Protein AF-0000000077903229 (afdb_homodimer)

Nearest PDB structures (foldseek):
  7ug9-assembly1_A  TM=6.492E-01  e=3.974E-08  Escherichia coli
  2anu-assembly2_F  TM=5.950E-01  e=9.681E-07  Thermotoga maritima MSB8
  9etk-assembly1_A  TM=6.078E-01  e=1.221E-06  Vibrio cholerae
  2anu-assembly1_A  TM=5.644E-01  e=1.294E-06  Thermotoga maritima MSB8
  3auo-assembly2_B  TM=4.595E-01  e=3.093E-03  Thermus thermophilus HB8

pLDDT: mean 95.2, std 4.69, range [66.81, 98.94]

InterPro domains:
  IPR003141 Polymerase/histidinol phosphatase, N-terminal [SM00481] (14-75)
  IPR004013 PHP domain [PF02811] (16-98)
  IPR016195 Polymerase/histidinol phosphatase-like [SSF89550] (11-258)
  IPR052018 PHP domain-containing protein [PTHR42924] (11-250)

Structure (mmCIF, N/CA/C/O backbone):
data_AF-0000000077903229-model_v1
#
loop_
_entity.id
_entity.type
_entity.pdbx_description
1 polymer 'PHP domain protein'
#
loop_
_atom_site.group_PDB
_atom_site.id
_atom_site.type_symbol
_atom_site.label_atom_id
_atom_site.label_alt_id
_atom_site.label_comp_id
_atom_site.label_asym_id
_atom_site.label_entity_id
_atom_site.label_seq_id
_atom_site.pdbx_PDB_ins_code
_atom_site.Cartn_x
_atom_site.Cartn_y
_atom_site.Cartn_z
_atom_site.occupancy
_atom_site.B_iso_or_equiv
_atom_site.auth_seq_id
_atom_site.auth_comp_id
_atom_site.auth_asym_id
_atom_site.auth_atom_id
_atom_site.pdbx_PDB_model_num
ATOM 1 N N . MET A 1 1 ? -28.562 -18.688 4.066 1 89.75 1 MET A N 1
ATOM 2 C CA . MET A 1 1 ? -27.234 -18.578 4.664 1 89.75 1 MET A CA 1
ATOM 3 C C . MET A 1 1 ? -26.156 -18.859 3.627 1 89.75 1 MET A C 1
ATOM 5 O O . MET A 1 1 ? -26.25 -19.828 2.861 1 89.75 1 MET A O 1
ATOM 9 N N . PHE A 1 2 ? -25.297 -17.969 3.449 1 95.38 2 PHE A N 1
ATOM 10 C CA . PHE A 1 2 ? -24.156 -18.125 2.568 1 95.38 2 PHE A CA 1
ATOM 11 C C . PHE A 1 2 ? -22.891 -18.469 3.371 1 95.38 2 PHE A C 1
ATOM 13 O O . PHE A 1 2 ? -22.453 -17.672 4.195 1 95.38 2 PHE A O 1
ATOM 20 N N . ALA A 1 3 ? -22.344 -19.688 3.129 1 97.19 3 ALA A N 1
ATOM 21 C CA . ALA A 1 3 ? -21.156 -20.125 3.836 1 97.19 3 ALA A CA 1
ATOM 22 C C . ALA A 1 3 ? -19.938 -20.141 2.908 1 97.19 3 ALA A C 1
ATOM 24 O O . ALA A 1 3 ? -19.828 -20.984 2.02 1 97.19 3 ALA A O 1
ATOM 25 N N . TYR A 1 4 ? -19.078 -19.234 3.123 1 97.88 4 TYR A N 1
ATOM 26 C CA . TYR A 1 4 ? -17.844 -19.188 2.344 1 97.88 4 TYR A CA 1
ATOM 27 C C . TYR A 1 4 ? -16.812 -20.172 2.902 1 97.88 4 TYR A C 1
ATOM 29 O O . TYR A 1 4 ? -16.219 -20.938 2.154 1 97.88 4 TYR A O 1
ATOM 37 N N . ILE A 1 5 ? -16.594 -20.141 4.156 1 98.44 5 ILE A N 1
ATOM 38 C CA . ILE A 1 5 ? -15.773 -21.094 4.895 1 98.44 5 ILE A CA 1
ATOM 39 C C . ILE A 1 5 ? -16.562 -21.656 6.074 1 98.44 5 ILE A C 1
ATOM 41 O O . ILE A 1 5 ? -17.062 -20.906 6.91 1 98.44 5 ILE A O 1
ATOM 45 N N . THR A 1 6 ? -16.672 -22.922 6.152 1 97.19 6 THR A N 1
ATOM 46 C CA . THR A 1 6 ? -17.266 -23.578 7.309 1 97.19 6 THR A CA 1
ATOM 47 C C . THR A 1 6 ? -16.188 -24.156 8.219 1 97.19 6 THR A C 1
ATOM 49 O O . THR A 1 6 ? -15.055 -24.391 7.785 1 97.19 6 THR A O 1
ATOM 52 N N . PRO A 1 7 ? -16.469 -24.359 9.445 1 95.38 7 PRO A N 1
ATOM 53 C CA . PRO A 1 7 ? -15.484 -24.922 10.367 1 95.38 7 PRO A CA 1
ATOM 54 C C . PRO A 1 7 ? -14.922 -26.25 9.898 1 95.38 7 PRO A C 1
ATOM 56 O O . PRO A 1 7 ? -13.805 -26.625 10.266 1 95.38 7 PRO A O 1
ATOM 59 N N . GLN A 1 8 ? -15.625 -26.953 9.078 1 95.12 8 GLN A N 1
ATOM 60 C CA . GLN A 1 8 ? -15.211 -28.281 8.617 1 95.12 8 GLN A CA 1
ATOM 61 C C . GLN A 1 8 ? -14.508 -28.188 7.266 1 95.12 8 GLN A C 1
ATOM 63 O O . GLN A 1 8 ? -14.031 -29.203 6.742 1 95.12 8 GLN A O 1
ATOM 68 N N . ALA A 1 9 ? -14.414 -27.016 6.762 1 95.81 9 ALA A N 1
ATOM 69 C CA . ALA A 1 9 ? -13.82 -26.859 5.434 1 95.81 9 ALA A CA 1
ATOM 70 C C . ALA A 1 9 ? -12.352 -27.281 5.434 1 95.81 9 ALA A C 1
ATOM 72 O O . ALA A 1 9 ? -11.609 -26.953 6.359 1 95.81 9 ALA A O 1
ATOM 73 N N . LYS A 1 10 ? -11.977 -28.047 4.457 1 97.25 10 LYS A N 1
ATOM 74 C CA . LYS A 1 10 ? -10.555 -28.344 4.25 1 97.25 10 LYS A CA 1
ATOM 75 C C . LYS A 1 10 ? -9.836 -27.156 3.602 1 97.25 10 LYS A C 1
ATOM 77 O O . LYS A 1 10 ? -10.375 -26.516 2.691 1 97.25 10 LYS A O 1
ATOM 82 N N . GLN A 1 11 ? -8.719 -26.875 4.129 1 98.31 11 GLN A N 1
ATOM 83 C CA . GLN A 1 11 ? -7.883 -25.797 3.604 1 98.31 11 GLN A CA 1
ATOM 84 C C . GLN A 1 11 ? -6.484 -26.297 3.26 1 98.31 11 GLN A C 1
ATOM 86 O O . GLN A 1 11 ? -5.836 -26.953 4.078 1 98.31 11 GLN A O 1
ATOM 91 N N . TYR A 1 12 ? -6.078 -26.031 2.07 1 98.81 12 TYR A N 1
ATOM 92 C CA . TYR A 1 12 ? -4.77 -26.453 1.588 1 98.81 12 TYR A CA 1
ATOM 93 C C . TYR A 1 12 ? -3.859 -25.266 1.344 1 98.81 12 TYR A C 1
ATOM 95 O O . TYR A 1 12 ? -4.199 -24.359 0.568 1 98.81 12 TYR A O 1
ATOM 103 N N . ARG A 1 13 ? -2.766 -25.312 2.072 1 98.75 13 ARG A N 1
ATOM 104 C CA . ARG A 1 13 ? -1.769 -24.25 1.902 1 98.75 13 ARG A CA 1
ATOM 105 C C . ARG A 1 13 ? -1.095 -24.359 0.538 1 98.75 13 ARG A C 1
ATOM 107 O O . ARG A 1 13 ? -0.515 -25.391 0.201 1 98.75 13 ARG A O 1
ATOM 114 N N . ALA A 1 14 ? -1.123 -23.141 -0.246 1 98.94 14 ALA A N 1
ATOM 115 C CA . ALA A 1 14 ? -0.659 -23.203 -1.63 1 98.94 14 ALA A CA 1
ATOM 116 C C . ALA A 1 14 ? 0.298 -22.047 -1.94 1 98.94 14 ALA A C 1
ATOM 118 O O . ALA A 1 14 ? 0.044 -20.906 -1.565 1 98.94 14 ALA A O 1
ATOM 119 N N . ASN A 1 15 ? 1.4 -22.312 -2.541 1 98.94 15 ASN A N 1
ATOM 120 C CA . ASN A 1 15 ? 2.184 -21.312 -3.256 1 98.94 15 ASN A CA 1
ATOM 121 C C . ASN A 1 15 ? 1.977 -21.406 -4.766 1 98.94 15 ASN A C 1
ATOM 123 O O . ASN A 1 15 ? 2.412 -22.375 -5.395 1 98.94 15 ASN A O 1
ATOM 127 N N . LEU A 1 16 ? 1.391 -20.375 -5.344 1 98.88 16 LEU A N 1
ATOM 128 C CA . LEU A 1 16 ? 0.958 -20.438 -6.734 1 98.88 16 LEU A CA 1
ATOM 129 C C . LEU A 1 16 ? 1.947 -19.719 -7.648 1 98.88 16 LEU A C 1
ATOM 131 O O . LEU A 1 16 ? 1.701 -19.578 -8.844 1 98.88 16 LEU A O 1
ATOM 135 N N . HIS A 1 17 ? 3.049 -19.188 -7.105 1 98.88 17 HIS A N 1
ATOM 136 C CA . HIS A 1 17 ? 4.023 -18.391 -7.855 1 98.88 17 HIS A CA 1
ATOM 137 C C . HIS A 1 17 ? 5.441 -18.656 -7.367 1 98.88 17 HIS A C 1
ATOM 139 O O . HIS A 1 17 ? 5.855 -18.141 -6.324 1 98.88 17 HIS A O 1
ATOM 145 N N . SER A 1 18 ? 6.188 -19.469 -8.117 1 98.75 18 SER A N 1
ATOM 146 C CA . SER A 1 18 ? 7.543 -19.828 -7.723 1 98.75 18 SER A CA 1
ATOM 147 C C . SER A 1 18 ? 8.43 -20.062 -8.938 1 98.75 18 SER A C 1
ATOM 149 O O . SER A 1 18 ? 7.938 -20.328 -10.039 1 98.75 18 SER A O 1
ATOM 151 N N . HIS A 1 19 ? 9.664 -19.969 -8.766 1 98.75 19 HIS A N 1
ATOM 152 C CA . HIS A 1 19 ? 10.641 -20.141 -9.836 1 98.75 19 HIS A CA 1
ATOM 153 C C . HIS A 1 19 ? 11.703 -21.156 -9.453 1 98.75 19 HIS A C 1
ATOM 155 O O . HIS A 1 19 ? 12.164 -21.188 -8.305 1 98.75 19 HIS A O 1
ATOM 161 N N . SER A 1 20 ? 12.055 -21.953 -10.359 1 98.5 20 SER A N 1
ATOM 162 C CA . SER A 1 20 ? 13.102 -22.953 -10.203 1 98.5 20 SER A CA 1
ATOM 163 C C . SER A 1 20 ? 14.289 -22.672 -11.117 1 98.5 20 SER A C 1
ATOM 165 O O . SER A 1 20 ? 14.336 -21.625 -11.766 1 98.5 20 SER A O 1
ATOM 167 N N . THR A 1 21 ? 15.266 -23.578 -11.156 1 98.12 21 THR A N 1
ATOM 168 C CA . THR A 1 21 ? 16.453 -23.453 -11.992 1 98.12 21 THR A CA 1
ATOM 169 C C . THR A 1 21 ? 16.078 -23.516 -13.469 1 98.12 21 THR A C 1
ATOM 171 O O . THR A 1 21 ? 16.891 -23.219 -14.344 1 98.12 21 THR A O 1
ATOM 174 N N . LEU A 1 22 ? 14.859 -23.938 -13.805 1 97.38 22 LEU A N 1
ATOM 175 C CA . LEU A 1 22 ? 14.414 -23.938 -15.195 1 97.38 22 LEU A CA 1
ATOM 176 C C . LEU A 1 22 ? 14.406 -22.516 -15.766 1 97.38 22 LEU A C 1
ATOM 178 O O . LEU A 1 22 ? 14.547 -22.328 -16.969 1 97.38 22 LEU A O 1
ATOM 182 N N . SER A 1 23 ? 14.195 -21.547 -14.922 1 97.56 23 SER A N 1
ATOM 183 C CA . SER A 1 23 ? 14.375 -20.156 -15.336 1 97.56 23 SER A CA 1
ATOM 184 C C . SER A 1 23 ? 15.461 -19.484 -14.508 1 97.56 23 SER A C 1
ATOM 186 O O . SER A 1 23 ? 16.641 -19.734 -14.695 1 97.56 23 SER A O 1
ATOM 188 N N . ASP A 1 24 ? 15.07 -18.672 -13.469 1 97.25 24 ASP A N 1
ATOM 189 C CA . ASP A 1 24 ? 16.109 -17.922 -12.789 1 97.25 24 ASP A CA 1
ATOM 190 C C . ASP A 1 24 ? 16.047 -18.125 -11.273 1 97.25 24 ASP A C 1
ATOM 192 O O . ASP A 1 24 ? 16.531 -17.297 -10.508 1 97.25 24 ASP A O 1
ATOM 196 N N . GLY A 1 25 ? 15.422 -19.203 -10.805 1 98.12 25 GLY A N 1
ATOM 197 C CA . GLY A 1 25 ? 15.492 -19.625 -9.414 1 98.12 25 GLY A CA 1
ATOM 198 C C . GLY A 1 25 ? 16.766 -20.406 -9.094 1 98.12 25 GLY A C 1
ATOM 199 O O . GLY A 1 25 ? 17.516 -20.781 -9.992 1 98.12 25 GLY A O 1
ATOM 200 N N . ARG A 1 26 ? 17.016 -20.672 -7.816 1 98.5 26 ARG A N 1
ATOM 201 C CA . ARG A 1 26 ? 18.266 -21.312 -7.41 1 98.5 26 ARG A CA 1
ATOM 202 C C . ARG A 1 26 ? 18.031 -22.766 -7.031 1 98.5 26 ARG A C 1
ATOM 204 O O . ARG A 1 26 ? 18.984 -23.547 -6.922 1 98.5 26 ARG A O 1
ATOM 211 N N . LEU A 1 27 ? 16.828 -23.172 -6.844 1 98.62 27 LEU A N 1
ATOM 212 C CA . LEU A 1 27 ? 16.516 -24.562 -6.512 1 98.62 27 LEU A CA 1
ATOM 213 C C . LEU A 1 27 ? 15.945 -25.297 -7.727 1 98.62 27 LEU A C 1
ATOM 215 O O . LEU A 1 27 ? 15.172 -24.719 -8.5 1 98.62 27 LEU A O 1
ATOM 219 N N . THR A 1 28 ? 16.359 -26.547 -7.875 1 98.5 28 THR A N 1
ATOM 220 C CA . THR A 1 28 ? 15.711 -27.375 -8.883 1 98.5 28 THR A CA 1
ATOM 221 C C . THR A 1 28 ? 14.242 -27.594 -8.539 1 98.5 28 THR A C 1
ATOM 223 O O . THR A 1 28 ? 13.836 -27.406 -7.391 1 98.5 28 THR A O 1
ATOM 226 N N . PRO A 1 29 ? 13.43 -28 -9.57 1 98.44 29 PRO A N 1
ATOM 227 C CA . PRO A 1 29 ? 12.039 -28.312 -9.25 1 98.44 29 PRO A CA 1
ATOM 228 C C . PRO A 1 29 ? 11.906 -29.312 -8.109 1 98.44 29 PRO A C 1
ATOM 230 O O . PRO A 1 29 ? 11.078 -29.141 -7.215 1 98.44 29 PRO A O 1
ATOM 233 N N . GLU A 1 30 ? 12.766 -30.328 -8.086 1 98.56 30 GLU A N 1
ATOM 234 C CA . GLU A 1 30 ? 12.719 -31.359 -7.043 1 98.56 30 GLU A CA 1
ATOM 235 C C . GLU A 1 30 ? 13.031 -30.766 -5.676 1 98.56 30 GLU A C 1
ATOM 237 O O . GLU A 1 30 ? 12.367 -31.078 -4.688 1 98.56 30 GLU A O 1
ATOM 242 N N . GLN A 1 31 ? 14.039 -29.891 -5.672 1 98.5 31 GLN A N 1
ATOM 243 C CA . GLN A 1 31 ? 14.43 -29.25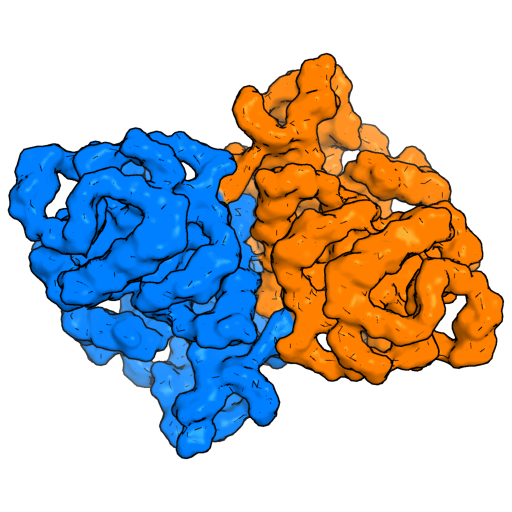 -4.426 1 98.5 31 GLN A CA 1
ATOM 244 C C . GLN A 1 31 ? 13.32 -28.328 -3.916 1 98.5 31 GLN A C 1
ATOM 246 O O . GLN A 1 31 ? 13.086 -28.234 -2.709 1 98.5 31 GLN A O 1
ATOM 251 N N . LEU A 1 32 ? 12.727 -27.641 -4.797 1 98.31 32 LEU A N 1
ATOM 252 C CA . LEU A 1 32 ? 11.617 -26.766 -4.445 1 98.31 32 LEU A CA 1
ATOM 253 C C . LEU A 1 32 ? 10.469 -27.562 -3.828 1 98.31 32 LEU A C 1
ATOM 255 O O . LEU A 1 32 ? 9.906 -27.141 -2.809 1 98.31 32 LEU A O 1
ATOM 259 N N . VAL A 1 33 ? 10.109 -28.656 -4.477 1 98.62 33 VAL A N 1
ATOM 260 C CA . VAL A 1 33 ? 9.031 -29.516 -4 1 98.62 33 VAL A CA 1
ATOM 261 C C . VAL A 1 33 ? 9.336 -29.984 -2.582 1 98.62 33 VAL A C 1
ATOM 263 O O . VAL A 1 33 ? 8.477 -29.906 -1.697 1 98.62 33 VAL A O 1
ATOM 266 N N . GLU A 1 34 ? 10.547 -30.406 -2.359 1 98.44 34 GLU A N 1
ATOM 267 C CA . GLU A 1 34 ? 10.938 -30.891 -1.04 1 98.44 34 GLU A CA 1
ATOM 268 C C . GLU A 1 34 ? 10.859 -29.781 0.003 1 98.44 34 GLU A C 1
ATOM 270 O O . GLU A 1 34 ? 10.336 -29.984 1.102 1 98.44 34 GLU A O 1
ATOM 275 N N . ALA A 1 35 ? 11.328 -28.609 -0.312 1 98.56 35 ALA A N 1
ATOM 276 C CA . ALA A 1 35 ? 11.352 -27.484 0.623 1 98.56 35 ALA A CA 1
ATOM 277 C C . ALA A 1 35 ? 9.938 -27.078 1.024 1 98.56 35 ALA A C 1
ATOM 279 O O . ALA A 1 35 ? 9.656 -26.875 2.207 1 98.56 35 ALA A O 1
ATOM 280 N N . TYR A 1 36 ? 9.086 -26.984 0.069 1 98.75 36 TYR A N 1
ATOM 281 C CA . TYR A 1 36 ? 7.734 -26.531 0.354 1 98.75 36 TYR A CA 1
ATOM 282 C C . TYR A 1 36 ? 6.926 -27.609 1.057 1 98.75 36 TYR A C 1
ATOM 284 O O . TYR A 1 36 ? 6.086 -27.312 1.91 1 98.75 36 TYR A O 1
ATOM 292 N N . ARG A 1 37 ? 7.172 -28.891 0.655 1 98.56 37 ARG A N 1
ATOM 293 C CA . ARG A 1 37 ? 6.547 -30 1.39 1 98.56 37 ARG A CA 1
ATOM 294 C C . ARG A 1 37 ? 6.941 -29.953 2.863 1 98.56 37 ARG A C 1
ATOM 296 O O . ARG A 1 37 ? 6.086 -30.078 3.742 1 98.56 37 ARG A O 1
ATOM 303 N N . GLU A 1 38 ? 8.203 -29.781 3.125 1 98.25 38 GLU A N 1
ATOM 304 C CA . GLU A 1 38 ? 8.719 -29.734 4.488 1 98.25 38 GLU A CA 1
ATOM 305 C C . GLU A 1 38 ? 8.148 -28.547 5.258 1 98.25 38 GLU A C 1
ATOM 307 O O . GLU A 1 38 ? 7.965 -28.625 6.477 1 98.25 38 GLU A O 1
ATOM 312 N N . ALA A 1 39 ? 7.855 -27.5 4.539 1 98.38 39 ALA A N 1
ATOM 313 C CA . ALA A 1 39 ? 7.32 -26.297 5.16 1 98.38 39 ALA A CA 1
ATOM 314 C C . ALA A 1 39 ? 5.809 -26.406 5.363 1 98.38 39 ALA A C 1
ATOM 316 O O . ALA A 1 39 ? 5.172 -25.469 5.852 1 98.38 39 ALA A O 1
ATOM 317 N N . GLY A 1 40 ? 5.191 -27.469 4.93 1 98.44 40 GLY A N 1
ATOM 318 C CA . GLY A 1 40 ? 3.801 -27.734 5.258 1 98.44 40 GLY A CA 1
ATOM 319 C C . GLY A 1 40 ? 2.836 -27.328 4.164 1 98.44 40 GLY A C 1
ATOM 320 O O . GLY A 1 40 ? 1.632 -27.203 4.398 1 98.44 40 GLY A O 1
ATOM 321 N N . TYR A 1 41 ? 3.338 -27.047 3.006 1 98.88 41 TYR A N 1
ATOM 322 C CA . TYR A 1 41 ? 2.469 -26.719 1.883 1 98.88 41 TYR A CA 1
ATOM 323 C C . TYR A 1 41 ? 1.859 -27.969 1.274 1 98.88 41 TYR A C 1
ATOM 325 O O . TYR A 1 41 ? 2.49 -29.031 1.266 1 98.88 41 TYR A O 1
ATOM 333 N N . SER A 1 42 ? 0.637 -27.828 0.748 1 98.88 42 SER A N 1
ATOM 334 C CA . SER A 1 42 ? -0.064 -28.938 0.113 1 98.88 42 SER A CA 1
ATOM 335 C C . SER A 1 42 ? -0.139 -28.75 -1.399 1 98.88 42 SER A C 1
ATOM 337 O O . SER A 1 42 ? -0.427 -29.703 -2.133 1 98.88 42 SER A O 1
ATOM 339 N N . ILE A 1 43 ? 0.033 -27.562 -1.862 1 98.94 43 ILE A N 1
ATOM 340 C CA . ILE A 1 43 ? -0.051 -27.25 -3.285 1 98.94 43 ILE A CA 1
ATOM 341 C C . ILE A 1 43 ? 1.114 -26.359 -3.684 1 98.94 43 ILE A C 1
ATOM 343 O O . ILE A 1 43 ? 1.456 -25.422 -2.961 1 98.94 43 ILE A O 1
ATOM 347 N N . LEU A 1 44 ? 1.746 -26.625 -4.742 1 98.94 44 LEU A N 1
ATOM 348 C CA . LEU A 1 44 ? 2.82 -25.797 -5.281 1 98.94 44 LEU A CA 1
ATOM 349 C C . LEU A 1 44 ? 2.695 -25.672 -6.797 1 98.94 44 LEU A C 1
ATOM 351 O O . LEU A 1 44 ? 2.543 -26.672 -7.496 1 98.94 44 LEU A O 1
ATOM 355 N N . ALA A 1 45 ? 2.619 -24.469 -7.281 1 98.81 45 ALA A N 1
ATOM 356 C CA . ALA A 1 45 ? 2.781 -24.219 -8.711 1 98.81 45 ALA A CA 1
ATOM 357 C C . ALA A 1 45 ? 4.195 -23.734 -9.031 1 98.81 45 ALA A C 1
ATOM 359 O O . ALA A 1 45 ? 4.664 -22.75 -8.453 1 98.81 45 ALA A O 1
ATOM 360 N N . ILE A 1 46 ? 4.887 -24.438 -9.812 1 98.44 46 ILE A N 1
ATOM 361 C CA . ILE A 1 46 ? 6.156 -23.953 -10.352 1 98.44 46 ILE A CA 1
ATOM 362 C C . ILE A 1 46 ? 5.918 -23.203 -11.656 1 98.44 46 ILE A C 1
ATOM 364 O O . ILE A 1 46 ? 5.543 -23.797 -12.664 1 98.44 46 ILE A O 1
ATOM 368 N N . THR A 1 47 ? 6.086 -21.906 -11.594 1 98.62 47 THR A N 1
ATOM 369 C CA . THR A 1 47 ? 5.691 -21.016 -12.688 1 98.62 47 THR A CA 1
ATOM 370 C C . THR A 1 47 ? 6.906 -20.297 -13.266 1 98.62 47 THR A C 1
ATOM 372 O O . THR A 1 47 ? 6.902 -19.078 -13.398 1 98.62 47 THR A O 1
ATOM 375 N N . ASP A 1 48 ? 7.879 -21.047 -13.695 1 98.56 48 ASP A N 1
ATOM 376 C CA . ASP A 1 48 ? 9.094 -20.484 -14.273 1 98.56 48 ASP A CA 1
ATOM 377 C C . ASP A 1 48 ? 8.766 -19.562 -15.438 1 98.56 48 ASP A C 1
ATOM 379 O O . ASP A 1 48 ? 7.797 -19.781 -16.172 1 98.56 48 ASP A O 1
ATOM 383 N N . HIS A 1 49 ? 9.625 -18.578 -15.625 1 97.94 49 HIS A N 1
ATOM 384 C CA . HIS A 1 49 ? 9.391 -17.562 -16.641 1 97.94 49 HIS A CA 1
ATOM 385 C C . HIS A 1 49 ? 9.375 -18.172 -18.047 1 97.94 49 HIS A C 1
ATOM 387 O O . HIS A 1 49 ? 10.359 -18.766 -18.469 1 97.94 49 HIS A O 1
ATOM 393 N N . GLU A 1 50 ? 8.266 -17.984 -18.734 1 96.38 50 GLU A N 1
ATOM 394 C CA . GLU A 1 50 ? 8.133 -18.297 -20.156 1 96.38 50 GLU A CA 1
ATOM 395 C C . GLU A 1 50 ? 8.5 -19.766 -20.438 1 96.38 50 GLU A C 1
ATOM 397 O O . GLU A 1 50 ? 9.086 -20.078 -21.469 1 96.38 50 GLU A O 1
ATOM 402 N N . ALA A 1 51 ? 8.227 -20.562 -19.469 1 95.31 51 ALA A N 1
ATOM 403 C CA . ALA A 1 51 ? 8.594 -21.969 -19.562 1 95.31 51 ALA A CA 1
ATOM 404 C C . ALA A 1 51 ? 7.496 -22.859 -18.969 1 95.31 51 ALA A C 1
ATOM 406 O O . ALA A 1 51 ? 7.609 -23.328 -17.844 1 95.31 51 ALA A O 1
ATOM 407 N N . PRO A 1 52 ? 6.461 -23.078 -19.812 1 95.94 52 PRO A N 1
ATOM 408 C CA . PRO A 1 52 ? 5.457 -24.031 -19.312 1 95.94 52 PRO A CA 1
ATOM 409 C C . PRO A 1 52 ? 5.988 -25.453 -19.234 1 95.94 52 PRO A C 1
ATOM 411 O O . PRO A 1 52 ? 6.508 -25.984 -20.219 1 95.94 52 PRO A O 1
ATOM 414 N N . TYR A 1 53 ? 5.914 -26.016 -18.078 1 95.56 53 TYR A N 1
ATOM 415 C CA . TYR A 1 53 ? 6.344 -27.391 -17.859 1 95.56 53 TYR A CA 1
ATOM 416 C C . TYR A 1 53 ? 5.328 -28.156 -17.016 1 95.56 53 TYR A C 1
ATOM 418 O O . TYR A 1 53 ? 4.773 -27.609 -16.062 1 95.56 53 TYR A O 1
ATOM 426 N N . ASP A 1 54 ? 5.031 -29.344 -17.438 1 96.69 54 ASP A N 1
ATOM 427 C CA . ASP A 1 54 ? 4.207 -30.25 -16.641 1 96.69 54 ASP A CA 1
ATOM 428 C C . ASP A 1 54 ? 5 -30.844 -15.477 1 96.69 54 ASP A C 1
ATOM 430 O O . ASP A 1 54 ? 5.805 -31.75 -15.672 1 96.69 54 ASP A O 1
ATOM 434 N N . HIS A 1 55 ? 4.773 -30.375 -14.281 1 95.69 55 HIS A N 1
ATOM 435 C CA . HIS A 1 55 ? 5.52 -30.828 -13.109 1 95.69 55 HIS A CA 1
ATOM 436 C C . HIS A 1 55 ? 4.715 -31.844 -12.312 1 95.69 55 HIS A C 1
ATOM 438 O O . HIS A 1 55 ? 5.09 -32.188 -11.188 1 95.69 55 HIS A O 1
ATOM 444 N N . THR A 1 56 ? 3.639 -32.312 -12.82 1 96.94 56 THR A N 1
ATOM 445 C CA . THR A 1 56 ? 2.699 -33.125 -12.047 1 96.94 56 THR A CA 1
ATOM 446 C C . THR A 1 56 ? 3.352 -34.438 -11.594 1 96.94 56 THR A C 1
ATOM 448 O O . THR A 1 56 ? 2.949 -35.031 -10.586 1 96.94 56 THR A O 1
ATOM 451 N N . ALA A 1 57 ? 4.379 -34.906 -12.289 1 97.56 57 ALA A N 1
ATOM 452 C CA . ALA A 1 57 ? 5.078 -36.125 -11.922 1 97.56 57 ALA A CA 1
ATOM 453 C C . ALA A 1 57 ? 5.785 -35.969 -10.578 1 97.56 57 ALA A C 1
ATOM 455 O O . ALA A 1 57 ? 6.137 -36.969 -9.938 1 97.56 57 ALA A O 1
ATOM 456 N N . LEU A 1 58 ? 6.012 -34.75 -10.117 1 98.25 58 LEU A N 1
ATOM 457 C CA . LEU A 1 58 ? 6.715 -34.5 -8.867 1 98.25 58 LEU A CA 1
ATOM 458 C C . LEU A 1 58 ? 5.738 -34.438 -7.699 1 98.25 58 LEU A C 1
ATOM 460 O O . LEU A 1 58 ? 6.148 -34.281 -6.547 1 98.25 58 LEU A O 1
ATOM 464 N N . SER A 1 59 ? 4.453 -34.594 -7.969 1 98.5 59 SER A N 1
ATOM 465 C CA . SER A 1 59 ? 3.471 -34.594 -6.891 1 98.5 59 SER A CA 1
ATOM 466 C C . SER A 1 59 ? 3.709 -35.781 -5.934 1 98.5 59 SER A C 1
ATOM 468 O O . SER A 1 59 ? 4.199 -36.812 -6.34 1 98.5 59 SER A O 1
ATOM 470 N N . THR A 1 60 ? 3.416 -35.5 -4.699 1 97.31 60 THR A N 1
ATOM 471 C CA . THR A 1 60 ? 3.371 -36.531 -3.656 1 97.31 60 THR A CA 1
ATOM 472 C C . THR A 1 60 ? 1.974 -36.625 -3.055 1 97.31 60 THR A C 1
ATOM 474 O O . THR A 1 60 ? 1.088 -35.844 -3.396 1 97.31 60 THR A O 1
ATOM 477 N N . PRO A 1 61 ? 1.771 -37.625 -2.225 1 95.19 61 PRO A N 1
ATOM 478 C CA . PRO A 1 61 ? 0.441 -37.75 -1.624 1 95.19 61 PRO A CA 1
ATOM 479 C C . PRO A 1 61 ? 0.028 -36.5 -0.855 1 95.19 61 PRO A C 1
ATOM 481 O O . PRO A 1 61 ? -1.164 -36.188 -0.761 1 95.19 61 PRO A O 1
ATOM 484 N N . ASP A 1 62 ? 1.034 -35.781 -0.385 1 97 62 ASP A N 1
ATOM 485 C CA . ASP A 1 62 ? 0.676 -34.656 0.483 1 97 62 ASP A CA 1
ATOM 486 C C . ASP A 1 62 ? 0.994 -33.312 -0.183 1 97 62 ASP A C 1
ATOM 488 O O . ASP A 1 62 ? 0.777 -32.25 0.407 1 97 62 ASP A O 1
ATOM 492 N N . LEU A 1 63 ? 1.525 -33.312 -1.369 1 98.69 63 LEU A N 1
ATOM 493 C CA . LEU A 1 63 ? 1.808 -32.062 -2.088 1 98.69 63 LEU A CA 1
ATOM 494 C C . LEU A 1 63 ? 1.459 -32.219 -3.564 1 98.69 63 LEU A C 1
ATOM 496 O O . LEU A 1 63 ? 2.094 -33 -4.289 1 98.69 63 LEU A O 1
ATOM 500 N N . LEU A 1 64 ? 0.492 -31.469 -3.986 1 98.88 64 LEU A N 1
ATOM 501 C CA . LEU A 1 64 ? 0.016 -31.469 -5.363 1 98.88 64 LEU A CA 1
ATOM 502 C C . LEU A 1 64 ? 0.729 -30.391 -6.184 1 98.88 64 LEU A C 1
ATOM 504 O O . LEU A 1 64 ? 0.815 -29.234 -5.758 1 98.88 64 LEU A O 1
ATOM 508 N N . LEU A 1 65 ? 1.271 -30.734 -7.281 1 98.88 65 LEU A N 1
ATOM 509 C CA . LEU A 1 65 ? 1.873 -29.766 -8.195 1 98.88 65 LEU A CA 1
ATOM 510 C C . LEU A 1 65 ? 0.862 -29.297 -9.234 1 98.88 65 LEU A C 1
ATOM 512 O O . LEU A 1 65 ? 0.136 -30.125 -9.812 1 98.88 65 LEU A O 1
ATOM 516 N N . LEU A 1 66 ? 0.812 -28.016 -9.422 1 98.62 66 LEU A N 1
ATOM 517 C CA . LEU A 1 66 ? 0.041 -27.422 -10.508 1 98.62 66 LEU A CA 1
ATOM 518 C C . LEU A 1 66 ? 0.95 -27.031 -11.664 1 98.62 66 LEU A C 1
ATOM 520 O O . LEU A 1 66 ? 2.051 -26.516 -11.445 1 98.62 66 LEU A O 1
ATOM 524 N N . THR A 1 67 ? 0.432 -27.297 -12.867 1 98.12 67 THR A N 1
ATOM 525 C CA . THR A 1 67 ? 1.133 -26.891 -14.078 1 98.12 67 THR A CA 1
ATOM 526 C C . THR A 1 67 ? 0.824 -25.438 -14.414 1 98.12 67 THR A C 1
ATOM 528 O O . THR A 1 67 ? -0.329 -25 -14.336 1 98.12 67 THR A O 1
ATOM 531 N N . GLY A 1 68 ? 1.854 -24.672 -14.766 1 97.69 68 GLY A N 1
ATOM 532 C CA . GLY A 1 68 ? 1.695 -23.297 -15.188 1 97.69 68 GLY A CA 1
ATOM 533 C C . GLY A 1 68 ? 3.014 -22.609 -15.5 1 97.69 68 GLY A C 1
ATOM 534 O O . GLY A 1 68 ? 4.062 -23.25 -15.523 1 97.69 68 GLY A O 1
ATOM 535 N N . TYR A 1 69 ? 3.033 -21.438 -15.852 1 98.44 69 TYR A N 1
ATOM 536 C CA . TYR A 1 69 ? 4.215 -20.594 -16.047 1 98.44 69 TYR A CA 1
ATOM 537 C C . TYR A 1 69 ? 3.873 -19.125 -15.914 1 98.44 69 TYR A C 1
ATOM 539 O O . TYR A 1 69 ? 2.697 -18.75 -15.891 1 98.44 69 TYR A O 1
ATOM 547 N N . GLU A 1 70 ? 4.871 -18.344 -15.672 1 98.69 70 GLU A N 1
ATOM 548 C CA . GLU A 1 70 ? 4.711 -16.891 -15.648 1 98.69 70 GLU A CA 1
ATOM 549 C C . GLU A 1 70 ? 5.082 -16.266 -16.984 1 98.69 70 GLU A C 1
ATOM 551 O O . GLU A 1 70 ? 6.23 -16.359 -17.422 1 98.69 70 GLU A O 1
ATOM 556 N N . ALA A 1 71 ? 4.105 -15.688 -17.578 1 97.69 71 ALA A N 1
ATOM 557 C CA . ALA A 1 71 ? 4.332 -14.93 -18.812 1 97.69 71 ALA A CA 1
ATOM 558 C C . ALA A 1 71 ? 4.516 -13.445 -18.5 1 97.69 71 ALA A C 1
ATOM 560 O O . ALA A 1 71 ? 4.023 -12.945 -17.484 1 97.69 71 ALA A O 1
ATOM 561 N N . TYR A 1 72 ? 5.312 -12.812 -19.312 1 96.38 72 TYR A N 1
ATOM 562 C CA . TYR A 1 72 ? 5.445 -11.367 -19.156 1 96.38 72 TYR A CA 1
ATOM 563 C C . TYR A 1 72 ? 5.457 -10.664 -20.516 1 96.38 72 TYR A C 1
ATOM 565 O O . TYR A 1 72 ? 5.711 -11.297 -21.547 1 96.38 72 TYR A O 1
ATOM 573 N N . ILE A 1 73 ? 4.984 -9.516 -20.578 1 96.31 73 ILE A N 1
ATOM 574 C CA . ILE A 1 73 ? 4.992 -8.609 -21.719 1 96.31 73 ILE A CA 1
ATOM 575 C C . ILE A 1 73 ? 5.66 -7.293 -21.328 1 96.31 73 ILE A C 1
ATOM 577 O O . ILE A 1 73 ? 5.328 -6.707 -20.297 1 96.31 73 ILE A O 1
ATOM 581 N N . ARG A 1 74 ? 6.617 -6.891 -22.062 1 95.56 74 ARG A N 1
ATOM 582 C CA . ARG A 1 74 ? 7.391 -5.68 -21.797 1 95.56 74 ARG A CA 1
ATOM 583 C C . ARG A 1 74 ? 7.488 -4.805 -23.047 1 95.56 74 ARG A C 1
ATOM 585 O O . ARG A 1 74 ? 7.258 -5.273 -24.156 1 95.56 74 ARG A O 1
ATOM 592 N N . PRO A 1 75 ? 7.824 -3.477 -22.828 1 94.38 75 PRO A N 1
ATOM 593 C CA . PRO A 1 75 ? 7.965 -2.566 -23.969 1 94.38 75 PRO A CA 1
ATOM 594 C C . PRO A 1 75 ? 9.148 -2.92 -24.859 1 94.38 75 PRO A C 1
ATOM 596 O O . PRO A 1 75 ? 9.133 -2.619 -26.062 1 94.38 75 PRO A O 1
ATOM 599 N N . SER A 1 76 ? 10.109 -3.58 -24.375 1 93.69 76 SER A N 1
ATOM 600 C CA . SER A 1 76 ? 11.305 -3.92 -25.141 1 93.69 76 SER A CA 1
ATOM 601 C C . SER A 1 76 ? 11 -4.98 -26.188 1 93.69 76 SER A C 1
ATOM 603 O O . SER A 1 76 ? 10.492 -6.055 -25.859 1 93.69 76 SER A O 1
ATOM 605 N N . HIS A 1 77 ? 11.453 -4.73 -27.438 1 88.5 77 HIS A N 1
ATOM 606 C CA . HIS A 1 77 ? 11.258 -5.684 -28.516 1 88.5 77 HIS A CA 1
ATOM 607 C C . HIS A 1 77 ? 12.195 -6.879 -28.375 1 88.5 77 HIS A C 1
ATOM 609 O O . HIS A 1 77 ? 11.945 -7.938 -28.953 1 88.5 77 HIS A O 1
ATOM 615 N N . THR A 1 78 ? 13.242 -6.684 -27.609 1 91.06 78 THR A N 1
ATOM 616 C CA . THR A 1 78 ? 14.188 -7.766 -27.375 1 91.06 78 THR A CA 1
ATOM 617 C C . THR A 1 78 ? 13.938 -8.43 -26.031 1 91.06 78 THR A C 1
ATOM 619 O O . THR A 1 78 ? 14.75 -9.234 -25.562 1 91.06 78 THR A O 1
ATOM 622 N N . ALA A 1 79 ? 12.883 -8.031 -25.422 1 91.38 79 ALA A N 1
ATOM 623 C CA . ALA A 1 79 ? 12.492 -8.562 -24.109 1 91.38 79 ALA A CA 1
ATOM 624 C C . ALA A 1 79 ? 13.523 -8.219 -23.047 1 91.38 79 ALA A C 1
ATOM 626 O O . ALA A 1 79 ? 13.68 -8.953 -22.062 1 91.38 79 ALA A O 1
ATOM 627 N N . ALA A 1 80 ? 14.258 -7.152 -23.266 1 93.19 80 ALA A N 1
ATOM 628 C CA . ALA A 1 80 ? 15.242 -6.719 -22.281 1 93.19 80 ALA A CA 1
ATOM 629 C C . ALA A 1 80 ? 14.562 -6.195 -21.016 1 93.19 80 ALA A C 1
ATOM 631 O O . ALA A 1 80 ? 13.539 -5.508 -21.094 1 93.19 80 ALA A O 1
ATOM 632 N N . PHE A 1 81 ? 15.109 -6.609 -19.891 1 92.88 81 PHE A N 1
ATOM 633 C CA . PHE A 1 81 ? 14.625 -6.105 -18.609 1 92.88 81 PHE A CA 1
ATOM 634 C C . PHE A 1 81 ? 15.031 -4.652 -18.422 1 92.88 81 PHE A C 1
ATOM 636 O O . PHE A 1 81 ? 16.188 -4.293 -18.625 1 92.88 81 PHE A O 1
ATOM 643 N N . ASP A 1 82 ? 14.148 -3.777 -18.188 1 92.44 82 ASP A N 1
ATOM 644 C CA . ASP A 1 82 ? 14.359 -2.375 -17.828 1 92.44 82 ASP A CA 1
ATOM 645 C C . ASP A 1 82 ? 13.695 -2.039 -16.5 1 92.44 82 ASP A C 1
ATOM 647 O O . ASP A 1 82 ? 12.469 -1.938 -16.406 1 92.44 82 ASP A O 1
ATOM 651 N N . PRO A 1 83 ? 14.531 -1.836 -15.453 1 91.06 83 PRO A N 1
ATOM 652 C CA . PRO A 1 83 ? 13.969 -1.64 -14.117 1 91.06 83 PRO A CA 1
ATOM 653 C C . PRO A 1 83 ? 13.227 -0.311 -13.977 1 91.06 83 PRO A C 1
ATOM 655 O O . PRO A 1 83 ? 12.633 -0.036 -12.93 1 91.06 83 PRO A O 1
ATOM 658 N N . PHE A 1 84 ? 13.195 0.497 -14.992 1 89.69 84 PHE A N 1
ATOM 659 C CA . PHE A 1 84 ? 12.586 1.817 -14.898 1 89.69 84 PHE A CA 1
ATOM 660 C C . PHE A 1 84 ? 11.391 1.926 -15.836 1 89.69 84 PHE A C 1
ATOM 662 O O . PHE A 1 84 ? 10.82 3.006 -16 1 89.69 84 PHE A O 1
ATOM 669 N N . ARG A 1 85 ? 11.016 0.802 -16.438 1 92 85 ARG A N 1
ATOM 670 C CA . ARG A 1 85 ? 9.867 0.784 -17.344 1 92 85 ARG A CA 1
ATOM 671 C C . ARG A 1 85 ? 8.82 -0.224 -16.859 1 92 85 ARG A C 1
ATOM 673 O O . ARG A 1 85 ? 9.164 -1.234 -16.25 1 92 85 ARG A O 1
ATOM 680 N N . PRO A 1 86 ? 7.586 0.116 -17.172 1 94.19 86 PRO A N 1
ATOM 681 C CA . PRO A 1 86 ? 6.527 -0.825 -16.797 1 94.19 86 PRO A CA 1
ATOM 682 C C . PRO A 1 86 ? 6.566 -2.113 -17.625 1 94.19 86 PRO A C 1
ATOM 684 O O . PRO A 1 86 ? 7.105 -2.125 -18.734 1 94.19 86 PRO A O 1
ATOM 687 N N . GLU A 1 87 ? 6.062 -3.158 -17.094 1 96.06 87 GLU A N 1
ATOM 688 C CA . GLU A 1 87 ? 5.812 -4.453 -17.719 1 96.06 87 GLU A CA 1
ATOM 689 C C . GLU A 1 87 ? 4.641 -5.172 -17.062 1 96.06 87 GLU A C 1
ATOM 691 O O . GLU A 1 87 ? 4.141 -4.727 -16.016 1 96.06 87 GLU A O 1
ATOM 696 N N . ILE A 1 88 ? 4.125 -6.156 -17.672 1 96.5 88 ILE A N 1
ATOM 697 C CA . ILE A 1 88 ? 3.061 -6.945 -17.062 1 96.5 88 ILE A CA 1
ATOM 698 C C . ILE A 1 88 ? 3.508 -8.398 -16.922 1 96.5 88 ILE A C 1
ATOM 700 O O . ILE A 1 88 ? 4.121 -8.953 -17.844 1 96.5 88 ILE A O 1
ATOM 704 N N . HIS A 1 89 ? 3.312 -8.945 -15.75 1 97.38 89 HIS A N 1
ATOM 705 C CA . HIS A 1 89 ? 3.535 -10.359 -15.469 1 97.38 89 HIS A CA 1
ATOM 706 C C . HIS A 1 89 ? 2.223 -11.062 -15.148 1 97.38 89 HIS A C 1
ATOM 708 O O . HIS A 1 89 ? 1.41 -10.555 -14.367 1 97.38 89 HIS A O 1
ATOM 714 N N . LEU A 1 90 ? 2.02 -12.164 -15.781 1 98.31 90 LEU A N 1
ATOM 715 C CA . LEU A 1 90 ? 0.826 -12.984 -15.609 1 98.31 90 LEU A CA 1
ATOM 716 C C . LEU A 1 90 ? 1.198 -14.43 -15.281 1 98.31 90 LEU A C 1
ATOM 718 O O . LEU A 1 90 ? 2.027 -15.031 -15.969 1 98.31 90 LEU A O 1
ATOM 722 N N . ASN A 1 91 ? 0.626 -14.914 -14.242 1 98.81 91 ASN A N 1
ATOM 723 C CA . ASN A 1 91 ? 0.698 -16.359 -14.062 1 98.81 91 ASN A CA 1
ATOM 724 C C . ASN A 1 91 ? -0.412 -17.078 -14.82 1 98.81 91 ASN A C 1
ATOM 726 O O . ASN A 1 91 ? -1.584 -16.719 -14.711 1 98.81 91 ASN A O 1
ATOM 730 N N . LEU A 1 92 ? -0.046 -17.984 -15.602 1 98.81 92 LEU A N 1
ATOM 731 C CA . LEU A 1 92 ? -0.953 -18.891 -16.312 1 98.81 92 LEU A CA 1
ATOM 732 C C . LEU A 1 92 ? -0.963 -20.266 -15.68 1 98.81 92 LEU A C 1
ATOM 734 O O . LEU A 1 92 ? -0.006 -21.031 -15.828 1 98.81 92 LEU A O 1
ATOM 738 N N . LEU A 1 93 ? -2.037 -20.609 -14.984 1 98.81 93 LEU A N 1
ATOM 739 C CA . LEU A 1 93 ? -2.209 -21.922 -14.359 1 98.81 93 LEU A CA 1
ATOM 740 C C . LEU A 1 93 ? -3.082 -22.812 -15.219 1 98.81 93 LEU A C 1
ATOM 742 O O . LEU A 1 93 ? -4.219 -22.469 -15.539 1 98.81 93 LEU A O 1
ATOM 746 N N . ALA A 1 94 ? -2.588 -23.953 -15.562 1 98.81 94 ALA A N 1
ATOM 747 C CA . ALA A 1 94 ? -3.268 -24.828 -16.516 1 98.81 94 ALA A CA 1
ATOM 748 C C . ALA A 1 94 ? -4.445 -25.547 -15.844 1 98.81 94 ALA A C 1
ATOM 750 O O . ALA A 1 94 ? -4.301 -26.125 -14.766 1 98.81 94 ALA A O 1
ATOM 751 N N . LYS A 1 95 ? -5.551 -25.516 -16.516 1 98.69 95 LYS A N 1
ATOM 752 C CA . LYS A 1 95 ? -6.703 -26.266 -16.031 1 98.69 95 LYS A CA 1
ATOM 753 C C . LYS A 1 95 ? -6.5 -27.766 -16.234 1 98.69 95 LYS A C 1
ATOM 755 O O . LYS A 1 95 ? -6.98 -28.562 -15.43 1 98.69 95 LYS A O 1
ATOM 760 N N . ASP A 1 96 ? -5.914 -28.109 -17.297 1 98.19 96 ASP A N 1
ATOM 761 C CA . ASP A 1 96 ? -5.434 -29.453 -17.562 1 98.19 96 ASP A CA 1
ATOM 762 C C . ASP A 1 96 ? -3.959 -29.609 -17.188 1 98.19 96 ASP A C 1
ATOM 764 O O . ASP A 1 96 ? -3.105 -28.891 -17.703 1 98.19 96 ASP A O 1
ATOM 768 N N . PRO A 1 97 ? -3.635 -30.516 -16.281 1 97.56 97 PRO A N 1
ATOM 769 C CA . PRO A 1 97 ? -2.264 -30.625 -15.781 1 97.56 97 PRO A CA 1
ATOM 770 C C . PRO A 1 97 ? -1.242 -30.844 -16.891 1 97.56 97 PRO A C 1
ATOM 772 O O . PRO A 1 97 ? -0.052 -30.578 -16.703 1 97.56 97 PRO A O 1
ATOM 775 N N . HIS A 1 98 ? -1.713 -31.297 -18.062 1 97.56 98 HIS A N 1
ATOM 776 C CA . HIS A 1 98 ? -0.758 -31.625 -19.109 1 97.56 98 HIS A CA 1
ATOM 777 C C . HIS A 1 98 ? -0.714 -30.531 -20.172 1 97.56 98 HIS A C 1
ATOM 779 O O . HIS A 1 98 ? -0.009 -30.656 -21.188 1 97.56 98 HIS A O 1
ATOM 785 N N . ASN A 1 99 ? -1.491 -29.469 -19.953 1 97.88 99 ASN A N 1
ATOM 786 C CA . ASN A 1 99 ? -1.45 -28.328 -20.875 1 97.88 99 ASN A CA 1
ATOM 787 C C . ASN A 1 99 ? -0.158 -27.531 -20.719 1 97.88 99 ASN A C 1
ATOM 789 O O . ASN A 1 99 ? 0.078 -26.922 -19.672 1 97.88 99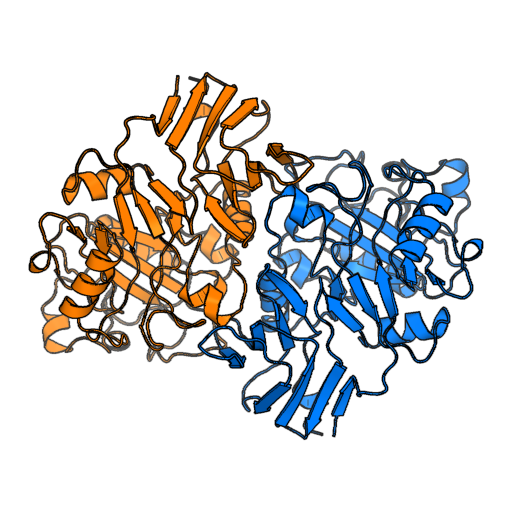 ASN A O 1
ATOM 793 N N . THR A 1 100 ? 0.675 -27.516 -21.766 1 97.62 100 THR A N 1
ATOM 794 C CA . THR A 1 100 ? 1.934 -26.781 -21.781 1 97.62 100 THR A CA 1
ATOM 795 C C . THR A 1 100 ? 2.021 -25.859 -23 1 97.62 100 THR A C 1
ATOM 797 O O . THR A 1 100 ? 3.111 -25.625 -23.516 1 97.62 100 THR A O 1
ATOM 800 N N . ALA A 1 101 ? 0.85 -25.453 -23.516 1 97.81 101 ALA A N 1
ATOM 801 C CA . ALA A 1 101 ? 0.813 -24.547 -24.656 1 97.81 101 ALA A CA 1
ATOM 802 C C . ALA A 1 101 ? 1.434 -23.203 -24.312 1 97.81 101 ALA A C 1
ATOM 804 O O . ALA A 1 101 ? 1.297 -22.719 -23.188 1 97.81 101 ALA A O 1
ATOM 805 N N . ILE A 1 102 ? 2.125 -22.625 -25.281 1 97.69 102 ILE A N 1
ATOM 806 C CA . ILE A 1 102 ? 2.725 -21.312 -25.125 1 97.69 102 ILE A CA 1
ATOM 807 C C . ILE A 1 102 ? 1.803 -20.25 -25.719 1 97.69 102 ILE A C 1
ATOM 809 O O . ILE A 1 102 ? 1.47 -20.297 -26.906 1 97.69 102 ILE A O 1
ATOM 813 N N . VAL A 1 103 ? 1.397 -19.312 -24.891 1 97.69 103 VAL A N 1
ATOM 814 C CA . VAL A 1 103 ? 0.54 -18.234 -25.359 1 97.69 103 VAL A CA 1
ATOM 815 C C . VAL A 1 103 ? 1.398 -17.094 -25.891 1 97.69 103 VAL A C 1
ATOM 817 O O . VAL A 1 103 ? 2.342 -16.641 -25.234 1 97.69 103 VAL A O 1
ATOM 820 N N . GLY A 1 104 ? 1.035 -16.578 -27.094 1 96.38 104 GLY A N 1
ATOM 821 C CA . GLY A 1 104 ? 1.762 -15.461 -27.672 1 96.38 104 GLY A CA 1
ATOM 822 C C . GLY A 1 104 ? 3.234 -15.75 -27.891 1 96.38 104 GLY A C 1
ATOM 823 O O . GLY A 1 104 ? 4.098 -14.984 -27.469 1 96.38 104 GLY A O 1
ATOM 824 N N . PHE A 1 105 ? 3.506 -16.828 -28.594 1 96.62 105 PHE A N 1
ATOM 825 C CA . PHE A 1 105 ? 4.879 -17.266 -28.781 1 96.62 105 PHE A CA 1
ATOM 826 C C . PHE A 1 105 ? 5.688 -16.219 -29.531 1 96.62 105 PHE A C 1
ATOM 828 O O . PHE A 1 105 ? 5.316 -15.812 -30.641 1 96.62 105 PHE A O 1
ATOM 835 N N . ASP A 1 106 ? 6.695 -15.727 -28.938 1 95.94 106 ASP A N 1
ATOM 836 C CA . ASP A 1 106 ? 7.727 -14.82 -29.453 1 95.94 106 ASP A CA 1
ATOM 837 C C . ASP A 1 106 ? 9.117 -15.305 -29.062 1 95.94 106 ASP A C 1
ATOM 839 O O . ASP A 1 106 ? 9.461 -15.344 -27.875 1 95.94 106 ASP A O 1
ATOM 843 N N . PRO A 1 107 ? 9.938 -15.648 -30.062 1 94.44 107 PRO A N 1
ATOM 844 C CA . PRO A 1 107 ? 11.266 -16.188 -29.781 1 94.44 107 PRO A CA 1
ATOM 845 C C . PRO A 1 107 ? 12.102 -15.266 -28.891 1 94.44 107 PRO A C 1
ATOM 847 O O . PRO A 1 107 ? 12.969 -15.734 -28.156 1 94.44 107 PRO A O 1
ATOM 850 N N . ASN A 1 108 ? 11.859 -13.969 -28.953 1 93.75 108 ASN A N 1
ATOM 851 C CA . ASN A 1 108 ? 12.617 -13.023 -28.141 1 93.75 108 ASN A CA 1
ATOM 852 C C . ASN A 1 108 ? 12.344 -13.219 -26.641 1 93.75 108 ASN A C 1
ATOM 854 O O . ASN A 1 108 ? 13.141 -12.789 -25.797 1 93.75 108 ASN A O 1
ATOM 858 N N . PHE A 1 109 ? 11.211 -13.844 -26.312 1 92.88 109 PHE A N 1
ATOM 859 C CA . PHE A 1 109 ? 10.828 -14.039 -24.922 1 92.88 109 PHE A CA 1
ATOM 860 C C . PHE A 1 109 ? 11.164 -15.445 -24.453 1 92.88 109 PHE A C 1
ATOM 862 O O . PHE A 1 109 ? 10.984 -15.781 -23.281 1 92.88 109 PHE A O 1
ATOM 869 N N . CYS A 1 110 ? 11.672 -16.281 -25.344 1 90.25 110 CYS A N 1
ATOM 870 C CA . CYS A 1 110 ? 12.039 -17.672 -25.047 1 90.25 110 CYS A CA 1
ATOM 871 C C . CYS A 1 110 ? 13.469 -17.75 -24.531 1 90.25 110 CYS A C 1
ATOM 873 O O . CYS A 1 110 ? 14.32 -18.391 -25.141 1 90.25 110 CYS A O 1
ATOM 875 N N . LYS A 1 111 ? 13.703 -17.234 -23.375 1 91.19 111 LYS A N 1
ATOM 876 C CA . LYS A 1 111 ? 15.062 -17.141 -22.859 1 91.19 111 LYS A CA 1
ATOM 877 C C . LYS A 1 111 ? 15.406 -18.344 -21.969 1 91.19 111 LYS A C 1
ATOM 879 O O . LYS A 1 111 ? 16.578 -18.688 -21.812 1 91.19 111 LYS A O 1
ATOM 884 N N . TYR A 1 112 ? 14.375 -18.969 -21.484 1 93.38 112 TYR A N 1
ATOM 885 C CA . TYR A 1 112 ? 14.641 -19.922 -20.406 1 93.38 112 TYR A CA 1
ATOM 886 C C . TYR A 1 112 ? 14.289 -21.344 -20.844 1 93.38 112 TYR A C 1
ATOM 888 O O . TYR A 1 112 ? 14.344 -22.266 -20.047 1 93.38 112 TYR A O 1
ATOM 896 N N . MET A 1 113 ? 13.875 -21.5 -22.094 1 93.06 113 MET A N 1
ATOM 897 C CA . MET A 1 113 ? 13.633 -22.797 -22.719 1 93.06 113 MET A CA 1
ATOM 898 C C . MET A 1 113 ? 14.305 -22.859 -24.094 1 93.06 113 MET A C 1
ATOM 900 O O . MET A 1 113 ? 14.312 -21.891 -24.828 1 93.06 113 MET A O 1
ATOM 904 N N . PRO A 1 114 ? 14.914 -24.094 -24.422 1 93.12 114 PRO A N 1
ATOM 905 C CA . PRO A 1 114 ? 15.477 -24.219 -25.766 1 93.12 114 PRO A CA 1
ATOM 906 C C . PRO A 1 114 ? 14.453 -23.906 -26.859 1 93.12 114 PRO A C 1
ATOM 908 O O . PRO A 1 114 ? 13.328 -24.406 -26.828 1 93.12 114 PRO A O 1
ATOM 911 N N . LEU A 1 115 ? 14.945 -23.078 -27.75 1 94.69 115 LEU A N 1
ATOM 912 C CA . LEU A 1 115 ? 14.047 -22.625 -28.797 1 94.69 115 LEU A CA 1
ATOM 913 C C . LEU A 1 115 ? 13.438 -23.797 -29.547 1 94.69 115 LEU A C 1
ATOM 915 O O . LEU A 1 115 ? 12.258 -23.766 -29.906 1 94.69 115 LEU A O 1
ATOM 919 N N . LYS A 1 116 ? 14.203 -24.875 -29.75 1 95.12 116 LYS A N 1
ATOM 920 C CA . LYS A 1 116 ? 13.727 -26.062 -30.469 1 95.12 116 LYS A CA 1
ATOM 921 C C . LYS A 1 116 ? 12.555 -26.703 -29.734 1 95.12 116 LYS A C 1
ATOM 923 O O . LYS A 1 116 ? 11.617 -27.188 -30.375 1 95.12 116 LYS A O 1
ATOM 928 N N . VAL A 1 117 ? 12.617 -26.688 -28.469 1 94.25 117 VAL A N 1
ATOM 929 C CA . VAL A 1 117 ? 11.562 -27.281 -27.656 1 94.25 117 VAL A CA 1
ATOM 930 C C . VAL A 1 117 ? 10.328 -26.375 -27.688 1 94.25 117 VAL A C 1
ATOM 932 O O . VAL A 1 117 ? 9.211 -26.844 -27.891 1 94.25 117 VAL A O 1
ATOM 935 N N . ALA A 1 118 ? 10.57 -25.094 -27.484 1 95.25 118 ALA A N 1
ATOM 936 C CA . ALA A 1 118 ? 9.484 -24.125 -27.484 1 95.25 118 ALA A CA 1
ATOM 937 C C . ALA A 1 118 ? 8.719 -24.156 -28.797 1 95.25 118 ALA A C 1
ATOM 939 O O . ALA A 1 118 ? 7.488 -24.031 -28.812 1 95.25 118 ALA A O 1
ATOM 940 N N . GLN A 1 119 ? 9.43 -24.344 -29.875 1 94.5 119 GLN A N 1
ATOM 941 C CA . GLN A 1 119 ? 8.828 -24.328 -31.203 1 94.5 119 GLN A CA 1
ATOM 942 C C . GLN A 1 119 ? 7.93 -25.547 -31.422 1 94.5 119 GLN A C 1
ATOM 944 O O . GLN A 1 119 ? 7.012 -25.5 -32.25 1 94.5 119 GLN A O 1
ATOM 949 N N . GLN A 1 120 ? 8.188 -26.562 -30.656 1 94.12 120 GLN A N 1
ATOM 950 C CA . GLN A 1 120 ? 7.434 -27.797 -30.812 1 94.12 120 GLN A CA 1
ATOM 951 C C . GLN A 1 120 ? 6.188 -27.797 -29.938 1 94.12 120 GLN A C 1
ATOM 953 O O . GLN A 1 120 ? 5.289 -28.625 -30.125 1 94.12 120 GLN A O 1
ATOM 958 N N . ARG A 1 121 ? 6.129 -26.844 -29 1 94.94 121 ARG A N 1
ATOM 959 C CA . ARG A 1 121 ? 4.945 -26.719 -28.156 1 94.94 121 ARG A CA 1
ATOM 960 C C . ARG A 1 121 ? 3.752 -26.203 -28.953 1 94.94 121 ARG A C 1
ATOM 962 O O . ARG A 1 121 ? 3.926 -25.578 -30 1 94.94 121 ARG A O 1
ATOM 969 N N . LYS A 1 122 ? 2.555 -26.609 -28.469 1 96.69 122 LYS A N 1
ATOM 970 C CA . LYS A 1 122 ? 1.377 -25.953 -29 1 96.69 122 LYS A CA 1
ATOM 971 C C . LYS A 1 122 ? 1.412 -24.453 -28.719 1 96.69 122 LYS A C 1
ATOM 973 O O . LYS A 1 122 ? 1.716 -24.031 -27.609 1 96.69 122 LYS A O 1
ATOM 978 N N . HIS A 1 123 ? 1.147 -23.641 -29.766 1 97.31 123 HIS A N 1
ATOM 979 C CA . HIS A 1 123 ? 1.095 -22.188 -29.625 1 97.31 123 HIS A CA 1
ATOM 980 C C . HIS A 1 123 ? -0.342 -21.688 -29.688 1 97.31 123 HIS A C 1
ATOM 982 O O . HIS A 1 123 ? -1.139 -22.156 -30.5 1 97.31 123 HIS A O 1
ATOM 988 N N . LEU A 1 124 ? -0.589 -20.797 -28.781 1 96.88 124 LEU A N 1
ATOM 989 C CA . LEU A 1 124 ? -1.896 -20.156 -28.734 1 96.88 124 LEU A CA 1
ATOM 990 C C . LEU A 1 124 ? -1.778 -18.672 -29.062 1 96.88 124 LEU A C 1
ATOM 992 O O . LEU A 1 124 ? -0.832 -18.016 -28.625 1 96.88 124 LEU A O 1
ATOM 996 N N . GLY A 1 125 ? -2.756 -18.125 -29.828 1 94.12 125 GLY A N 1
ATOM 997 C CA . GLY A 1 125 ? -2.814 -16.688 -30.094 1 94.12 125 GLY A CA 1
ATOM 998 C C . GLY A 1 125 ? -1.832 -16.25 -31.156 1 94.12 125 GLY A C 1
ATOM 999 O O . GLY A 1 125 ? -1.444 -17.031 -32.031 1 94.12 125 GLY A O 1
ATOM 1000 N N . ASN A 1 126 ? -1.514 -14.938 -31.156 1 90.69 126 ASN A N 1
ATOM 1001 C CA . ASN A 1 126 ? -0.654 -14.32 -32.156 1 90.69 126 ASN A CA 1
ATOM 1002 C C . ASN A 1 126 ? 0.798 -14.766 -32 1 90.69 126 ASN A C 1
ATOM 1004 O O . ASN A 1 126 ? 1.311 -14.836 -30.891 1 90.69 126 ASN A O 1
ATOM 1008 N N . LEU A 1 127 ? 1.316 -15.047 -33.188 1 92 127 LEU A N 1
ATOM 1009 C CA . LEU A 1 127 ? 2.74 -15.359 -33.219 1 92 127 LEU A CA 1
ATOM 1010 C C . LEU A 1 127 ? 3.564 -14.109 -33.531 1 92 127 LEU A C 1
ATOM 1012 O O . LEU A 1 127 ? 3.17 -13.297 -34.375 1 92 127 LEU A O 1
ATOM 1016 N N . GLY A 1 128 ? 4.621 -13.922 -33 1 87.12 128 GLY A N 1
ATOM 1017 C CA . GLY A 1 128 ? 5.527 -12.82 -33.281 1 87.12 128 GLY A CA 1
ATOM 1018 C C . GLY A 1 128 ? 5.652 -11.844 -32.125 1 87.12 128 GLY A C 1
ATOM 1019 O O . GLY A 1 128 ? 5.434 -12.211 -30.984 1 87.12 128 GLY A O 1
ATOM 1020 N N . PRO A 1 129 ? 6.031 -10.656 -32.688 1 92.75 129 PRO A N 1
ATOM 1021 C CA . PRO A 1 129 ? 6.484 -9.891 -31.531 1 92.75 129 PRO A CA 1
ATOM 1022 C C . PRO A 1 129 ? 5.34 -9.539 -30.578 1 92.75 129 PRO A C 1
ATOM 1024 O O . PRO A 1 129 ? 4.25 -9.172 -31.031 1 92.75 129 PRO A O 1
ATOM 1027 N N . ARG A 1 130 ? 5.59 -9.688 -29.375 1 95 130 ARG A N 1
ATOM 1028 C CA . ARG A 1 130 ? 4.676 -9.188 -28.359 1 95 130 ARG A CA 1
ATOM 1029 C C . ARG A 1 130 ? 4.672 -7.66 -28.328 1 95 130 ARG A C 1
ATOM 1031 O O . ARG A 1 130 ? 5.695 -7.027 -28.594 1 95 130 ARG A O 1
ATOM 1038 N N . ARG A 1 131 ? 3.561 -7.133 -28.219 1 94.19 131 ARG A N 1
ATOM 1039 C CA . ARG A 1 131 ? 3.373 -5.688 -28.203 1 94.19 131 ARG A CA 1
ATOM 1040 C C . ARG A 1 131 ? 2.809 -5.223 -26.859 1 94.19 131 ARG A C 1
ATOM 1042 O O . ARG A 1 131 ? 1.773 -5.719 -26.422 1 94.19 131 ARG A O 1
ATOM 1049 N N . TYR A 1 132 ? 3.498 -4.242 -26.25 1 95.69 132 TYR A N 1
ATOM 1050 C CA . TYR A 1 132 ? 3.082 -3.709 -24.953 1 95.69 132 TYR A CA 1
ATOM 1051 C C . TYR A 1 132 ? 2.07 -2.582 -25.125 1 95.69 132 TYR A C 1
ATOM 1053 O O . TYR A 1 132 ? 2.391 -1.411 -24.906 1 95.69 132 TYR A O 1
ATOM 1061 N N . TYR A 1 133 ? 0.941 -2.846 -25.469 1 94.5 133 TYR A N 1
ATOM 1062 C CA . TYR A 1 133 ? -0.2 -1.937 -25.484 1 94.5 133 TYR A CA 1
ATOM 1063 C C . TYR A 1 133 ? -1.485 -2.67 -25.109 1 94.5 133 TYR A C 1
ATOM 1065 O O . TYR A 1 133 ? -1.552 -3.898 -25.188 1 94.5 133 TYR A O 1
ATOM 1073 N N . ARG A 1 134 ? -2.525 -2.082 -24.828 1 95.19 134 ARG A N 1
ATOM 1074 C CA . ARG A 1 134 ? -3.711 -2.592 -24.141 1 95.19 134 ARG A CA 1
ATOM 1075 C C . ARG A 1 134 ? -4.387 -3.686 -24.969 1 95.19 134 ARG A C 1
ATOM 1077 O O . ARG A 1 134 ? -4.703 -4.758 -24.438 1 95.19 134 ARG A O 1
ATOM 1084 N N . ALA A 1 135 ? -4.602 -3.453 -26.172 1 96.31 135 ALA A N 1
ATOM 1085 C CA . ALA A 1 135 ? -5.336 -4.395 -27.016 1 96.31 135 ALA A CA 1
ATOM 1086 C C . ALA A 1 135 ? -4.594 -5.727 -27.109 1 96.31 135 ALA A C 1
ATOM 1088 O O . ALA A 1 135 ? -5.215 -6.793 -27.078 1 96.31 135 ALA A O 1
ATOM 1089 N N . TYR A 1 136 ? -3.346 -5.641 -27.281 1 96.75 136 TYR A N 1
ATOM 1090 C CA . TYR A 1 136 ? -2.576 -6.875 -27.375 1 96.75 136 TYR A CA 1
ATOM 1091 C C . TYR A 1 136 ? -2.625 -7.656 -26.078 1 96.75 136 TYR A C 1
ATOM 1093 O O . TYR A 1 136 ? -2.799 -8.875 -26.078 1 96.75 136 TYR A O 1
ATOM 1101 N N . VAL A 1 137 ? -2.381 -6.984 -24.984 1 97.19 137 VAL A N 1
ATOM 1102 C CA . VAL A 1 137 ? -2.375 -7.633 -23.672 1 97.19 137 VAL A CA 1
ATOM 1103 C C . VAL A 1 137 ? -3.721 -8.312 -23.422 1 97.19 137 VAL A C 1
ATOM 1105 O O . VAL A 1 137 ? -3.771 -9.445 -22.953 1 97.19 137 VAL A O 1
ATOM 1108 N N . GLN A 1 138 ? -4.812 -7.621 -23.781 1 97.88 138 GLN A N 1
ATOM 1109 C CA . GLN A 1 138 ? -6.137 -8.211 -23.656 1 97.88 138 GLN A CA 1
ATOM 1110 C C . GLN A 1 138 ? -6.266 -9.469 -24.5 1 97.88 138 GLN A C 1
ATOM 1112 O O . GLN A 1 138 ? -6.785 -10.492 -24.047 1 97.88 138 GLN A O 1
ATOM 1117 N N . GLU A 1 139 ? -5.82 -9.352 -25.734 1 97.69 139 GLU A N 1
ATOM 1118 C CA . GLU A 1 139 ? -5.863 -10.508 -26.609 1 97.69 139 GLU A CA 1
ATOM 1119 C C . GLU A 1 139 ? -5.059 -11.672 -26.047 1 97.69 139 GLU A C 1
ATOM 1121 O O . GLU A 1 139 ? -5.488 -12.82 -26.109 1 97.69 139 GLU A O 1
ATOM 1126 N N . PHE A 1 140 ? -3.898 -11.344 -25.547 1 97.88 140 PHE A N 1
ATOM 1127 C CA . PHE A 1 140 ? -3.047 -12.344 -24.922 1 97.88 140 PHE A CA 1
ATOM 1128 C C . PHE A 1 140 ? -3.795 -13.062 -23.797 1 97.88 140 PHE A C 1
ATOM 1130 O O . PHE A 1 140 ? -3.801 -14.297 -23.75 1 97.88 140 PHE A O 1
ATOM 1137 N N . MET A 1 141 ? -4.418 -12.359 -22.953 1 98.06 141 MET A N 1
ATOM 1138 C CA . MET A 1 141 ? -5.172 -12.914 -21.828 1 98.06 141 MET A CA 1
ATOM 1139 C C . MET A 1 141 ? -6.34 -13.758 -22.328 1 98.06 141 MET A C 1
ATOM 1141 O O . MET A 1 141 ? -6.625 -14.82 -21.766 1 98.06 141 MET A O 1
ATOM 1145 N N . ASP A 1 142 ? -7.031 -13.266 -23.359 1 98.5 142 ASP A N 1
ATOM 1146 C CA . ASP A 1 142 ? -8.141 -14.016 -23.938 1 98.5 142 ASP A CA 1
ATOM 1147 C C . ASP A 1 142 ? -7.676 -15.359 -24.484 1 98.5 142 ASP A C 1
ATOM 1149 O O . ASP A 1 142 ? -8.328 -16.375 -24.281 1 98.5 142 ASP A O 1
ATOM 1153 N N . GLU A 1 143 ? -6.598 -15.289 -25.203 1 98.31 143 GLU A N 1
ATOM 1154 C CA . GLU A 1 143 ? -6.055 -16.516 -25.781 1 98.31 143 GLU A CA 1
ATOM 1155 C C . GLU A 1 143 ? -5.637 -17.5 -24.703 1 98.31 143 GLU A C 1
ATOM 1157 O O . GLU A 1 143 ? -5.82 -18.719 -24.844 1 98.31 143 GLU A O 1
ATOM 1162 N N . ALA A 1 144 ? -4.992 -17 -23.641 1 98.5 144 ALA A N 1
ATOM 1163 C CA . ALA A 1 144 ? -4.625 -17.844 -22.516 1 98.5 144 ALA A CA 1
ATOM 1164 C C . ALA A 1 144 ? -5.852 -18.531 -21.922 1 98.5 144 ALA A C 1
ATOM 1166 O O . ALA A 1 144 ? -5.852 -19.75 -21.719 1 98.5 144 ALA A O 1
ATOM 1167 N N . ARG A 1 145 ? -6.879 -17.797 -21.703 1 98.5 145 ARG A N 1
ATOM 1168 C CA . ARG A 1 145 ? -8.102 -18.328 -21.109 1 98.5 145 ARG A CA 1
ATOM 1169 C C . ARG A 1 145 ? -8.742 -19.375 -22.031 1 98.5 145 ARG A C 1
ATOM 1171 O O . ARG A 1 145 ? -9.141 -20.438 -21.578 1 98.5 145 ARG A O 1
ATOM 1178 N N . HIS A 1 146 ? -8.852 -18.984 -23.297 1 97.94 146 HIS A N 1
ATOM 1179 C CA . HIS A 1 146 ? -9.422 -19.906 -24.266 1 97.94 146 HIS A CA 1
ATOM 1180 C C . HIS A 1 146 ? -8.594 -21.188 -24.359 1 97.94 146 HIS A C 1
ATOM 1182 O O . HIS A 1 146 ? -9.133 -22.266 -24.641 1 97.94 146 HIS A O 1
ATOM 1188 N N . GLY A 1 147 ? -7.359 -20.969 -24.141 1 98.06 147 GLY A N 1
ATOM 1189 C CA . GLY A 1 147 ? -6.441 -22.094 -24.219 1 98.06 147 GLY A CA 1
ATOM 1190 C C . GLY A 1 147 ? -6.438 -22.953 -22.984 1 98.06 147 GLY A C 1
ATOM 1191 O O . GLY A 1 147 ? -5.699 -23.938 -22.906 1 98.06 147 GLY A O 1
ATOM 1192 N N . GLY A 1 148 ? -7.211 -22.625 -22 1 98.38 148 GLY A N 1
ATOM 1193 C CA . GLY A 1 148 ? -7.379 -23.516 -20.844 1 98.38 148 GLY A CA 1
ATOM 1194 C C . GLY A 1 148 ? -6.562 -23.078 -19.641 1 98.38 148 GLY A C 1
ATOM 1195 O O . GLY A 1 148 ? -6.324 -23.875 -18.734 1 98.38 148 GLY A O 1
ATOM 1196 N N . TYR A 1 149 ? -6.109 -21.844 -19.594 1 98.75 149 TYR A N 1
ATOM 1197 C CA . TYR A 1 149 ? -5.355 -21.344 -18.453 1 98.75 149 TYR A CA 1
ATOM 1198 C C . TYR A 1 149 ? -6.227 -20.453 -17.578 1 98.75 149 TYR A C 1
ATOM 1200 O O . TYR A 1 149 ? -7.094 -19.734 -18.094 1 98.75 149 TYR A O 1
ATOM 1208 N N . LEU A 1 150 ? -6.051 -20.578 -16.25 1 98.81 150 LEU A N 1
ATOM 1209 C CA . LEU A 1 150 ? -6.414 -19.484 -15.375 1 98.81 150 LEU A CA 1
ATOM 1210 C C . LEU A 1 150 ? -5.344 -18.391 -15.398 1 98.81 150 LEU A C 1
ATOM 1212 O O . LEU A 1 150 ? -4.148 -18.688 -15.352 1 98.81 150 LEU A O 1
ATOM 1216 N N . VAL A 1 151 ? -5.777 -17.141 -15.539 1 98.75 151 VAL A N 1
ATOM 1217 C CA . VAL A 1 151 ? -4.836 -16.047 -15.68 1 98.75 151 VAL A CA 1
ATOM 1218 C C . VAL A 1 151 ? -4.875 -15.172 -14.422 1 98.75 151 VAL A C 1
ATOM 1220 O O . VAL A 1 151 ? -5.945 -14.727 -14 1 98.75 151 VAL A O 1
ATOM 1223 N N . ALA A 1 152 ? -3.74 -14.961 -13.789 1 98.19 152 ALA A N 1
ATOM 1224 C CA . ALA A 1 152 ? -3.66 -14.117 -12.594 1 98.19 152 ALA A CA 1
ATOM 1225 C C . ALA A 1 152 ? -2.715 -12.938 -12.812 1 98.19 152 ALA A C 1
ATOM 1227 O O . ALA A 1 152 ? -1.694 -13.07 -13.492 1 98.19 152 ALA A O 1
ATOM 1228 N N . TYR A 1 153 ? -3.025 -11.758 -12.227 1 96.56 153 TYR A N 1
ATOM 1229 C CA . TYR A 1 153 ? -2.119 -10.609 -12.203 1 96.56 153 TYR A CA 1
ATOM 1230 C C . TYR A 1 153 ? -1.024 -10.805 -11.164 1 96.56 153 TYR A C 1
ATOM 1232 O O . TYR A 1 153 ? -1.31 -10.914 -9.969 1 96.56 153 TYR A O 1
ATOM 1240 N N . ASN A 1 154 ? 0.147 -10.766 -11.672 1 97 154 ASN A N 1
ATOM 1241 C CA . ASN A 1 154 ? 1.269 -10.906 -10.742 1 97 154 ASN A CA 1
ATOM 1242 C C . ASN A 1 154 ? 1.815 -9.547 -10.32 1 97 154 ASN A C 1
ATOM 1244 O O . ASN A 1 154 ? 2.033 -8.672 -11.156 1 97 154 ASN A O 1
ATOM 1248 N N . HIS A 1 155 ? 2.092 -9.305 -9.133 1 94.25 155 HIS A N 1
ATOM 1249 C CA . HIS A 1 155 ? 2.783 -8.195 -8.484 1 94.25 155 HIS A CA 1
ATOM 1250 C C . HIS A 1 155 ? 2.713 -6.934 -9.336 1 94.25 155 HIS A C 1
ATOM 1252 O O . HIS A 1 155 ? 3.744 -6.395 -9.75 1 94.25 155 HIS A O 1
ATOM 1258 N N . PRO A 1 156 ? 1.495 -6.383 -9.484 1 92.19 156 PRO A N 1
ATOM 1259 C CA . PRO A 1 156 ? 1.312 -5.254 -10.398 1 92.19 156 PRO A CA 1
ATOM 1260 C C . PRO A 1 156 ? 2.09 -4.012 -9.961 1 92.19 156 PRO A C 1
ATOM 1262 O O . PRO A 1 156 ? 2.566 -3.25 -10.812 1 92.19 156 PRO A O 1
ATOM 1265 N N . CYS A 1 157 ? 2.256 -3.807 -8.648 1 89.38 157 CYS A N 1
ATOM 1266 C CA . CYS A 1 157 ? 2.963 -2.619 -8.18 1 89.38 157 CYS A CA 1
ATOM 1267 C C . CYS A 1 157 ? 4.449 -2.707 -8.508 1 89.38 157 CYS A C 1
ATOM 1269 O O . CYS A 1 157 ? 5.035 -1.746 -9.008 1 89.38 157 CYS A O 1
ATOM 1271 N N . TRP A 1 158 ? 5.02 -3.816 -8.266 1 92.19 158 TRP A N 1
ATOM 1272 C CA . TRP A 1 158 ? 6.414 -4.027 -8.648 1 92.19 158 TRP A CA 1
ATOM 1273 C C . TRP A 1 158 ? 6.59 -3.875 -10.156 1 92.19 158 TRP A C 1
ATOM 1275 O O . TRP A 1 158 ? 7.574 -3.285 -10.617 1 92.19 158 TRP A O 1
ATOM 1285 N N . SER A 1 159 ? 5.598 -4.324 -10.914 1 93.69 159 SER A N 1
ATOM 1286 C CA . SER A 1 159 ? 5.648 -4.297 -12.375 1 93.69 159 SER A CA 1
ATOM 1287 C C . SER A 1 159 ? 5.406 -2.893 -12.914 1 93.69 159 SER A C 1
ATOM 1289 O O . SER A 1 159 ? 5.547 -2.648 -14.109 1 93.69 159 SER A O 1
ATOM 1291 N N . MET A 1 160 ? 5.031 -2.025 -12.031 1 91.38 160 MET A N 1
ATOM 1292 C CA . MET A 1 160 ? 4.789 -0.628 -12.383 1 91.38 160 MET A CA 1
ATOM 1293 C C . MET A 1 160 ? 3.682 -0.512 -13.422 1 91.38 160 MET A C 1
ATOM 1295 O O . MET A 1 160 ? 3.76 0.319 -14.328 1 91.38 160 MET A O 1
ATOM 1299 N N . GLU A 1 161 ? 2.727 -1.4 -13.328 1 90.25 161 GLU A N 1
ATOM 1300 C CA . GLU A 1 161 ? 1.601 -1.329 -14.25 1 90.25 161 GLU A CA 1
ATOM 1301 C C . GLU A 1 161 ? 0.76 -0.08 -14.008 1 90.25 161 GLU A C 1
ATOM 1303 O O . GLU A 1 161 ? 0.569 0.328 -12.859 1 90.25 161 GLU A O 1
ATOM 1308 N N . ALA A 1 162 ? 0.301 0.431 -15.164 1 86.25 162 ALA A N 1
ATOM 1309 C CA . ALA A 1 162 ? -0.634 1.544 -15.016 1 86.25 162 ALA A CA 1
ATOM 1310 C C . ALA A 1 162 ? -1.989 1.058 -14.508 1 86.25 162 ALA A C 1
ATOM 1312 O O . ALA A 1 162 ? -2.514 0.05 -14.992 1 86.25 162 ALA A O 1
ATOM 1313 N N . GLU A 1 163 ? -2.471 1.758 -13.578 1 85.12 163 GLU A N 1
ATOM 1314 C CA . GLU A 1 163 ? -3.754 1.379 -12.992 1 85.12 163 GLU A CA 1
ATOM 1315 C C . GLU A 1 163 ? -4.844 1.292 -14.062 1 85.12 163 GLU A C 1
ATOM 1317 O O . GLU A 1 163 ? -5.68 0.39 -14.031 1 85.12 163 GLU A O 1
ATOM 1322 N N . GLU A 1 164 ? -4.848 2.26 -14.906 1 86.88 164 GLU A N 1
ATOM 1323 C CA . GLU A 1 164 ? -5.863 2.287 -15.953 1 86.88 164 GLU A CA 1
ATOM 1324 C C . GLU A 1 164 ? -5.766 1.051 -16.844 1 86.88 164 GLU A C 1
ATOM 1326 O O . GLU A 1 164 ? -6.781 0.559 -17.344 1 86.88 164 GLU A O 1
ATOM 1331 N N . ASP A 1 165 ? -4.543 0.579 -17.031 1 90.44 165 ASP A N 1
ATOM 1332 C CA . ASP A 1 165 ? -4.371 -0.635 -17.828 1 90.44 165 ASP A CA 1
ATOM 1333 C C . ASP A 1 165 ? -4.93 -1.853 -17.094 1 90.44 165 ASP A C 1
ATOM 1335 O O . ASP A 1 165 ? -5.758 -2.586 -17.641 1 90.44 165 ASP A O 1
ATOM 1339 N N . VAL A 1 166 ? -4.594 -1.961 -15.875 1 90.31 166 VAL A N 1
ATOM 1340 C CA . VAL A 1 166 ? -5.066 -3.086 -15.078 1 90.31 166 VAL A CA 1
ATOM 1341 C C . VAL A 1 166 ? -6.59 -3.064 -15 1 90.31 166 VAL A C 1
ATOM 1343 O O . VAL A 1 166 ? -7.238 -4.113 -15.062 1 90.31 166 VAL A O 1
ATOM 1346 N N . LEU A 1 167 ? -7.129 -1.894 -14.93 1 90.62 167 LEU A N 1
ATOM 1347 C CA . LEU A 1 167 ? -8.57 -1.72 -14.852 1 90.62 167 LEU A CA 1
ATOM 1348 C C . LEU A 1 167 ? -9.242 -2.137 -16.156 1 90.62 167 LEU A C 1
ATOM 1350 O O . LEU A 1 167 ? -10.375 -2.617 -16.156 1 90.62 167 LEU A O 1
ATOM 1354 N N . SER A 1 168 ? -8.578 -1.948 -17.219 1 93.5 168 SER A N 1
ATOM 1355 C CA . SER A 1 168 ? -9.188 -2.174 -18.516 1 93.5 168 SER A CA 1
ATOM 1356 C C . SER A 1 168 ? -9.164 -3.654 -18.891 1 93.5 168 SER A C 1
ATOM 1358 O O . SER A 1 168 ? -9.992 -4.113 -19.672 1 93.5 168 SER A O 1
ATOM 1360 N N . TYR A 1 169 ? -8.234 -4.387 -18.406 1 96 169 TYR A N 1
ATOM 1361 C CA . TYR A 1 169 ? -8.078 -5.789 -18.781 1 96 169 TYR A CA 1
ATOM 1362 C C . TYR A 1 169 ? -9.195 -6.637 -18.188 1 96 169 TYR A C 1
ATOM 1364 O O . TYR A 1 169 ? -9.688 -6.359 -17.094 1 96 169 TYR A O 1
ATOM 1372 N N . GLN A 1 170 ? -9.57 -7.605 -18.953 1 95.88 170 GLN A N 1
ATOM 1373 C CA . GLN A 1 170 ? -10.578 -8.57 -18.531 1 95.88 170 GLN A CA 1
ATOM 1374 C C . GLN A 1 170 ? -10.031 -9.992 -18.562 1 95.88 170 GLN A C 1
ATOM 1376 O O . GLN A 1 170 ? -9.125 -10.297 -19.344 1 95.88 170 GLN A O 1
ATOM 1381 N N . GLY A 1 171 ? -10.609 -10.758 -17.656 1 96.31 171 GLY A N 1
ATOM 1382 C CA . GLY A 1 171 ? -10.344 -12.18 -17.797 1 96.31 171 GLY A CA 1
ATOM 1383 C C . GLY A 1 171 ? -9.438 -12.727 -16.703 1 96.31 171 GLY A C 1
ATOM 1384 O O . GLY A 1 171 ? -9.391 -13.938 -16.484 1 96.31 171 GLY A O 1
ATOM 1385 N N . CYS A 1 172 ? -8.695 -11.898 -15.977 1 97 172 CYS A N 1
ATOM 1386 C CA . CYS A 1 172 ? -7.934 -12.383 -14.828 1 97 172 CYS A CA 1
ATOM 1387 C C . CYS A 1 172 ? -8.867 -12.805 -13.695 1 97 172 CYS A C 1
ATOM 1389 O O . CYS A 1 172 ? -9.852 -12.125 -13.414 1 97 172 CYS A O 1
ATOM 1391 N N . PHE A 1 173 ? -8.531 -13.93 -13.102 1 97.69 173 PHE A N 1
ATOM 1392 C CA . PHE A 1 173 ? -9.43 -14.383 -12.039 1 97.69 173 PHE A CA 1
ATOM 1393 C C . PHE A 1 173 ? -8.992 -13.82 -10.695 1 97.69 173 PHE A C 1
ATOM 1395 O O . PHE A 1 173 ? -9.789 -13.75 -9.758 1 97.69 173 PHE A O 1
ATOM 1402 N N . SER A 1 174 ? -7.707 -13.438 -10.617 1 98.06 174 SER A N 1
ATOM 1403 C CA . SER A 1 174 ? -7.199 -13.109 -9.289 1 98.06 174 SER A CA 1
ATOM 1404 C C . SER A 1 174 ? -6.066 -12.086 -9.367 1 98.06 174 SER A C 1
ATOM 1406 O O . SER A 1 174 ? -5.344 -12.039 -10.367 1 98.06 174 SER A O 1
ATOM 1408 N N . LEU A 1 175 ? -5.996 -11.258 -8.383 1 96.88 175 LEU A N 1
ATOM 1409 C CA . LEU A 1 175 ? -4.891 -10.336 -8.148 1 96.88 175 LEU A CA 1
ATOM 1410 C C . LEU A 1 175 ? -3.967 -10.867 -7.055 1 96.88 175 LEU A C 1
ATOM 1412 O O . LEU A 1 175 ? -4.434 -11.312 -6.004 1 96.88 175 LEU A O 1
ATOM 1416 N N . GLU A 1 176 ? -2.674 -10.867 -7.359 1 97.12 176 GLU A N 1
ATOM 1417 C CA . GLU A 1 176 ? -1.71 -11.227 -6.324 1 97.12 176 GLU A CA 1
ATOM 1418 C C . GLU A 1 176 ? -1.646 -10.156 -5.238 1 97.12 176 GLU A C 1
ATOM 1420 O O . GLU A 1 176 ? -0.946 -9.156 -5.387 1 97.12 176 GLU A O 1
ATOM 1425 N N . MET A 1 177 ? -2.283 -10.445 -4.109 1 95.56 177 MET A N 1
ATOM 1426 C CA . MET A 1 177 ? -2.436 -9.516 -2.994 1 95.56 177 MET A CA 1
ATOM 1427 C C . MET A 1 177 ? -1.14 -9.406 -2.199 1 95.56 177 MET A C 1
ATOM 1429 O O . MET A 1 177 ? -0.749 -8.305 -1.793 1 95.56 177 MET A O 1
ATOM 1433 N N . PHE A 1 178 ? -0.603 -10.539 -1.965 1 95.94 178 PHE A N 1
ATOM 1434 C CA . PHE A 1 178 ? 0.667 -10.617 -1.251 1 95.94 178 PHE A CA 1
ATOM 1435 C C . PHE A 1 178 ? 1.729 -11.289 -2.107 1 95.94 178 PHE A C 1
ATOM 1437 O O . PHE A 1 178 ? 1.479 -12.344 -2.701 1 95.94 178 PHE A O 1
ATOM 1444 N N . ASN A 1 179 ? 2.791 -10.719 -2.295 1 96.69 179 ASN A N 1
ATOM 1445 C CA . ASN A 1 179 ? 3.971 -11.258 -2.963 1 96.69 179 ASN A CA 1
ATOM 1446 C C . ASN A 1 179 ? 5.219 -11.109 -2.098 1 96.69 179 ASN A C 1
ATOM 1448 O O . ASN A 1 179 ? 5.703 -10 -1.878 1 96.69 179 ASN A O 1
ATOM 1452 N N . THR A 1 180 ? 5.773 -12.188 -1.657 1 96.19 180 THR A N 1
ATOM 1453 C CA . THR A 1 180 ? 6.895 -12.156 -0.724 1 96.19 180 THR A CA 1
ATOM 1454 C C . THR A 1 180 ? 8.109 -11.5 -1.363 1 96.19 180 THR A C 1
ATOM 1456 O O . THR A 1 180 ? 8.758 -10.641 -0.751 1 96.19 180 THR A O 1
ATOM 1459 N N . GLY A 1 181 ? 8.414 -11.867 -2.551 1 93.81 181 GLY A N 1
ATOM 1460 C CA . GLY A 1 181 ? 9.562 -11.312 -3.246 1 93.81 181 GLY A CA 1
ATOM 1461 C C . GLY A 1 181 ? 9.516 -9.797 -3.352 1 93.81 181 GLY A C 1
ATOM 1462 O O . GLY A 1 181 ? 10.484 -9.117 -3.02 1 93.81 181 GLY A O 1
ATOM 1463 N N . SER A 1 182 ? 8.359 -9.312 -3.787 1 92.31 182 SER A N 1
ATOM 1464 C CA . SER A 1 182 ? 8.188 -7.867 -3.932 1 92.31 182 SER A CA 1
ATOM 1465 C C . SER A 1 182 ? 8.266 -7.164 -2.58 1 92.31 182 SER A C 1
ATOM 1467 O O . SER A 1 182 ? 8.852 -6.086 -2.473 1 92.31 182 SER A O 1
ATOM 1469 N N . GLN A 1 183 ? 7.676 -7.738 -1.557 1 90.38 183 GLN A N 1
ATOM 1470 C CA . GLN A 1 183 ? 7.703 -7.184 -0.209 1 90.38 183 GLN A CA 1
ATOM 1471 C C . GLN A 1 183 ? 9.133 -7.07 0.309 1 90.38 183 GLN A C 1
ATOM 1473 O O . GLN A 1 183 ? 9.492 -6.078 0.945 1 90.38 183 GLN A O 1
ATOM 1478 N N . LEU A 1 184 ? 9.906 -8.031 0.052 1 91 184 LEU A N 1
ATOM 1479 C CA . LEU A 1 184 ? 11.281 -8.055 0.551 1 91 184 LEU A CA 1
ATOM 1480 C C . LEU A 1 184 ? 12.156 -7.07 -0.218 1 91 184 LEU A C 1
ATOM 1482 O O . LEU A 1 184 ? 13.094 -6.504 0.34 1 91 184 LEU A O 1
ATOM 1486 N N . THR A 1 185 ? 11.805 -6.859 -1.469 1 88.19 185 THR A N 1
ATOM 1487 C CA . THR A 1 185 ? 12.562 -5.926 -2.289 1 88.19 185 THR A CA 1
ATOM 1488 C C . THR A 1 185 ? 12.336 -4.488 -1.834 1 88.19 185 THR A C 1
ATOM 1490 O O . THR A 1 185 ? 13.281 -3.771 -1.519 1 88.19 185 THR A O 1
ATOM 1493 N N . SER A 1 186 ? 11.109 -4.117 -1.692 1 84.06 186 SER A N 1
ATOM 1494 C CA . SER A 1 186 ? 10.805 -2.703 -1.51 1 84.06 186 SER A CA 1
ATOM 1495 C C . SER A 1 186 ? 10.438 -2.396 -0.061 1 84.06 186 SER A C 1
ATOM 1497 O O . SER A 1 186 ? 10.391 -1.231 0.34 1 84.06 186 SER A O 1
ATOM 1499 N N . GLY A 1 187 ? 10.219 -3.424 0.73 1 79.69 187 GLY A N 1
ATOM 1500 C CA . GLY A 1 187 ? 9.852 -3.203 2.119 1 79.69 187 GLY A CA 1
ATOM 1501 C C . GLY A 1 187 ? 8.383 -2.869 2.299 1 79.69 187 GLY A C 1
ATOM 1502 O O . GLY A 1 187 ? 7.934 -2.594 3.414 1 79.69 187 GLY A O 1
ATOM 1503 N N . GLY A 1 188 ? 7.656 -2.826 1.235 1 74.81 188 GLY A N 1
ATOM 1504 C CA . GLY A 1 188 ? 6.246 -2.49 1.368 1 74.81 188 GLY A CA 1
ATOM 1505 C C . GLY A 1 188 ? 5.438 -2.805 0.124 1 74.81 188 GLY A C 1
ATOM 1506 O O . GLY A 1 188 ? 5.809 -2.404 -0.982 1 74.81 188 GLY A O 1
ATOM 1507 N N . GLU A 1 189 ? 4.645 -3.84 0.275 1 66.88 189 GLU A N 1
ATOM 1508 C CA . GLU A 1 189 ? 3.793 -4.113 -0.879 1 66.88 189 GLU A CA 1
ATOM 1509 C C . GLU A 1 189 ? 2.391 -3.545 -0.681 1 66.88 189 GLU A C 1
ATOM 1511 O O . GLU A 1 189 ? 1.838 -3.611 0.419 1 66.88 189 GLU A O 1
ATOM 1516 N N . SER A 1 190 ? 1.885 -2.715 -1.68 1 66.81 190 SER A N 1
ATOM 1517 C CA . SER A 1 190 ? 0.695 -1.873 -1.614 1 66.81 190 SER A CA 1
ATOM 1518 C C . SER A 1 190 ? -0.408 -2.404 -2.523 1 66.81 190 SER A C 1
ATOM 1520 O O . SER A 1 190 ? -1.122 -1.628 -3.162 1 66.81 190 SER A O 1
ATOM 1522 N N . ASN A 1 191 ? -0.619 -3.686 -2.523 1 83.69 191 ASN A N 1
ATOM 1523 C CA . ASN A 1 191 ? -1.594 -4.172 -3.492 1 83.69 191 ASN A CA 1
ATOM 1524 C C . ASN A 1 191 ? -3.021 -4.043 -2.967 1 83.69 191 ASN A C 1
ATOM 1526 O O . ASN A 1 191 ? -3.979 -4.105 -3.74 1 83.69 191 ASN A O 1
ATOM 1530 N N . LEU A 1 192 ? -3.117 -3.656 -1.706 1 86.94 192 LEU A N 1
ATOM 1531 C CA . LEU A 1 192 ? -4.438 -3.438 -1.126 1 86.94 192 LEU A CA 1
ATOM 1532 C C . LEU A 1 192 ? -5.102 -2.207 -1.733 1 86.94 192 LEU A C 1
ATOM 1534 O O . LEU A 1 192 ? -6.289 -2.234 -2.062 1 86.94 192 LEU A O 1
ATOM 1538 N N . ALA A 1 193 ? -4.344 -1.15 -1.894 1 86.94 193 ALA A N 1
ATOM 1539 C CA . ALA A 1 193 ? -4.898 0.067 -2.48 1 86.94 193 ALA A CA 1
ATOM 1540 C C . ALA A 1 193 ? -5.348 -0.172 -3.918 1 86.94 193 ALA A C 1
ATOM 1542 O O . ALA A 1 193 ? -6.387 0.338 -4.344 1 86.94 193 ALA A O 1
ATOM 1543 N N . LEU A 1 194 ? -4.551 -0.87 -4.605 1 88.62 194 LEU A N 1
ATOM 1544 C CA . LEU A 1 194 ? -4.922 -1.209 -5.977 1 88.62 194 LEU A CA 1
ATOM 1545 C C . LEU A 1 194 ? -6.191 -2.053 -6 1 88.62 194 LEU A C 1
ATOM 1547 O O . LEU A 1 194 ? -7.09 -1.807 -6.812 1 88.62 194 LEU A O 1
ATOM 1551 N N . PHE A 1 195 ? -6.277 -3.012 -5.109 1 92.75 195 PHE A N 1
ATOM 1552 C CA . PHE A 1 195 ? -7.449 -3.873 -5.012 1 92.75 195 PHE A CA 1
ATOM 1553 C C . PHE A 1 195 ? -8.703 -3.051 -4.758 1 92.75 195 PHE A C 1
ATOM 1555 O O . PHE A 1 195 ? -9.719 -3.232 -5.434 1 92.75 195 PHE A O 1
ATOM 1562 N N . ASP A 1 196 ? -8.625 -2.143 -3.883 1 89.31 196 ASP A N 1
ATOM 1563 C CA . ASP A 1 196 ? -9.758 -1.278 -3.57 1 89.31 196 ASP A CA 1
ATOM 1564 C C . ASP A 1 196 ? -10.172 -0.455 -4.789 1 89.31 196 ASP A C 1
ATOM 1566 O O . ASP A 1 196 ? -11.367 -0.268 -5.043 1 89.31 196 ASP A O 1
ATOM 1570 N N . LYS A 1 197 ? -9.211 0.037 -5.375 1 89.25 197 LYS A N 1
ATOM 1571 C CA . LYS A 1 197 ? -9.5 0.83 -6.566 1 89.25 197 LYS A CA 1
ATOM 1572 C C . LYS A 1 197 ? -10.227 -0.002 -7.621 1 89.25 197 LYS A C 1
ATOM 1574 O O . LYS A 1 197 ? -11.172 0.474 -8.25 1 89.25 197 LYS A O 1
ATOM 1579 N N . LEU A 1 198 ? -9.727 -1.184 -7.82 1 92.44 198 LEU A N 1
ATOM 1580 C CA . LEU A 1 198 ? -10.375 -2.072 -8.781 1 92.44 198 LEU A CA 1
ATOM 1581 C C . LEU A 1 198 ? -11.828 -2.34 -8.383 1 92.44 198 LEU A C 1
ATOM 1583 O O . LEU A 1 198 ? -12.734 -2.238 -9.211 1 92.44 198 LEU A O 1
ATOM 1587 N N . LEU A 1 199 ? -12.07 -2.598 -7.129 1 93.25 199 LEU A N 1
ATOM 1588 C CA . LEU A 1 199 ? -13.406 -2.881 -6.633 1 93.25 199 LEU A CA 1
ATOM 1589 C C . LEU A 1 199 ? -14.328 -1.679 -6.828 1 93.25 199 LEU A C 1
ATOM 1591 O O . LEU A 1 199 ? -15.461 -1.829 -7.277 1 93.25 199 LEU A O 1
ATOM 1595 N N . ARG A 1 200 ? -13.805 -0.535 -6.543 1 89.5 200 ARG A N 1
ATOM 1596 C CA . ARG A 1 200 ? -14.609 0.682 -6.648 1 89.5 200 ARG A CA 1
ATOM 1597 C C . ARG A 1 200 ? -14.977 0.965 -8.102 1 89.5 200 ARG A C 1
ATOM 1599 O O . ARG A 1 200 ? -15.977 1.635 -8.367 1 89.5 200 ARG A O 1
ATOM 1606 N N . ARG A 1 201 ? -14.188 0.439 -8.953 1 90.31 201 ARG A N 1
ATOM 1607 C CA . ARG A 1 201 ? -14.43 0.643 -10.383 1 90.31 201 ARG A CA 1
ATOM 1608 C C . ARG A 1 201 ? -15.195 -0.532 -10.977 1 90.31 201 ARG A C 1
ATOM 1610 O O . ARG A 1 201 ? -15.336 -0.63 -12.195 1 90.31 201 ARG A O 1
ATOM 1617 N N . GLY A 1 202 ? -15.594 -1.447 -10.148 1 90.12 202 GLY A N 1
ATOM 1618 C CA . GLY A 1 202 ? -16.469 -2.531 -10.562 1 90.12 202 GLY A CA 1
ATOM 1619 C C . GLY A 1 202 ? -15.719 -3.77 -11.016 1 90.12 202 GLY A C 1
ATOM 1620 O O . GLY A 1 202 ? -16.312 -4.703 -11.547 1 90.12 202 GLY A O 1
ATOM 1621 N N . LYS A 1 203 ? -14.422 -3.77 -10.867 1 93.5 203 LYS A N 1
ATOM 1622 C CA . LYS A 1 203 ? -13.633 -4.945 -11.219 1 93.5 203 LYS A CA 1
ATOM 1623 C C . LYS A 1 203 ? -13.414 -5.844 -10 1 93.5 203 LYS A C 1
ATOM 1625 O O . LYS A 1 203 ? -12.641 -5.5 -9.102 1 93.5 203 LYS A O 1
ATOM 1630 N N . PHE A 1 204 ? -14.07 -6.938 -10.07 1 93.56 204 PHE A N 1
ATOM 1631 C CA . PHE A 1 204 ? -14 -7.871 -8.953 1 93.56 204 PHE A CA 1
ATOM 1632 C C . PHE A 1 204 ? -13.047 -9.016 -9.266 1 93.56 204 PHE A C 1
ATOM 1634 O O . PHE A 1 204 ? -13.375 -9.914 -10.039 1 93.56 204 PHE A O 1
ATOM 1641 N N . LEU A 1 205 ? -11.93 -8.945 -8.758 1 95.06 205 LEU A N 1
ATOM 1642 C CA . LEU A 1 205 ? -10.93 -10.016 -8.797 1 95.06 205 LEU A CA 1
ATOM 1643 C C . LEU A 1 205 ? -10.867 -10.75 -7.461 1 95.06 205 LEU A C 1
ATOM 1645 O O . LEU A 1 205 ? -11.141 -10.156 -6.414 1 95.06 205 LEU A O 1
ATOM 1649 N N . PHE A 1 206 ? -10.641 -12.008 -7.535 1 98.06 206 PHE A N 1
ATOM 1650 C CA . PHE A 1 206 ? -10.219 -12.672 -6.305 1 98.06 206 PHE A CA 1
ATOM 1651 C C . PHE A 1 206 ? -8.82 -12.227 -5.898 1 98.06 206 PHE A C 1
ATOM 1653 O O . PHE A 1 206 ? -8.234 -11.352 -6.535 1 98.06 206 PHE A O 1
ATOM 1660 N N . VAL A 1 207 ? -8.367 -12.672 -4.73 1 98 207 VAL A N 1
ATOM 1661 C CA . VAL A 1 207 ? -7.031 -12.281 -4.281 1 98 207 VAL A CA 1
ATOM 1662 C C . VAL A 1 207 ? -6.277 -13.508 -3.779 1 98 207 VAL A C 1
ATOM 1664 O O . VAL A 1 207 ? -6.848 -14.359 -3.088 1 98 207 VAL A O 1
ATOM 1667 N N . HIS A 1 208 ? -5.039 -13.594 -4.195 1 98.62 208 HIS A N 1
ATOM 1668 C CA . HIS A 1 208 ? -4.203 -14.703 -3.738 1 98.62 208 HIS A CA 1
ATOM 1669 C C . HIS A 1 208 ? -2.869 -14.195 -3.201 1 98.62 208 HIS A C 1
ATOM 1671 O O . HIS A 1 208 ? -2.527 -13.023 -3.377 1 98.62 208 HIS A O 1
ATOM 1677 N N . GLY A 1 209 ? -2.225 -14.953 -2.361 1 98.25 209 GLY A N 1
ATOM 1678 C CA . GLY A 1 209 ? -0.862 -14.719 -1.911 1 98.25 209 GLY A CA 1
ATOM 1679 C C . GLY A 1 209 ? 0.134 -15.711 -2.479 1 98.25 209 GLY A C 1
ATOM 1680 O O . GLY A 1 209 ? -0.201 -16.875 -2.695 1 98.25 209 GLY A O 1
ATOM 1681 N N . ALA A 1 210 ? 1.302 -15.266 -2.717 1 98.38 210 ALA A N 1
ATOM 1682 C CA . ALA A 1 210 ? 2.344 -16.141 -3.24 1 98.38 210 ALA A CA 1
ATOM 1683 C C . ALA A 1 210 ? 3.732 -15.633 -2.873 1 98.38 210 ALA A C 1
ATOM 1685 O O . ALA A 1 210 ? 3.875 -14.508 -2.389 1 98.38 210 ALA A O 1
ATOM 1686 N N . ASP A 1 211 ? 4.723 -16.406 -3.082 1 98.44 211 ASP A N 1
ATOM 1687 C CA . ASP A 1 211 ? 6.074 -16.031 -2.68 1 98.44 211 ASP A CA 1
ATOM 1688 C C . ASP A 1 211 ? 6.82 -15.352 -3.824 1 98.44 211 ASP A C 1
ATOM 1690 O O . ASP A 1 211 ? 7.547 -14.383 -3.607 1 98.44 211 ASP A O 1
ATOM 1694 N N . ASP A 1 212 ? 6.57 -15.93 -5.066 1 98.31 212 ASP A N 1
ATOM 1695 C CA . ASP A 1 212 ? 7.43 -15.5 -6.164 1 98.31 212 ASP A CA 1
ATOM 1696 C C . ASP A 1 212 ? 8.906 -15.719 -5.828 1 98.31 212 ASP A C 1
ATOM 1698 O O . ASP A 1 212 ? 9.727 -14.812 -5.973 1 98.31 212 ASP A O 1
ATOM 1702 N N . ASN A 1 213 ? 9.188 -16.844 -5.281 1 98.44 213 ASN A N 1
ATOM 1703 C CA . ASN A 1 213 ? 10.523 -17.109 -4.762 1 98.44 213 ASN A CA 1
ATOM 1704 C C . ASN A 1 213 ? 11.508 -17.453 -5.879 1 98.44 213 ASN A C 1
ATOM 1706 O O . ASN A 1 213 ? 11.133 -18.078 -6.867 1 98.44 213 ASN A O 1
ATOM 1710 N N . HIS A 1 214 ? 12.719 -17.078 -5.68 1 98.38 214 HIS A N 1
ATOM 1711 C CA . HIS A 1 214 ? 13.852 -17.406 -6.531 1 98.38 214 HIS A CA 1
ATOM 1712 C C . HIS A 1 214 ? 14.969 -18.062 -5.727 1 98.38 214 HIS A C 1
ATOM 1714 O O . HIS A 1 214 ? 15.922 -18.594 -6.301 1 98.38 214 HIS A O 1
ATOM 1720 N N . ASN A 1 215 ? 14.828 -17.953 -4.402 1 97.69 215 ASN A N 1
ATOM 1721 C CA . ASN A 1 215 ? 15.703 -18.594 -3.438 1 97.69 215 ASN A CA 1
ATOM 1722 C C . ASN A 1 215 ? 17.141 -18.109 -3.564 1 97.69 215 ASN A C 1
ATOM 1724 O O . ASN A 1 215 ? 18.078 -18.906 -3.537 1 97.69 215 ASN A O 1
ATOM 1728 N N . LYS A 1 216 ? 17.297 -16.812 -3.758 1 94.88 216 LYS A N 1
ATOM 1729 C CA . LYS A 1 216 ? 18.625 -16.219 -3.85 1 94.88 216 LYS A CA 1
ATOM 1730 C C . LYS A 1 216 ? 19.266 -16.078 -2.469 1 94.88 216 LYS A C 1
ATOM 1732 O O . LYS A 1 216 ? 20.484 -15.93 -2.354 1 94.88 216 LYS A O 1
ATOM 1737 N N . GLU A 1 217 ? 18.5 -16.062 -1.439 1 95.31 217 GLU A N 1
ATOM 1738 C CA . GLU A 1 217 ? 18.953 -16.016 -0.051 1 95.31 217 GLU A CA 1
ATOM 1739 C C . GLU A 1 217 ? 18.578 -17.297 0.688 1 95.31 217 GLU A C 1
ATOM 1741 O O . GLU A 1 217 ? 17.547 -17.906 0.396 1 95.31 217 GLU A O 1
ATOM 1746 N N . PRO A 1 218 ? 19.391 -17.719 1.667 1 95.38 218 PRO A N 1
ATOM 1747 C CA . PRO A 1 218 ? 19.094 -18.953 2.393 1 95.38 218 PRO A CA 1
ATOM 1748 C C . PRO A 1 218 ? 17.781 -18.891 3.164 1 95.38 218 PRO A C 1
ATOM 1750 O O . PRO A 1 218 ? 17.391 -17.828 3.633 1 95.38 218 PRO A O 1
ATOM 1753 N N . PHE A 1 219 ? 17.203 -20.078 3.252 1 96.5 219 PHE A N 1
ATOM 1754 C CA . PHE A 1 219 ? 16 -20.172 4.078 1 96.5 219 PHE A CA 1
ATOM 1755 C C . PHE A 1 219 ? 16.281 -19.656 5.488 1 96.5 219 PHE A C 1
ATOM 1757 O O . PHE A 1 219 ? 17.375 -19.828 6.02 1 96.5 219 PHE A O 1
ATOM 1764 N N . GLY A 1 220 ? 15.336 -18.969 6.055 1 93.31 220 GLY A N 1
ATOM 1765 C CA . GLY A 1 220 ? 15.445 -18.547 7.441 1 93.31 220 GLY A CA 1
ATOM 1766 C C . GLY A 1 220 ? 16.109 -17.188 7.605 1 93.31 220 GLY A C 1
ATOM 1767 O O . GLY A 1 220 ? 16.078 -16.594 8.688 1 93.31 220 GLY A O 1
ATOM 1768 N N . THR A 1 221 ? 16.719 -16.703 6.551 1 95.25 221 THR A N 1
ATOM 1769 C CA . THR A 1 221 ? 17.297 -15.367 6.617 1 95.25 221 THR A CA 1
ATOM 1770 C C . THR A 1 221 ? 16.234 -14.297 6.395 1 95.25 221 THR A C 1
ATOM 1772 O O . THR A 1 221 ? 15.133 -14.594 5.93 1 95.25 221 THR A O 1
ATOM 1775 N N . LEU A 1 222 ? 16.547 -13.125 6.75 1 92.81 222 LEU A N 1
ATOM 1776 C CA . LEU A 1 222 ? 15.609 -12.008 6.703 1 92.81 222 LEU A CA 1
ATOM 1777 C C . LEU A 1 222 ? 15.094 -11.789 5.285 1 92.81 222 LEU A C 1
ATOM 1779 O O . LEU A 1 222 ? 13.93 -11.438 5.09 1 92.81 222 LEU A O 1
ATOM 1783 N N . LEU A 1 223 ? 15.938 -12.016 4.309 1 94.75 223 LEU A N 1
ATOM 1784 C CA . LEU A 1 223 ? 15.555 -11.719 2.936 1 94.75 223 LEU A CA 1
ATOM 1785 C C . LEU A 1 223 ? 15.195 -13 2.186 1 94.75 223 LEU A C 1
ATOM 1787 O O . LEU A 1 223 ? 15.203 -13.023 0.953 1 94.75 223 LEU A O 1
ATOM 1791 N N . CYS A 1 224 ? 14.922 -14.062 2.971 1 96.44 224 CYS A N 1
ATOM 1792 C CA . CYS A 1 224 ? 14.383 -15.281 2.363 1 96.44 224 CYS A CA 1
ATOM 1793 C C . CYS A 1 224 ? 13.055 -15.008 1.68 1 96.44 224 CYS A C 1
ATOM 1795 O O . CYS A 1 224 ? 12.125 -14.477 2.301 1 96.44 224 CYS A O 1
ATOM 1797 N N . ASP A 1 225 ? 12.93 -15.383 0.429 1 97.44 225 ASP A N 1
ATOM 1798 C CA . ASP A 1 225 ? 11.734 -15.039 -0.335 1 97.44 225 ASP A CA 1
ATOM 1799 C C . ASP A 1 225 ? 10.766 -16.219 -0.402 1 97.44 225 ASP A C 1
ATOM 1801 O O . ASP A 1 225 ? 9.875 -16.25 -1.253 1 97.44 225 ASP A O 1
ATOM 1805 N N . SER A 1 226 ? 10.977 -17.234 0.434 1 98.38 226 SER A N 1
ATOM 1806 C CA . SER A 1 226 ? 10.094 -18.391 0.502 1 98.38 226 SER A CA 1
ATOM 1807 C C . SER A 1 226 ? 9.281 -18.406 1.793 1 98.38 226 SER A C 1
ATOM 1809 O O . SER A 1 226 ? 9.711 -17.844 2.805 1 98.38 226 SER A O 1
ATOM 1811 N N . PHE A 1 227 ? 8.109 -18.938 1.736 1 98.25 227 PHE A N 1
ATOM 1812 C CA . PHE A 1 227 ? 7.254 -19.266 2.869 1 98.25 227 PHE A CA 1
ATOM 1813 C C . PHE A 1 227 ? 6.711 -18 3.529 1 98.25 227 PHE A C 1
ATOM 1815 O O . PHE A 1 227 ? 6.453 -17.984 4.734 1 98.25 227 PHE A O 1
ATOM 1822 N N . GLY A 1 228 ? 6.641 -16.906 2.811 1 96.31 228 GLY A N 1
ATOM 1823 C CA . GLY A 1 228 ? 6.215 -15.648 3.4 1 96.31 228 GLY A CA 1
ATOM 1824 C C . GLY A 1 228 ? 4.742 -15.352 3.172 1 96.31 228 GLY A C 1
ATOM 1825 O O . GLY A 1 228 ? 4.113 -14.656 3.975 1 96.31 228 GLY A O 1
ATOM 1826 N N . ALA A 1 229 ? 4.211 -15.75 2.082 1 97.31 229 ALA A N 1
ATOM 1827 C CA . ALA A 1 229 ? 2.805 -15.586 1.726 1 97.31 229 ALA A CA 1
ATOM 1828 C C . ALA A 1 229 ? 2.277 -16.812 0.991 1 97.31 229 ALA A C 1
ATOM 1830 O O . ALA A 1 229 ? 3.039 -17.516 0.326 1 97.31 229 ALA A O 1
ATOM 1831 N N . TRP A 1 230 ? 1.045 -17.094 1.178 1 98.62 230 TRP A N 1
ATOM 1832 C CA . TRP A 1 230 ? 0.447 -18.234 0.51 1 98.62 230 TRP A CA 1
ATOM 1833 C C . TRP A 1 230 ? -1.061 -18.062 0.363 1 98.62 230 TRP A C 1
ATOM 1835 O O . TRP A 1 230 ? -1.619 -17.062 0.806 1 98.62 230 TRP A O 1
ATOM 1845 N N . THR A 1 231 ? -1.609 -18.875 -0.434 1 98.88 231 THR A N 1
ATOM 1846 C CA . THR A 1 231 ? -3.047 -18.953 -0.667 1 98.88 231 THR A CA 1
ATOM 1847 C C . THR A 1 231 ? -3.641 -20.156 0.071 1 98.88 231 THR A C 1
ATOM 1849 O O . THR A 1 231 ? -3.166 -21.281 -0.081 1 98.88 231 THR A O 1
ATOM 1852 N N . GLN A 1 232 ? -4.602 -19.875 0.911 1 98.88 232 GLN A N 1
ATOM 1853 C CA . GLN A 1 232 ? -5.379 -20.969 1.478 1 98.88 232 GLN A CA 1
ATOM 1854 C C . GLN A 1 232 ? -6.512 -21.375 0.54 1 98.88 232 GLN A C 1
ATOM 1856 O O . GLN A 1 232 ? -7.473 -20.625 0.353 1 98.88 232 GLN A O 1
ATOM 1861 N N . VAL A 1 233 ? -6.395 -22.547 -0.024 1 98.94 233 VAL A N 1
ATOM 1862 C CA . VAL A 1 233 ? -7.375 -23.031 -0.992 1 98.94 233 VAL A CA 1
ATOM 1863 C C . VAL A 1 233 ? -8.414 -23.891 -0.287 1 98.94 233 VAL A C 1
ATOM 1865 O O . VAL A 1 233 ? -8.062 -24.797 0.471 1 98.94 233 VAL A O 1
ATOM 1868 N N . LEU A 1 234 ? -9.633 -23.547 -0.56 1 98.62 234 LEU A N 1
ATOM 1869 C CA . LEU A 1 234 ? -10.766 -24.297 -0.007 1 98.62 234 LEU A CA 1
ATOM 1870 C C . LEU A 1 234 ? -11.273 -25.328 -1.002 1 98.62 234 LEU A C 1
ATOM 1872 O O . LEU A 1 234 ? -12.375 -25.188 -1.547 1 98.62 234 LEU A O 1
ATOM 1876 N N . ALA A 1 235 ? -10.539 -26.422 -1.137 1 98.25 235 ALA A N 1
ATOM 1877 C CA . ALA A 1 235 ? -10.906 -27.469 -2.082 1 98.25 235 ALA A CA 1
ATOM 1878 C C . ALA A 1 235 ? -11.469 -28.688 -1.354 1 98.25 235 ALA A C 1
ATOM 1880 O O . ALA A 1 235 ? -11.133 -28.938 -0.195 1 98.25 235 ALA A O 1
ATOM 1881 N N . LYS A 1 236 ? -12.344 -29.484 -2.047 1 97 236 LYS A N 1
ATOM 1882 C CA . LYS A 1 236 ? -12.961 -30.672 -1.472 1 97 236 LYS A CA 1
ATOM 1883 C C . LYS A 1 236 ? -11.922 -31.75 -1.157 1 97 236 LYS A C 1
ATOM 1885 O O . LYS A 1 236 ? -12.047 -32.469 -0.172 1 97 236 LYS A O 1
ATOM 1890 N N . ASP A 1 237 ? -10.961 -31.875 -1.964 1 97.88 237 ASP A N 1
ATOM 1891 C CA . ASP A 1 237 ? -9.836 -32.781 -1.783 1 97.88 237 ASP A CA 1
ATOM 1892 C C . ASP A 1 237 ? -8.594 -32.281 -2.506 1 97.88 237 ASP A C 1
ATOM 1894 O O . ASP A 1 237 ? -8.641 -31.25 -3.186 1 97.88 237 ASP A O 1
ATOM 1898 N N . LEU A 1 238 ? -7.477 -32.906 -2.24 1 98.38 238 LEU A N 1
ATOM 1899 C CA . LEU A 1 238 ? -6.199 -32.531 -2.818 1 98.38 238 LEU A CA 1
ATOM 1900 C C . LEU A 1 238 ? -5.98 -33.188 -4.172 1 98.38 238 LEU A C 1
ATOM 1902 O O . LEU A 1 238 ? -5.039 -33.969 -4.344 1 98.38 238 LEU A O 1
ATOM 1906 N N . GLU A 1 239 ? -6.871 -32.906 -5.086 1 98.25 239 GLU A N 1
ATOM 1907 C CA . GLU A 1 239 ? -6.797 -33.375 -6.477 1 98.25 239 GLU A CA 1
ATOM 1908 C C . GLU A 1 239 ? -6.734 -32.188 -7.434 1 98.25 239 GLU A C 1
ATOM 1910 O O . GLU A 1 239 ? -7.32 -31.125 -7.168 1 98.25 239 GLU A O 1
ATOM 1915 N N . TYR A 1 240 ? -6.066 -32.406 -8.562 1 98.5 240 TYR A N 1
ATOM 1916 C CA . TYR A 1 240 ? -5.793 -31.344 -9.508 1 98.5 240 TYR A CA 1
ATOM 1917 C C . TYR A 1 240 ? -7.078 -30.625 -9.898 1 98.5 240 TYR A C 1
ATOM 1919 O O . TYR A 1 240 ? -7.176 -29.406 -9.75 1 98.5 240 TYR A O 1
ATOM 1927 N N . GLN A 1 241 ? -8.109 -31.344 -10.258 1 98.38 241 GLN A N 1
ATOM 1928 C CA . GLN A 1 241 ? -9.336 -30.734 -10.758 1 98.38 241 GLN A CA 1
ATOM 1929 C C . GLN A 1 241 ? -10.094 -30.031 -9.633 1 98.38 241 GLN A C 1
ATOM 1931 O O . GLN A 1 241 ? -10.719 -28.984 -9.852 1 98.38 241 GLN A O 1
ATOM 1936 N N . SER A 1 242 ? -10.07 -30.594 -8.422 1 98.62 242 SER A N 1
ATOM 1937 C CA . SER A 1 242 ? -10.727 -29.953 -7.273 1 98.62 242 SER A CA 1
ATOM 1938 C C . SER A 1 242 ? -10.086 -28.609 -6.941 1 98.62 242 SER A C 1
ATOM 1940 O O . SER A 1 242 ? -10.781 -27.656 -6.625 1 98.62 242 SER A O 1
ATOM 1942 N N . VAL A 1 243 ? -8.781 -28.594 -7.027 1 98.81 243 VAL A N 1
ATOM 1943 C CA . VAL A 1 243 ? -8.039 -27.375 -6.727 1 98.81 243 VAL A CA 1
ATOM 1944 C C . VAL A 1 243 ? -8.32 -26.312 -7.797 1 98.81 243 VAL A C 1
ATOM 1946 O O . VAL A 1 243 ? -8.602 -25.156 -7.48 1 98.81 243 VAL A O 1
ATOM 1949 N N . ILE A 1 244 ? -8.312 -26.734 -9.055 1 98.81 244 ILE A N 1
ATOM 1950 C CA . ILE A 1 244 ? -8.586 -25.812 -10.148 1 98.81 244 ILE A CA 1
ATOM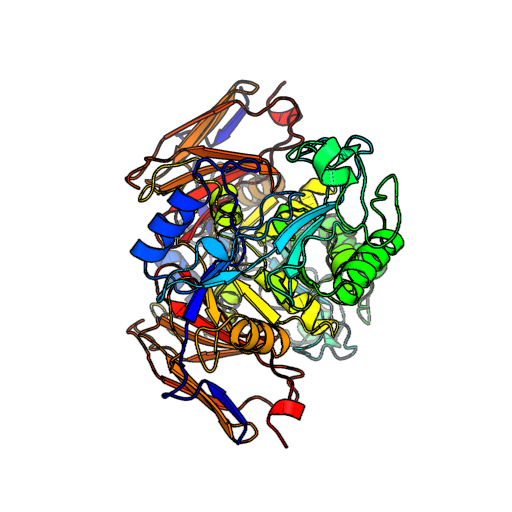 1951 C C . ILE A 1 244 ? -10 -25.25 -10.016 1 98.81 244 ILE A C 1
ATOM 1953 O O . ILE A 1 244 ? -10.227 -24.062 -10.188 1 98.81 244 ILE A O 1
ATOM 1957 N N . GLU A 1 245 ? -10.93 -26.109 -9.703 1 98.62 245 GLU A N 1
ATOM 1958 C CA . GLU A 1 245 ? -12.312 -25.672 -9.523 1 98.62 245 GLU A CA 1
ATOM 1959 C C . GLU A 1 245 ? -12.43 -24.656 -8.391 1 98.62 245 GLU A C 1
ATOM 1961 O O . GLU A 1 245 ? -13.156 -23.672 -8.516 1 98.62 245 GLU A O 1
ATOM 1966 N N . ALA A 1 246 ? -11.742 -24.891 -7.289 1 98.75 246 ALA A N 1
ATOM 1967 C CA . ALA A 1 246 ? -11.742 -23.969 -6.168 1 98.75 246 ALA A CA 1
ATOM 1968 C C . ALA A 1 246 ? -11.203 -22.594 -6.59 1 98.75 246 ALA A C 1
ATOM 1970 O O . ALA A 1 246 ? -11.766 -21.562 -6.23 1 98.75 246 ALA A O 1
ATOM 1971 N N . LEU A 1 247 ? -10.125 -22.625 -7.352 1 98.81 247 LEU A N 1
ATOM 1972 C CA . LEU A 1 247 ? -9.531 -21.375 -7.836 1 98.81 247 LEU A CA 1
ATOM 1973 C C . LEU A 1 247 ? -10.492 -20.641 -8.766 1 98.81 247 LEU A C 1
ATOM 1975 O O . LEU A 1 247 ? -10.672 -19.438 -8.648 1 98.81 247 LEU A O 1
ATOM 1979 N N . GLU A 1 248 ? -11.148 -21.375 -9.633 1 98.25 248 GLU A N 1
ATOM 1980 C CA . GLU A 1 248 ? -12.086 -20.781 -10.586 1 98.25 248 GLU A CA 1
ATOM 1981 C C . GLU A 1 248 ? -13.273 -20.156 -9.867 1 98.25 248 GLU A C 1
ATOM 1983 O O . GLU A 1 248 ? -13.812 -19.141 -10.32 1 98.25 248 GLU A O 1
ATOM 1988 N N . LYS A 1 249 ? -13.633 -20.719 -8.773 1 97.62 249 LYS A N 1
ATOM 1989 C CA . LYS A 1 249 ? -14.836 -20.281 -8.078 1 97.62 249 LYS A CA 1
ATOM 1990 C C . LYS A 1 249 ? -14.523 -19.203 -7.051 1 97.62 249 LYS A C 1
ATOM 1992 O O . LYS A 1 249 ? -15.43 -18.578 -6.5 1 97.62 249 LYS A O 1
ATOM 1997 N N . GLY A 1 250 ? -13.25 -18.984 -6.824 1 98.19 250 GLY A N 1
ATOM 1998 C CA . GLY A 1 250 ? -12.859 -17.984 -5.828 1 98.19 250 GLY A CA 1
ATOM 1999 C C . GLY A 1 250 ? -12.867 -18.531 -4.41 1 98.19 250 GLY A C 1
ATOM 2000 O O . GLY A 1 250 ? -13 -17.781 -3.449 1 98.19 250 GLY A O 1
ATOM 2001 N N . ASP A 1 251 ? -12.789 -19.859 -4.262 1 98.56 251 ASP A N 1
ATOM 2002 C CA . ASP A 1 251 ? -12.789 -20.516 -2.957 1 98.56 251 ASP A CA 1
ATOM 2003 C C . ASP A 1 251 ? -11.383 -20.578 -2.369 1 98.56 251 ASP A C 1
ATOM 2005 O O . ASP A 1 251 ? -10.82 -21.656 -2.189 1 98.56 251 ASP A O 1
ATOM 2009 N N . PHE A 1 252 ? -10.883 -19.469 -2.057 1 98.81 252 PHE A N 1
ATOM 2010 C CA . PHE A 1 252 ? -9.562 -19.312 -1.461 1 98.81 252 PHE A CA 1
ATOM 2011 C C . PHE A 1 252 ? -9.391 -17.906 -0.902 1 98.81 252 PHE A C 1
ATOM 2013 O O . PHE A 1 252 ? -10.234 -17.031 -1.138 1 98.81 252 PHE A O 1
ATOM 2020 N N . TYR A 1 253 ? -8.406 -17.656 -0.114 1 98.75 253 TYR A N 1
ATOM 2021 C CA . TYR A 1 253 ? -8.023 -16.344 0.362 1 98.75 253 TYR A CA 1
ATOM 2022 C C . TYR A 1 253 ? -6.508 -16.234 0.534 1 98.75 253 TYR A C 1
ATOM 2024 O O . TYR A 1 253 ? -5.816 -17.25 0.586 1 98.75 253 TYR A O 1
ATOM 2032 N N . ALA A 1 254 ? -6.012 -15.062 0.512 1 98.56 254 ALA A N 1
ATOM 2033 C CA . ALA A 1 254 ? -4.582 -14.797 0.643 1 98.56 254 ALA A CA 1
ATOM 2034 C C . ALA A 1 254 ? -4.188 -14.633 2.107 1 98.56 254 ALA A C 1
ATOM 2036 O O . ALA A 1 254 ? -4.922 -14.023 2.893 1 98.56 254 ALA A O 1
ATOM 2037 N N . THR A 1 255 ? -2.996 -15.125 2.469 1 98.31 255 THR A N 1
ATOM 2038 C CA . THR A 1 255 ? -2.582 -14.953 3.857 1 98.31 255 THR A CA 1
ATOM 2039 C C . THR A 1 255 ? -1.061 -14.977 3.975 1 98.31 255 THR A C 1
ATOM 2041 O O . THR A 1 255 ? -0.373 -15.492 3.092 1 98.31 255 THR A O 1
ATOM 2044 N N . THR A 1 256 ? -0.591 -14.305 4.98 1 96.19 256 THR A N 1
ATOM 2045 C CA . THR A 1 256 ? 0.814 -14.352 5.367 1 96.19 256 THR A CA 1
ATOM 2046 C C . THR A 1 256 ? 0.971 -14.938 6.77 1 96.19 256 THR A C 1
ATOM 2048 O O . THR A 1 256 ? 2.057 -14.891 7.348 1 96.19 256 THR A O 1
ATOM 2051 N N . GLY A 1 257 ? -0.146 -15.453 7.305 1 96.56 257 GLY A N 1
ATOM 2052 C CA . GLY A 1 257 ? -0.01 -15.992 8.648 1 96.56 257 GLY A CA 1
ATOM 2053 C C . GLY A 1 257 ? -1.318 -16.5 9.227 1 96.56 257 GLY A C 1
ATOM 2054 O O . GLY A 1 257 ? -1.454 -17.688 9.523 1 96.56 257 GLY A O 1
ATOM 2055 N N . PRO A 1 258 ? -2.303 -15.594 9.367 1 97.88 258 PRO A N 1
ATOM 2056 C CA . PRO A 1 258 ? -3.551 -16 10.016 1 97.88 258 PRO A CA 1
ATOM 2057 C C . PRO A 1 258 ? -4.391 -16.938 9.148 1 97.88 258 PRO A C 1
ATOM 2059 O O . PRO A 1 258 ? -4.258 -16.922 7.926 1 97.88 258 PRO A O 1
ATOM 2062 N N . THR A 1 259 ? -5.164 -17.703 9.828 1 98.38 259 THR A N 1
ATOM 2063 C CA . THR A 1 259 ? -6.105 -18.609 9.172 1 98.38 259 THR A CA 1
ATOM 2064 C C . THR A 1 259 ? -7.543 -18.266 9.547 1 98.38 259 THR A C 1
ATOM 2066 O O . THR A 1 259 ? -7.844 -18.016 10.719 1 98.38 259 THR A O 1
ATOM 2069 N N . ILE A 1 260 ? -8.367 -18.172 8.57 1 98.88 260 ILE A N 1
ATOM 2070 C CA . ILE A 1 260 ? -9.797 -18 8.781 1 98.88 260 ILE A CA 1
ATOM 2071 C C . ILE A 1 260 ? -10.477 -19.375 8.836 1 98.88 260 ILE A C 1
ATOM 2073 O O . ILE A 1 260 ? -10.375 -20.156 7.895 1 98.88 260 ILE A O 1
ATOM 2077 N N . THR A 1 261 ? -11.195 -19.641 9.922 1 98.69 261 THR A N 1
ATOM 2078 C CA . THR A 1 261 ? -11.727 -20.969 10.133 1 98.69 261 THR A CA 1
ATOM 2079 C C . THR A 1 261 ? -13.242 -21 9.898 1 98.69 261 THR A C 1
ATOM 2081 O O . THR A 1 261 ? -13.836 -22.062 9.773 1 98.69 261 THR A O 1
ATOM 2084 N N . ASN A 1 262 ? -13.82 -19.906 9.898 1 98.69 262 ASN A N 1
ATOM 2085 C CA . ASN A 1 262 ? -15.242 -19.734 9.609 1 98.69 262 ASN A CA 1
ATOM 2086 C C . ASN A 1 262 ? -15.523 -18.359 8.992 1 98.69 262 ASN A C 1
ATOM 2088 O O . ASN A 1 262 ? -14.977 -17.359 9.43 1 98.69 262 ASN A O 1
ATOM 2092 N N . LEU A 1 263 ? -16.266 -18.297 7.984 1 98.75 263 LEU A N 1
ATOM 2093 C CA . LEU A 1 263 ? -16.812 -17.078 7.375 1 98.75 263 LEU A CA 1
ATOM 2094 C C . LEU A 1 263 ? -18.172 -17.359 6.754 1 98.75 263 LEU A C 1
ATOM 2096 O O . LEU A 1 263 ? -18.266 -17.875 5.641 1 98.75 263 LEU A O 1
ATOM 2100 N N . THR A 1 264 ? -19.203 -16.984 7.496 1 98.19 264 THR A N 1
ATOM 2101 C CA . THR A 1 264 ? -20.562 -17.266 7.09 1 98.19 264 THR A CA 1
ATOM 2102 C C . THR A 1 264 ? -21.422 -16 7.137 1 98.19 264 THR A C 1
ATOM 2104 O O . THR A 1 264 ? -21.141 -15.086 7.922 1 98.19 264 THR A O 1
ATOM 2107 N N . PHE A 1 265 ? -22.344 -15.938 6.258 1 97.38 265 PHE A N 1
ATOM 2108 C CA . PHE A 1 265 ? -23.25 -14.805 6.125 1 97.38 265 PHE A CA 1
ATOM 2109 C C . PHE A 1 265 ? -24.688 -15.242 6.363 1 97.38 265 PHE A C 1
ATOM 2111 O O . PHE A 1 265 ? -25.156 -16.234 5.789 1 97.38 265 PHE A O 1
ATOM 2118 N N . ASP A 1 266 ? -25.391 -14.664 7.273 1 96.06 266 ASP A N 1
ATOM 2119 C CA . ASP A 1 266 ? -26.844 -14.672 7.371 1 96.06 266 ASP A CA 1
ATOM 2120 C C . ASP A 1 266 ? -27.422 -13.32 6.953 1 96.06 266 ASP A C 1
ATOM 2122 O O . ASP A 1 266 ? -27.656 -12.453 7.793 1 96.06 266 ASP A O 1
ATOM 2126 N N . ARG A 1 267 ? -27.781 -13.242 5.641 1 92.81 267 ARG A N 1
ATOM 2127 C CA . ARG A 1 267 ? -28.078 -11.953 5.035 1 92.81 267 ARG A CA 1
ATOM 2128 C C . ARG A 1 267 ? -26.969 -10.945 5.297 1 92.81 267 ARG A C 1
ATOM 2130 O O . ARG A 1 267 ? -25.812 -11.18 4.941 1 92.81 267 ARG A O 1
ATOM 2137 N N . ASN A 1 268 ? -27.297 -9.945 6.039 1 93.19 268 ASN A N 1
ATOM 2138 C CA . ASN A 1 268 ? -26.297 -8.906 6.266 1 93.19 268 ASN A CA 1
ATOM 2139 C C . ASN A 1 268 ? -25.484 -9.172 7.527 1 93.19 268 ASN A C 1
ATOM 2141 O O . ASN A 1 268 ? -24.531 -8.445 7.824 1 93.19 268 ASN A O 1
ATOM 2145 N N . HIS A 1 269 ? -25.781 -10.219 8.203 1 96.12 269 HIS A N 1
ATOM 2146 C CA . HIS A 1 269 ? -25.047 -10.562 9.422 1 96.12 269 HIS A CA 1
ATOM 2147 C C . HIS A 1 269 ? -23.938 -11.555 9.133 1 96.12 269 HIS A C 1
ATOM 2149 O O . HIS A 1 269 ? -24.188 -12.633 8.586 1 96.12 269 HIS A O 1
ATOM 2155 N N . VAL A 1 270 ? -22.703 -11.219 9.43 1 97.62 270 VAL A N 1
ATOM 2156 C CA . VAL A 1 270 ? -21.516 -12.031 9.125 1 97.62 270 VAL A CA 1
ATOM 2157 C C . VAL A 1 270 ? -20.922 -12.57 10.414 1 97.62 270 VAL A C 1
ATOM 2159 O O . VAL A 1 270 ? -20.828 -11.859 11.414 1 97.62 270 VAL A O 1
ATOM 2162 N N . THR A 1 271 ? -20.562 -13.797 10.383 1 98.38 271 THR A N 1
ATOM 2163 C CA . THR A 1 271 ? -19.766 -14.43 11.438 1 98.38 271 THR A CA 1
ATOM 2164 C C . THR A 1 271 ? -18.406 -14.859 10.906 1 98.38 271 THR A C 1
ATOM 2166 O O . THR A 1 271 ? -18.328 -15.57 9.898 1 98.38 271 THR A O 1
ATOM 2169 N N . LEU A 1 272 ? -17.328 -14.438 11.547 1 98.81 272 LEU A N 1
ATOM 2170 C CA . LEU A 1 272 ? -15.961 -14.773 11.156 1 98.81 272 LEU A CA 1
ATOM 2171 C C . LEU A 1 272 ? -15.172 -15.312 12.344 1 98.81 272 LEU A C 1
ATOM 2173 O O . LEU A 1 272 ? -15.125 -14.68 13.398 1 98.81 272 LEU A O 1
ATOM 2177 N N . ASP A 1 273 ? -14.617 -16.516 12.219 1 98.88 273 ASP A N 1
ATOM 2178 C CA . ASP A 1 273 ? -13.672 -17.094 13.172 1 98.88 273 ASP A CA 1
ATOM 2179 C C . ASP A 1 273 ? -12.289 -17.25 12.539 1 98.88 273 ASP A C 1
ATOM 2181 O O . ASP A 1 273 ? -12.164 -17.484 11.336 1 98.88 273 ASP A O 1
ATOM 2185 N N . CYS A 1 274 ? -11.32 -17.047 13.344 1 98.75 274 CYS A N 1
ATOM 2186 C CA . CYS A 1 274 ? -9.945 -17.125 12.852 1 98.75 274 CYS A CA 1
ATOM 2187 C C . CYS A 1 274 ? -8.984 -17.516 13.969 1 98.75 274 CYS A C 1
ATOM 2189 O O . CYS A 1 274 ? -9.398 -17.656 15.125 1 98.75 274 CYS A O 1
ATOM 2191 N N . THR A 1 275 ? -7.742 -17.859 13.586 1 98.31 275 THR A N 1
ATOM 2192 C CA . THR A 1 275 ? -6.676 -17.953 14.578 1 98.31 275 THR A CA 1
ATOM 2193 C C . THR A 1 275 ? -6.48 -16.625 15.297 1 98.31 275 THR A C 1
ATOM 2195 O O . THR A 1 275 ? -6.949 -15.586 14.828 1 98.31 275 THR A O 1
ATOM 2198 N N . PRO A 1 276 ? -5.863 -16.625 16.516 1 98.06 276 PRO A N 1
ATOM 2199 C CA . PRO A 1 276 ? -5.715 -15.391 17.281 1 98.06 276 PRO A CA 1
ATOM 2200 C C . PRO A 1 276 ? -5.191 -14.234 16.438 1 98.06 276 PRO A C 1
ATOM 2202 O O . PRO A 1 276 ? -4.176 -14.375 15.742 1 98.06 276 PRO A O 1
ATOM 2205 N N . ALA A 1 277 ? -5.902 -13.172 16.484 1 97.69 277 ALA A N 1
ATOM 2206 C CA 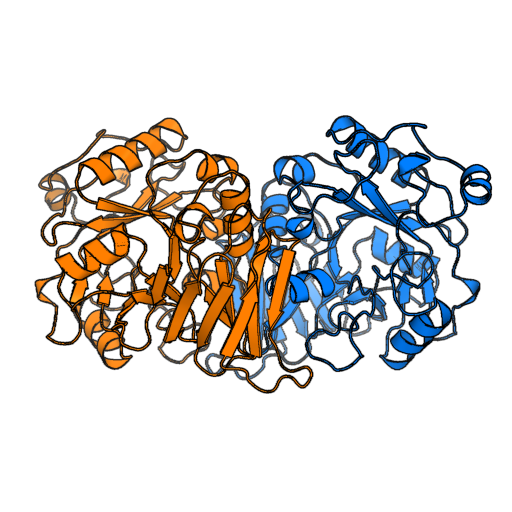. ALA A 1 277 ? -5.594 -11.984 15.695 1 97.69 277 ALA A CA 1
ATOM 2207 C C . ALA A 1 277 ? -5.664 -10.727 16.547 1 97.69 277 ALA A C 1
ATOM 2209 O O . ALA A 1 277 ? -6.324 -10.711 17.594 1 97.69 277 ALA A O 1
ATOM 2210 N N . GLN A 1 278 ? -4.918 -9.758 16.109 1 96 278 GLN A N 1
ATOM 2211 C CA . GLN A 1 278 ? -5 -8.461 16.766 1 96 278 GLN A CA 1
ATOM 2212 C C . GLN A 1 278 ? -6.285 -7.73 16.391 1 96 278 GLN A C 1
ATOM 2214 O O . GLN A 1 278 ? -6.918 -7.098 17.25 1 96 278 GLN A O 1
ATOM 2219 N N . ARG A 1 279 ? -6.637 -7.801 15.148 1 96.38 279 ARG A N 1
ATOM 2220 C CA . ARG A 1 279 ? -7.812 -7.125 14.609 1 96.38 279 ARG A CA 1
ATOM 2221 C C . ARG A 1 279 ? -8.477 -7.957 13.516 1 96.38 279 ARG A C 1
ATOM 2223 O O . ARG A 1 279 ? -7.789 -8.578 12.703 1 96.38 279 ARG A O 1
ATOM 2230 N N . ILE A 1 280 ? -9.742 -7.938 13.508 1 98.06 280 ILE A N 1
ATOM 2231 C CA . ILE A 1 280 ? -10.57 -8.383 12.391 1 98.06 280 ILE A CA 1
ATOM 2232 C C . ILE A 1 280 ? -11.289 -7.191 11.766 1 98.06 280 ILE A C 1
ATOM 2234 O O . ILE A 1 280 ? -11.969 -6.434 12.469 1 98.06 280 ILE A O 1
ATOM 2238 N N . ILE A 1 281 ? -11.125 -7.023 10.461 1 96.12 281 ILE A N 1
ATOM 2239 C CA . ILE A 1 281 ? -11.633 -5.82 9.805 1 96.12 281 ILE A CA 1
ATOM 2240 C C . ILE A 1 281 ? -12.586 -6.211 8.68 1 96.12 281 ILE A C 1
ATOM 2242 O O . ILE A 1 281 ? -12.258 -7.055 7.844 1 96.12 281 ILE A O 1
ATOM 2246 N N . ALA A 1 282 ? -13.758 -5.637 8.625 1 96.38 282 ALA A N 1
ATOM 2247 C CA . ALA A 1 282 ? -14.648 -5.664 7.469 1 96.38 282 ALA A CA 1
ATOM 2248 C C . ALA A 1 282 ? -14.516 -4.383 6.648 1 96.38 282 ALA A C 1
ATOM 2250 O O . ALA A 1 282 ? -14.75 -3.285 7.16 1 96.38 282 ALA A O 1
ATOM 2251 N N . HIS A 1 283 ? -14.109 -4.621 5.406 1 94.12 283 HIS A N 1
ATOM 2252 C CA . HIS A 1 283 ? -13.906 -3.486 4.512 1 94.12 283 HIS A CA 1
ATOM 2253 C C . HIS A 1 283 ? -15.102 -3.293 3.588 1 94.12 283 HIS A C 1
ATOM 2255 O O . HIS A 1 283 ? -15.57 -4.25 2.965 1 94.12 283 HIS A O 1
ATOM 2261 N N . GLY A 1 284 ? -15.594 -2.057 3.473 1 90.06 284 GLY A N 1
ATOM 2262 C CA . GLY A 1 284 ? -16.609 -1.721 2.494 1 90.06 284 GLY A CA 1
ATOM 2263 C C . GLY A 1 284 ? -16.141 -0.706 1.468 1 90.06 284 GLY A C 1
ATOM 2264 O O . GLY A 1 284 ? -16.703 -0.618 0.373 1 90.06 284 GLY A O 1
ATOM 2265 N N . SER A 1 285 ? -15.25 0.101 1.846 1 88 285 SER A N 1
ATOM 2266 C CA . SER A 1 285 ? -14.484 1.077 1.083 1 88 285 SER A CA 1
ATOM 2267 C C . SER A 1 285 ? -13.258 1.55 1.866 1 88 285 SER A C 1
ATOM 2269 O O . SER A 1 285 ? -13.102 1.213 3.041 1 88 285 SER A O 1
ATOM 2271 N N . PRO A 1 286 ? -12.367 2.25 1.242 1 87.69 286 PRO A N 1
ATOM 2272 C CA . PRO A 1 286 ? -11.25 2.803 2.018 1 87.69 286 PRO A CA 1
ATOM 2273 C C . PRO A 1 286 ? -11.719 3.674 3.182 1 87.69 286 PRO A C 1
ATOM 2275 O O . PRO A 1 286 ? -10.969 3.885 4.137 1 87.69 286 PRO A O 1
ATOM 2278 N N . LYS A 1 287 ? -12.992 4.148 3.139 1 89.5 287 LYS A N 1
ATOM 2279 C CA . LYS A 1 287 ? -13.508 5.07 4.145 1 89.5 287 LYS A CA 1
ATOM 2280 C C . LYS A 1 287 ? -14.383 4.344 5.156 1 89.5 287 LYS A C 1
ATOM 2282 O O . LYS A 1 287 ? -14.703 4.887 6.219 1 89.5 287 LYS A O 1
ATOM 2287 N N . VAL A 1 288 ? -14.781 3.137 4.766 1 87.25 288 VAL A N 1
ATOM 2288 C CA . VAL A 1 288 ? -15.711 2.381 5.594 1 87.25 288 VAL A CA 1
ATOM 2289 C C . VAL A 1 288 ? -15.07 1.058 6.012 1 87.25 288 VAL A C 1
ATOM 2291 O O . VAL A 1 288 ? -14.906 0.153 5.191 1 87.25 288 VAL A O 1
ATOM 2294 N N . ALA A 1 289 ? -14.711 0.984 7.168 1 90.19 289 ALA A N 1
ATOM 2295 C CA . ALA A 1 289 ? -14.164 -0.247 7.734 1 90.19 289 ALA A CA 1
ATOM 2296 C C . ALA A 1 289 ? -14.664 -0.464 9.156 1 90.19 289 ALA A C 1
ATOM 2298 O O . ALA A 1 289 ? -14.781 0.489 9.93 1 90.19 289 ALA A O 1
ATOM 2299 N N . ARG A 1 290 ? -15.109 -1.656 9.438 1 93.5 290 ARG A N 1
ATOM 2300 C CA . ARG A 1 290 ? -15.469 -2.057 10.797 1 93.5 290 ARG A CA 1
ATOM 2301 C C . ARG A 1 290 ? -14.367 -2.898 11.43 1 93.5 290 ARG A C 1
ATOM 2303 O O . ARG A 1 290 ? -14.008 -3.959 10.906 1 93.5 290 ARG A O 1
ATOM 2310 N N . ASN A 1 291 ? -13.859 -2.389 12.547 1 95.25 291 ASN A N 1
ATOM 2311 C CA . ASN A 1 291 ? -12.781 -3.074 13.258 1 95.25 291 ASN A CA 1
ATOM 2312 C C . ASN A 1 291 ? -13.305 -3.793 14.5 1 95.25 291 ASN A C 1
ATOM 2314 O O . ASN A 1 291 ? -14.023 -3.201 15.312 1 95.25 291 ASN A O 1
ATOM 2318 N N . ILE A 1 292 ? -13.008 -5.039 14.617 1 96.69 292 ILE A N 1
ATOM 2319 C CA . ILE A 1 292 ? -13.234 -5.805 15.836 1 96.69 292 ILE A CA 1
ATOM 2320 C C . ILE A 1 292 ? -11.891 -6.141 16.484 1 96.69 292 ILE A C 1
ATOM 2322 O O . ILE A 1 292 ? -11.07 -6.855 15.898 1 96.69 292 ILE A O 1
ATOM 2326 N N . CYS A 1 293 ? -11.648 -5.605 17.625 1 96.12 293 CYS A N 1
ATOM 2327 C CA . CYS A 1 293 ? -10.406 -5.82 18.375 1 96.12 293 CYS A CA 1
ATOM 2328 C C . CYS A 1 293 ? -10.602 -5.531 19.859 1 96.12 293 CYS A C 1
ATOM 2330 O O . CYS A 1 293 ? -11.594 -4.922 20.25 1 96.12 293 CYS A O 1
ATOM 2332 N N . ASN A 1 294 ? -9.766 -6.074 20.656 1 96.25 294 ASN A N 1
ATOM 2333 C CA . ASN A 1 294 ? -9.68 -5.664 22.062 1 96.25 294 ASN A CA 1
ATOM 2334 C C . ASN A 1 294 ? -8.844 -4.398 22.219 1 96.25 294 ASN A C 1
ATOM 2336 O O . ASN A 1 294 ? -7.73 -4.312 21.688 1 96.25 294 ASN A O 1
ATOM 2340 N N . PRO A 1 295 ? -9.367 -3.463 22.953 1 94.44 295 PRO A N 1
ATOM 2341 C CA . PRO A 1 295 ? -8.648 -2.195 23.094 1 94.44 295 PRO A CA 1
ATOM 2342 C C . PRO A 1 295 ? -7.219 -2.385 23.594 1 94.44 295 PRO A C 1
ATOM 2344 O O . PRO A 1 295 ? -6.332 -1.598 23.25 1 94.44 295 PRO A O 1
ATOM 2347 N N . ASP A 1 296 ? -6.98 -3.467 24.344 1 94.19 296 ASP A N 1
ATOM 2348 C CA . ASP A 1 296 ? -5.656 -3.664 24.938 1 94.19 296 ASP A CA 1
ATOM 2349 C C . ASP A 1 296 ? -4.75 -4.449 23.984 1 94.19 296 ASP A C 1
ATOM 2351 O O . ASP A 1 296 ? -3.596 -4.727 24.328 1 94.19 296 ASP A O 1
ATOM 2355 N N . GLY A 1 297 ? -5.273 -4.809 22.844 1 92.5 297 GLY A N 1
ATOM 2356 C CA . GLY A 1 297 ? -4.457 -5.484 21.859 1 92.5 297 GLY A CA 1
ATOM 2357 C C . GLY A 1 297 ? -4.414 -6.988 22.031 1 92.5 297 GLY A C 1
ATOM 2358 O O . GLY A 1 297 ? -3.734 -7.691 21.281 1 92.5 297 GLY A O 1
ATOM 2359 N N . SER A 1 298 ? -5.105 -7.488 23.109 1 96.06 298 SER A N 1
ATOM 2360 C CA . SER A 1 298 ? -5.168 -8.938 23.266 1 96.06 298 SER A CA 1
ATOM 2361 C C . SER A 1 298 ? -5.883 -9.586 22.078 1 96.06 298 SER A C 1
ATOM 2363 O O . SER A 1 298 ? -6.664 -8.93 21.391 1 96.06 298 SER A O 1
ATOM 2365 N N . PRO A 1 299 ? -5.574 -10.789 21.844 1 97 299 PRO A N 1
ATOM 2366 C CA . PRO A 1 299 ? -6.051 -11.422 20.609 1 97 299 PRO A CA 1
ATOM 2367 C C . PRO A 1 299 ? -7.566 -11.617 20.594 1 97 299 PRO A C 1
ATOM 2369 O O . PRO A 1 299 ? -8.18 -11.797 21.656 1 97 299 PRO A O 1
ATOM 2372 N N . VAL A 1 300 ? -8.133 -11.547 19.453 1 97.75 300 VAL A N 1
ATOM 2373 C CA . VAL A 1 300 ? -9.508 -11.922 19.172 1 97.75 300 VAL A CA 1
ATOM 2374 C C . VAL A 1 300 ? -9.539 -13.094 18.188 1 97.75 300 VAL A C 1
ATOM 2376 O O . VAL A 1 300 ? -8.633 -13.234 17.359 1 97.75 300 VAL A O 1
ATOM 2379 N N . THR A 1 301 ? -10.531 -13.953 18.297 1 98.5 301 THR A N 1
ATOM 2380 C CA . THR A 1 301 ? -10.641 -15.109 17.406 1 98.5 301 THR A CA 1
ATOM 2381 C C . THR A 1 301 ? -12.023 -15.172 16.766 1 98.5 301 THR A C 1
ATOM 2383 O O . THR A 1 301 ? -12.312 -16.094 15.992 1 98.5 301 THR A O 1
ATOM 2386 N N . HIS A 1 302 ? -12.867 -14.211 17.188 1 98.5 302 HIS A N 1
ATOM 2387 C CA . HIS A 1 302 ? -14.258 -14.219 16.75 1 98.5 302 HIS A CA 1
ATOM 2388 C C . HIS A 1 302 ? -14.75 -12.797 16.484 1 98.5 302 HIS A C 1
ATOM 2390 O O . HIS A 1 302 ? -14.406 -11.867 17.203 1 98.5 302 HIS A O 1
ATOM 2396 N N . ALA A 1 303 ? -15.469 -12.625 15.414 1 98.19 303 ALA A N 1
ATOM 2397 C CA . ALA A 1 303 ? -16.094 -11.344 15.102 1 98.19 303 ALA A CA 1
ATOM 2398 C C . ALA A 1 303 ? -17.484 -11.547 14.492 1 98.19 303 ALA A C 1
ATOM 2400 O O . ALA A 1 303 ? -17.703 -12.5 13.75 1 98.19 303 ALA A O 1
ATOM 2401 N N . GLU A 1 304 ? -18.375 -10.648 14.773 1 96.75 304 GLU A N 1
ATOM 2402 C CA . GLU A 1 304 ? -19.688 -10.523 14.141 1 96.75 304 GLU A CA 1
ATOM 2403 C C . GLU A 1 304 ? -19.938 -9.094 13.664 1 96.75 304 GLU A C 1
ATOM 2405 O O . GLU A 1 304 ? -19.562 -8.133 14.352 1 96.75 304 GLU A O 1
ATOM 2410 N N . PHE A 1 305 ? -20.453 -9 12.445 1 90.81 305 PHE A N 1
ATOM 2411 C CA . PHE A 1 305 ? -20.703 -7.695 11.859 1 90.81 305 PHE A CA 1
ATOM 2412 C C . PHE A 1 305 ? -22 -7.711 11.047 1 90.81 305 PHE A C 1
ATOM 2414 O O . PHE A 1 305 ? -22.391 -8.75 10.516 1 90.81 305 PHE A O 1
ATOM 2421 N N . ASP A 1 306 ? -22.578 -6.5 11.094 1 92.56 306 ASP A N 1
ATOM 2422 C CA . ASP A 1 306 ? -23.609 -6.266 10.086 1 92.56 306 ASP A CA 1
ATOM 2423 C C . ASP A 1 306 ? -23.062 -5.426 8.93 1 92.56 306 ASP A C 1
ATOM 2425 O O . ASP A 1 306 ? -22.5 -4.352 9.148 1 92.56 306 ASP A O 1
ATOM 2429 N N . ILE A 1 307 ? -23.109 -5.977 7.766 1 91.06 307 ILE A N 1
ATOM 2430 C CA . ILE A 1 307 ? -22.703 -5.219 6.582 1 91.06 307 ILE A CA 1
ATOM 2431 C C . ILE A 1 307 ? -23.75 -4.148 6.281 1 91.06 307 ILE A C 1
ATOM 2433 O O . ILE A 1 307 ? -24.953 -4.438 6.238 1 91.06 307 ILE A O 1
ATOM 2437 N N . PRO A 1 308 ? -23.234 -2.928 6.133 1 85.38 308 PRO A N 1
ATOM 2438 C CA . PRO A 1 308 ? -24.203 -1.889 5.789 1 85.38 308 PRO A CA 1
ATOM 2439 C C . PRO A 1 308 ? -24.953 -2.182 4.488 1 85.38 308 PRO A C 1
ATOM 2441 O O . PRO A 1 308 ? -24.359 -2.713 3.543 1 85.38 308 PRO A O 1
ATOM 2444 N N . ASP A 1 309 ? -26.156 -1.588 4.426 1 84.25 309 ASP A N 1
ATOM 2445 C CA . ASP A 1 309 ? -27.016 -1.854 3.285 1 84.25 309 ASP A CA 1
ATOM 2446 C C . ASP A 1 309 ? -26.469 -1.229 2.01 1 84.25 309 ASP A C 1
ATOM 2448 O O . ASP A 1 309 ? -26.625 -1.776 0.917 1 84.25 309 ASP A O 1
ATOM 2452 N N . LYS A 1 310 ? -25.828 -0.215 2.105 1 84.69 310 LYS A N 1
ATOM 2453 C CA . LYS A 1 310 ? -25.422 0.545 0.927 1 84.69 310 LYS A CA 1
ATOM 2454 C C . LYS A 1 310 ? -24.031 0.133 0.46 1 84.69 310 LYS A C 1
ATOM 2456 O O . LYS A 1 310 ? -23.562 0.597 -0.579 1 84.69 310 LYS A O 1
ATOM 2461 N N . ALA A 1 311 ? -23.406 -0.792 1.133 1 87.31 311 ALA A N 1
ATOM 2462 C CA . ALA A 1 311 ? -22.062 -1.209 0.741 1 87.31 311 ALA A CA 1
ATOM 2463 C C . ALA A 1 311 ? -22.094 -2.025 -0.548 1 87.31 311 ALA A C 1
ATOM 2465 O O . ALA A 1 311 ? -22.828 -3.018 -0.643 1 87.31 311 ALA A O 1
ATOM 2466 N N . PRO A 1 312 ? -21.328 -1.597 -1.575 1 91.69 312 PRO A N 1
ATOM 2467 C CA . PRO A 1 312 ? -21.359 -2.33 -2.842 1 91.69 312 PRO A CA 1
ATOM 2468 C C . PRO A 1 312 ? -20.625 -3.672 -2.76 1 91.69 312 PRO A C 1
ATOM 2470 O O . PRO A 1 312 ? -20.828 -4.539 -3.615 1 91.69 312 PRO A O 1
ATOM 2473 N N . TYR A 1 313 ? -19.812 -3.844 -1.847 1 94.69 313 TYR A N 1
ATOM 2474 C CA . TYR A 1 313 ? -19.062 -5.066 -1.588 1 94.69 313 TYR A CA 1
ATOM 2475 C C . TYR A 1 313 ? -18.547 -5.094 -0.155 1 94.69 313 TYR A C 1
ATOM 2477 O O . TYR A 1 313 ? -18.641 -4.098 0.566 1 94.69 313 TYR A O 1
ATOM 2485 N N . VAL A 1 314 ? -18.078 -6.246 0.253 1 95.62 314 VAL A N 1
ATOM 2486 C CA . VAL A 1 314 ? -17.359 -6.375 1.521 1 95.62 314 VAL A CA 1
ATOM 2487 C C . VAL A 1 314 ? -16.234 -7.395 1.38 1 95.62 314 VAL A C 1
ATOM 2489 O O . VAL A 1 314 ? -16.375 -8.383 0.657 1 95.62 314 VAL A O 1
ATOM 2492 N N . TYR A 1 315 ? -15.172 -7.152 1.908 1 96.56 315 TYR A N 1
ATOM 2493 C CA . TYR A 1 315 ? -14.133 -8.156 2.1 1 96.56 315 TYR A CA 1
ATOM 2494 C C . TYR A 1 315 ? -13.531 -8.062 3.496 1 96.56 315 TYR A C 1
ATOM 2496 O O . TYR A 1 315 ? -13.852 -7.145 4.258 1 96.56 315 TYR A O 1
ATOM 2504 N N . PHE A 1 316 ? -12.703 -9.023 3.879 1 97.38 316 PHE A N 1
ATOM 2505 C CA . PHE A 1 316 ? -12.289 -9.117 5.273 1 97.38 316 PHE A CA 1
ATOM 2506 C C . PHE A 1 316 ? -10.773 -9.258 5.383 1 97.38 316 PHE A C 1
ATOM 2508 O O . PHE A 1 316 ? -10.148 -9.906 4.543 1 97.38 316 PHE A O 1
ATOM 2515 N N . SER A 1 317 ? -10.266 -8.609 6.402 1 96.56 317 SER A N 1
ATOM 2516 C CA . SER A 1 317 ? -8.867 -8.758 6.785 1 96.56 317 SER A CA 1
ATOM 2517 C C . SER A 1 317 ? -8.742 -9.266 8.219 1 96.56 317 SER A C 1
ATOM 2519 O O . SER A 1 317 ? -9.516 -8.867 9.094 1 96.56 317 SER A O 1
ATOM 2521 N N . VAL A 1 318 ? -7.898 -10.195 8.406 1 97.75 318 VAL A N 1
ATOM 2522 C CA . VAL A 1 318 ? -7.469 -10.641 9.727 1 97.75 318 VAL A CA 1
ATOM 2523 C C . VAL A 1 318 ? -6.004 -10.273 9.945 1 97.75 318 VAL A C 1
ATOM 2525 O O . VAL A 1 318 ? -5.117 -10.805 9.266 1 97.75 318 VAL A O 1
ATOM 2528 N N . LEU A 1 319 ? -5.777 -9.391 10.93 1 95.31 319 LEU A N 1
ATOM 2529 C CA . LEU A 1 319 ? -4.434 -8.859 11.141 1 95.31 319 LEU A CA 1
ATOM 2530 C C . LEU A 1 319 ? -3.844 -9.391 12.445 1 95.31 319 LEU A C 1
ATOM 2532 O O . LEU A 1 319 ? -4.535 -9.445 13.469 1 95.31 319 LEU A O 1
ATOM 2536 N N . ILE A 1 320 ? -2.57 -9.727 12.383 1 92.56 320 ILE A N 1
ATOM 2537 C CA . ILE A 1 320 ? -1.87 -10.062 13.617 1 92.56 320 ILE A CA 1
ATOM 2538 C C . ILE A 1 320 ? -0.737 -9.07 13.859 1 92.56 320 ILE A C 1
ATOM 2540 O O . ILE A 1 320 ? -0.432 -8.242 12.992 1 92.56 320 ILE A O 1
ATOM 2544 N N . ALA A 1 321 ? -0.132 -8.953 15.062 1 78.12 321 ALA A N 1
ATOM 2545 C CA . ALA A 1 321 ? 0.688 -7.863 15.586 1 78.12 321 ALA A CA 1
ATOM 2546 C C . ALA A 1 321 ? 1.961 -7.695 14.758 1 78.12 321 ALA A C 1
ATOM 2548 O O . ALA A 1 321 ? 2.52 -6.598 14.688 1 78.12 321 ALA A O 1
ATOM 2549 N N . ASP A 1 322 ? 2.404 -8.625 13.969 1 78.56 322 ASP A N 1
ATOM 2550 C CA . ASP A 1 322 ? 3.676 -8.484 13.266 1 78.56 322 ASP A CA 1
ATOM 2551 C C . ASP A 1 322 ? 3.459 -8.031 11.828 1 78.56 322 ASP A C 1
ATOM 2553 O O . ASP A 1 322 ? 4.379 -8.086 11.008 1 78.56 322 ASP A O 1
ATOM 2557 N N . GLY A 1 323 ? 2.244 -7.633 11.578 1 79.12 323 GLY A N 1
ATOM 2558 C CA . GLY A 1 323 ? 1.966 -7.074 10.266 1 79.12 323 GLY A CA 1
ATOM 2559 C C . GLY A 1 323 ? 1.434 -8.102 9.281 1 79.12 323 GLY A C 1
ATOM 2560 O O . GLY A 1 323 ? 1.019 -7.746 8.18 1 79.12 323 GLY A O 1
ATOM 2561 N N . LYS A 1 324 ? 1.466 -9.297 9.672 1 91.44 324 LYS A N 1
ATOM 2562 C CA . LYS A 1 324 ? 0.911 -10.344 8.812 1 91.44 324 LYS A CA 1
ATOM 2563 C C . LYS A 1 324 ? -0.614 -10.281 8.789 1 91.44 324 LYS A C 1
ATOM 2565 O O . LYS A 1 324 ? -1.232 -9.734 9.703 1 91.44 324 LYS A O 1
ATOM 2570 N N . ALA A 1 325 ? -1.183 -10.812 7.68 1 94.75 325 ALA A N 1
ATOM 2571 C CA . ALA A 1 325 ? -2.627 -10.672 7.516 1 94.75 325 ALA A CA 1
ATOM 2572 C C . ALA A 1 325 ? -3.186 -11.766 6.609 1 94.75 325 ALA A C 1
ATOM 2574 O O . ALA A 1 325 ? -2.439 -12.398 5.855 1 94.75 325 ALA A O 1
ATOM 2575 N N . ALA A 1 326 ? -4.426 -12.047 6.785 1 97.69 326 ALA A N 1
ATOM 2576 C CA . ALA A 1 326 ? -5.242 -12.75 5.797 1 97.69 326 ALA A CA 1
ATOM 2577 C C . ALA A 1 326 ? -6.262 -11.812 5.16 1 97.69 326 ALA A C 1
ATOM 2579 O O . ALA A 1 326 ? -6.82 -10.938 5.836 1 97.69 326 ALA A O 1
ATOM 2580 N N . ARG A 1 327 ? -6.492 -11.977 3.881 1 96.94 327 ARG A N 1
ATOM 2581 C CA . ARG A 1 327 ? -7.469 -11.164 3.16 1 96.94 327 ARG A CA 1
ATOM 2582 C C . ARG A 1 327 ? -8.32 -12.031 2.236 1 96.94 327 ARG A C 1
ATOM 2584 O O . ARG A 1 327 ? -7.793 -12.867 1.499 1 96.94 327 ARG A O 1
ATOM 2591 N N . THR A 1 328 ? -9.57 -11.805 2.293 1 98.19 328 THR A N 1
ATOM 2592 C CA . THR A 1 328 ? -10.5 -12.57 1.465 1 98.19 328 THR A CA 1
ATOM 2593 C C . THR A 1 328 ? -10.781 -11.844 0.154 1 98.19 328 THR A C 1
ATOM 2595 O O . THR A 1 328 ? -10.406 -10.68 -0.009 1 98.19 328 THR A O 1
ATOM 2598 N N . ARG A 1 329 ? -11.359 -12.617 -0.77 1 97.69 329 ARG A N 1
ATOM 2599 C CA . ARG A 1 329 ? -11.984 -11.961 -1.911 1 97.69 329 ARG A CA 1
ATOM 2600 C C . ARG A 1 329 ? -13.109 -11.031 -1.458 1 97.69 329 ARG A C 1
ATOM 2602 O O . ARG A 1 329 ? -13.523 -11.07 -0.297 1 97.69 329 ARG A O 1
ATOM 2609 N N . ALA A 1 330 ? -13.523 -10.164 -2.379 1 97.31 330 ALA A N 1
ATOM 2610 C CA . ALA A 1 330 ? -14.68 -9.32 -2.115 1 97.31 330 ALA A CA 1
ATOM 2611 C C . ALA A 1 330 ? -15.984 -10.062 -2.414 1 97.31 330 ALA A C 1
ATOM 2613 O O . ALA A 1 330 ? -16.047 -10.867 -3.348 1 97.31 330 ALA A O 1
ATOM 2614 N N . PHE A 1 331 ? -16.938 -9.82 -1.576 1 96.88 331 PHE A N 1
ATOM 2615 C CA . PHE A 1 331 ? -18.266 -10.406 -1.746 1 96.88 331 PHE A CA 1
ATOM 2616 C C . PHE A 1 331 ? -19.297 -9.336 -2.113 1 96.88 331 PHE A C 1
ATOM 2618 O O . PHE A 1 331 ? -19.344 -8.281 -1.48 1 96.88 331 PHE A O 1
ATOM 2625 N N . ARG A 1 332 ? -20.094 -9.594 -3.102 1 95.12 332 ARG A N 1
ATOM 2626 C CA . ARG A 1 332 ? -21.188 -8.711 -3.482 1 95.12 332 ARG A CA 1
ATOM 2627 C C . ARG A 1 332 ? -22.438 -9.016 -2.682 1 95.12 332 ARG A C 1
ATOM 2629 O O . ARG A 1 332 ? -22.703 -10.172 -2.338 1 95.12 332 ARG A O 1
ATOM 2636 N N . PRO A 1 333 ? -23.203 -7.957 -2.48 1 93.12 333 PRO A N 1
ATOM 2637 C CA . PRO A 1 333 ? -24.422 -8.18 -1.687 1 93.12 333 PRO A CA 1
ATOM 2638 C C . PRO A 1 333 ? -25.312 -9.273 -2.26 1 93.12 333 PRO A C 1
ATOM 2640 O O . PRO A 1 333 ? -25.953 -10.008 -1.504 1 93.12 333 PRO A O 1
ATOM 2643 N N . GLU A 1 334 ? -25.375 -9.453 -3.535 1 92.75 334 GLU A N 1
ATOM 2644 C CA . GLU A 1 334 ? -26.234 -10.445 -4.184 1 92.75 334 GLU A CA 1
ATOM 2645 C C . GLU A 1 334 ? -25.812 -11.867 -3.818 1 92.75 334 GLU A C 1
ATOM 2647 O O . GLU A 1 334 ? -26.594 -12.805 -3.959 1 92.75 334 GLU A O 1
ATOM 2652 N N . GLU A 1 335 ? -24.625 -12 -3.367 1 93.38 335 GLU A N 1
ATOM 2653 C CA . GLU A 1 335 ? -24.109 -13.328 -3.039 1 93.38 335 GLU A CA 1
ATOM 2654 C C . GLU A 1 335 ? -24.688 -13.828 -1.713 1 93.38 335 GLU A C 1
ATOM 2656 O O . GLU A 1 335 ? -24.875 -15.031 -1.525 1 93.38 335 GLU A O 1
ATOM 2661 N N . PHE A 1 336 ? -24.969 -12.875 -0.811 1 91.88 336 PHE A N 1
ATOM 2662 C CA . PHE A 1 336 ? -25.328 -13.344 0.521 1 91.88 336 PHE A CA 1
ATOM 2663 C C . PHE A 1 336 ? -26.703 -12.828 0.927 1 91.88 336 PHE A C 1
ATOM 2665 O O . PHE A 1 336 ? -27.25 -13.242 1.952 1 91.88 336 PHE A O 1
ATOM 2672 N N . ARG A 1 337 ? -27.328 -11.883 0.3 1 85.31 337 ARG A N 1
ATOM 2673 C CA . ARG A 1 337 ? -28.656 -11.406 0.633 1 85.31 337 ARG A CA 1
ATOM 2674 C C . ARG A 1 337 ? -29.734 -12.211 -0.095 1 85.31 337 ARG A C 1
ATOM 2676 O O . ARG A 1 337 ? -30.922 -11.891 -0.013 1 85.31 337 ARG A O 1
ATOM 2683 N N . ARG A 1 338 ? -29.484 -13.32 -0.682 1 71.25 338 ARG A N 1
ATOM 2684 C CA . ARG A 1 338 ? -30.516 -14.102 -1.361 1 71.25 338 ARG A CA 1
ATOM 2685 C C . ARG A 1 338 ? -31.406 -14.82 -0.357 1 71.25 338 ARG A C 1
ATOM 2687 O O . ARG A 1 338 ? -30.969 -15.164 0.741 1 71.25 338 ARG A O 1
ATOM 2694 N N . MET B 1 1 ? 30.25 17.281 -1.271 1 89.69 1 MET B N 1
ATOM 2695 C CA . MET B 1 1 ? 29.5 16.469 -0.321 1 89.69 1 MET B CA 1
ATOM 2696 C C . MET B 1 1 ? 28.141 17.094 -0.037 1 89.69 1 MET B C 1
ATOM 2698 O O . MET B 1 1 ? 28.031 18.297 0.185 1 89.69 1 MET B O 1
ATOM 2702 N N . PHE B 1 2 ? 27.141 16.375 -0.256 1 95.44 2 PHE B N 1
ATOM 2703 C CA . PHE B 1 2 ? 25.781 16.781 0.061 1 95.44 2 PHE B CA 1
ATOM 2704 C C . PHE B 1 2 ? 25.312 16.156 1.366 1 95.44 2 PHE B C 1
ATOM 2706 O O . PHE B 1 2 ? 25.203 14.93 1.469 1 95.44 2 PHE B O 1
ATOM 2713 N N . ALA B 1 3 ? 25.062 17.016 2.379 1 97.19 3 ALA B N 1
ATOM 2714 C CA . ALA B 1 3 ? 24.609 16.547 3.684 1 97.19 3 ALA B CA 1
ATOM 2715 C C . ALA B 1 3 ? 23.125 16.875 3.902 1 97.19 3 ALA B C 1
ATOM 2717 O O . ALA B 1 3 ? 22.766 18.031 4.113 1 97.19 3 ALA B O 1
ATOM 2718 N N . TYR B 1 4 ? 22.344 15.875 3.855 1 97.81 4 TYR B N 1
ATOM 2719 C CA . TYR B 1 4 ? 20.922 16.078 4.129 1 97.81 4 TYR B CA 1
ATOM 2720 C C . TYR B 1 4 ? 20.656 16.094 5.633 1 97.81 4 TYR B C 1
ATOM 2722 O O . TYR B 1 4 ? 19.953 16.984 6.129 1 97.81 4 TYR B O 1
ATOM 2730 N N . ILE B 1 5 ? 21.156 15.164 6.34 1 98.44 5 ILE B N 1
ATOM 2731 C CA . ILE B 1 5 ? 21.156 15.102 7.797 1 98.44 5 ILE B CA 1
ATOM 2732 C C . ILE B 1 5 ? 22.578 14.891 8.312 1 98.44 5 ILE B C 1
ATOM 2734 O O . ILE B 1 5 ? 23.234 13.914 7.945 1 98.44 5 ILE B O 1
ATOM 2738 N N . THR B 1 6 ? 23.016 15.75 9.148 1 97.12 6 THR B N 1
ATOM 2739 C CA . THR B 1 6 ? 24.297 15.57 9.82 1 97.12 6 THR B CA 1
ATOM 2740 C C . THR B 1 6 ? 24.094 15.062 11.25 1 97.12 6 THR B C 1
ATOM 2742 O O . THR B 1 6 ? 23.016 15.234 11.82 1 97.12 6 THR B O 1
ATOM 2745 N N . PRO B 1 7 ? 25.062 14.445 11.82 1 95.44 7 PRO B N 1
ATOM 2746 C CA . PRO B 1 7 ? 24.922 13.945 13.188 1 95.44 7 PRO B CA 1
ATOM 2747 C C . PRO B 1 7 ? 24.547 15.039 14.18 1 95.44 7 PRO B C 1
ATOM 2749 O O . PRO B 1 7 ? 23.953 14.75 15.227 1 95.44 7 PRO B O 1
ATOM 2752 N N . GLN B 1 8 ? 24.828 16.25 13.891 1 95.12 8 GLN B N 1
ATOM 2753 C CA . GLN B 1 8 ? 24.578 17.359 14.805 1 95.12 8 GLN B CA 1
ATOM 2754 C C . GLN B 1 8 ? 23.25 18.047 14.477 1 95.12 8 GLN B C 1
ATOM 2756 O O . GLN B 1 8 ? 22.844 18.984 15.172 1 95.12 8 GLN B O 1
ATOM 2761 N N . ALA B 1 9 ? 22.609 17.562 13.477 1 95.81 9 ALA B N 1
ATOM 2762 C CA . ALA B 1 9 ? 21.359 18.219 13.062 1 95.81 9 ALA B CA 1
ATOM 2763 C C . ALA B 1 9 ? 20.297 18.125 14.148 1 95.81 9 ALA B C 1
ATOM 2765 O O . ALA B 1 9 ? 20.141 17.078 14.789 1 95.81 9 ALA B O 1
ATOM 2766 N N . LYS B 1 10 ? 19.656 19.219 14.406 1 97.25 10 LYS B N 1
ATOM 2767 C CA . LYS B 1 10 ? 18.5 19.203 15.289 1 97.25 10 LYS B CA 1
ATOM 2768 C C . LYS B 1 10 ? 17.266 18.656 14.57 1 97.25 10 LYS B C 1
ATOM 2770 O O . LYS B 1 10 ? 17.031 18.969 13.406 1 97.25 10 LYS B O 1
ATOM 2775 N N . GLN B 1 11 ? 16.594 17.812 15.258 1 98.31 11 GLN B N 1
ATOM 2776 C CA . GLN B 1 11 ? 15.367 17.219 14.727 1 98.31 11 GLN B CA 1
ATOM 2777 C C . GLN B 1 11 ? 14.188 17.453 15.672 1 98.31 11 GLN B C 1
ATOM 2779 O O . GLN B 1 11 ? 14.297 17.188 16.875 1 98.31 11 GLN B O 1
ATOM 2784 N N . TYR B 1 12 ? 13.156 17.969 15.141 1 98.81 12 TYR B N 1
ATOM 2785 C CA . TYR B 1 12 ? 11.953 18.266 15.914 1 98.81 12 TYR B CA 1
ATOM 2786 C C . TYR B 1 12 ? 10.797 17.375 15.477 1 98.81 12 TYR B C 1
ATOM 2788 O O . TYR B 1 12 ? 10.414 17.375 14.305 1 98.81 12 TYR B O 1
ATOM 2796 N N . ARG B 1 13 ? 10.328 16.625 16.453 1 98.75 13 ARG B N 1
ATOM 2797 C CA . ARG B 1 13 ? 9.18 15.773 16.203 1 98.75 13 ARG B CA 1
ATOM 2798 C C . ARG B 1 13 ? 7.918 16.594 15.992 1 98.75 13 ARG B C 1
ATOM 2800 O O . ARG B 1 13 ? 7.531 17.391 16.844 1 98.75 13 ARG B O 1
ATOM 2807 N N . ALA B 1 14 ? 7.203 16.297 14.758 1 98.94 14 ALA B N 1
ATOM 2808 C CA . ALA B 1 14 ? 6.09 17.172 14.391 1 98.94 14 ALA B CA 1
ATOM 2809 C C . ALA B 1 14 ? 4.867 16.359 13.992 1 98.94 14 ALA B C 1
ATOM 2811 O O . ALA B 1 14 ? 4.984 15.367 13.258 1 98.94 14 ALA B O 1
ATOM 2812 N N . ASN B 1 15 ? 3.719 16.672 14.477 1 98.94 15 ASN B N 1
ATOM 2813 C CA . ASN B 1 15 ? 2.447 16.281 13.883 1 98.94 15 ASN B CA 1
ATOM 2814 C C . ASN B 1 15 ? 1.808 17.422 13.109 1 98.94 15 ASN B C 1
ATOM 2816 O O . ASN B 1 15 ? 1.362 18.406 13.703 1 98.94 15 ASN B O 1
ATOM 2820 N N . LEU B 1 16 ? 1.695 17.25 11.797 1 98.88 16 LEU B N 1
ATOM 2821 C CA . LEU B 1 16 ? 1.289 18.344 10.938 1 98.88 16 LEU B CA 1
ATOM 2822 C C . LEU B 1 16 ? -0.18 18.219 10.547 1 98.88 16 LEU B C 1
ATOM 2824 O O . LEU B 1 16 ? -0.68 19 9.734 1 98.88 16 LEU B O 1
ATOM 2828 N N . HIS B 1 17 ? -0.898 17.203 11.039 1 98.88 17 HIS B N 1
ATOM 2829 C CA . HIS B 1 17 ? -2.283 16.922 10.68 1 98.88 17 HIS B CA 1
ATOM 2830 C C . HIS B 1 17 ? -3.074 16.422 11.883 1 98.88 17 HIS B C 1
ATOM 2832 O O . HIS B 1 17 ? -2.953 15.25 12.266 1 98.88 17 HIS B O 1
ATOM 2838 N N . SER B 1 18 ? -3.877 17.297 12.477 1 98.75 18 SER B N 1
ATOM 2839 C CA . SER B 1 18 ? -4.645 16.938 13.664 1 98.75 18 SER B CA 1
ATOM 2840 C C . SER B 1 18 ? -5.965 17.688 13.719 1 98.75 18 SER B C 1
ATOM 2842 O O . SER B 1 18 ? -6.102 18.75 13.102 1 98.75 18 SER B O 1
ATOM 2844 N N . HIS B 1 19 ? -6.879 17.188 14.422 1 98.75 19 HIS B N 1
ATOM 2845 C CA . HIS B 1 19 ? -8.195 17.797 14.562 1 98.75 19 HIS B CA 1
ATOM 2846 C C . HIS B 1 19 ? -8.578 17.953 16.031 1 98.75 19 HIS B C 1
ATOM 2848 O O . HIS B 1 19 ? -8.305 17.078 16.844 1 98.75 19 HIS B O 1
ATOM 2854 N N . SER B 1 20 ? -9.156 19.031 16.312 1 98.5 20 SER B N 1
ATOM 2855 C CA . SER B 1 20 ? -9.648 19.359 17.656 1 98.5 20 SER B CA 1
ATOM 2856 C C . SER B 1 20 ? -11.172 19.484 17.672 1 98.5 20 SER B C 1
ATOM 2858 O O . SER B 1 20 ? -11.828 19.203 16.672 1 98.5 20 SER B O 1
ATOM 2860 N N . THR B 1 21 ? -11.742 19.891 18.812 1 98.12 21 THR B N 1
ATOM 2861 C CA . THR B 1 21 ? -13.172 20.078 18.969 1 98.12 21 THR B CA 1
ATOM 2862 C C . THR B 1 21 ? -13.672 21.219 18.094 1 98.12 21 THR B C 1
ATOM 2864 O O . THR B 1 21 ? -14.875 21.406 17.922 1 98.12 21 THR B O 1
ATOM 2867 N N . LEU B 1 22 ? -12.781 22.047 17.547 1 97.44 22 LEU B N 1
ATOM 2868 C CA . LEU B 1 22 ? -13.188 23.109 16.625 1 97.44 22 LEU B CA 1
ATOM 2869 C C . LEU B 1 22 ? -13.852 22.516 15.383 1 97.44 22 LEU B C 1
ATOM 2871 O O . LEU B 1 22 ? -14.664 23.188 14.734 1 97.44 22 LEU B O 1
ATOM 2875 N N . SER B 1 23 ? -13.477 21.328 15.016 1 97.56 23 SER B N 1
ATOM 2876 C CA . SER B 1 23 ? -14.195 20.609 13.977 1 97.56 23 SER B CA 1
ATOM 2877 C C . SER B 1 23 ? -14.773 19.297 14.5 1 97.56 23 SER B C 1
ATOM 2879 O O . SER B 1 23 ? -15.758 19.312 15.242 1 97.56 23 SER B O 1
ATOM 2881 N N . ASP B 1 24 ? -14.086 18.156 14.242 1 97.25 24 ASP B N 1
ATOM 2882 C CA . ASP B 1 24 ? -14.734 16.891 14.625 1 97.25 24 ASP B CA 1
ATOM 2883 C C . ASP B 1 24 ? -13.789 16.031 15.461 1 97.25 24 ASP B C 1
ATOM 2885 O O . ASP B 1 24 ? -13.961 14.812 15.531 1 97.25 24 ASP B O 1
ATOM 2889 N N . GLY B 1 25 ? -12.773 16.594 16.078 1 98.12 25 GLY B N 1
ATOM 2890 C CA . GLY B 1 25 ? -11.961 15.922 17.078 1 98.12 25 GLY B CA 1
ATOM 2891 C C . GLY B 1 25 ? -12.594 15.906 18.453 1 98.12 25 GLY B C 1
ATOM 2892 O O . GLY B 1 25 ? -13.594 16.594 18.688 1 98.12 25 GLY B O 1
ATOM 2893 N N . ARG B 1 26 ? -12.023 15.164 19.406 1 98.5 26 ARG B N 1
ATOM 2894 C CA . ARG B 1 26 ? -12.633 15.008 20.719 1 98.5 26 ARG B CA 1
ATOM 2895 C C . ARG B 1 26 ? -11.867 15.812 21.766 1 98.5 26 ARG B C 1
ATOM 2897 O O . ARG B 1 26 ? -12.367 16.016 22.875 1 98.5 26 ARG B O 1
ATOM 2904 N N . LEU B 1 27 ? -10.711 16.281 21.469 1 98.62 27 LEU B N 1
ATOM 2905 C CA . LEU B 1 27 ? -9.93 17.078 22.391 1 98.62 27 LEU B CA 1
ATOM 2906 C C . LEU B 1 27 ? -9.953 18.562 22 1 98.62 27 LEU B C 1
ATOM 2908 O O . LEU B 1 27 ? -9.906 18.891 20.812 1 98.62 27 LEU B O 1
ATOM 2912 N N . THR B 1 28 ? -10.047 19.422 23.016 1 98.44 28 THR B N 1
ATOM 2913 C CA . THR B 1 28 ? -9.875 20.844 22.734 1 98.44 28 THR B CA 1
ATOM 2914 C C . THR B 1 28 ? -8.461 21.125 22.25 1 98.44 28 THR B C 1
ATOM 2916 O O . THR B 1 28 ? -7.555 20.312 22.438 1 98.44 28 THR B O 1
ATOM 2919 N N . PRO B 1 29 ? -8.289 22.312 21.578 1 98.44 29 PRO B N 1
ATOM 2920 C CA . PRO B 1 29 ? -6.926 22.656 21.172 1 98.44 29 PRO B CA 1
ATOM 2921 C C . PRO B 1 29 ? -5.941 22.609 22.344 1 98.44 29 PRO B C 1
ATOM 2923 O O . PRO B 1 29 ? -4.832 22.094 22.203 1 98.44 29 PRO B O 1
ATOM 2926 N N . GLU B 1 30 ? -6.355 23.078 23.516 1 98.56 30 GLU B N 1
ATOM 2927 C CA . GLU B 1 30 ? -5.484 23.078 24.688 1 98.56 30 GLU B CA 1
ATOM 2928 C C . GLU B 1 30 ? -5.137 21.672 25.125 1 98.56 30 GLU B C 1
ATOM 2930 O O . GLU B 1 30 ? -3.982 21.375 25.438 1 98.56 30 GLU B O 1
ATOM 2935 N N . GLN B 1 31 ? -6.148 20.812 25.078 1 98.5 31 GLN B N 1
ATOM 2936 C CA . GLN B 1 31 ? -5.934 19.422 25.469 1 98.5 31 GLN B CA 1
ATOM 2937 C C . GLN B 1 31 ? -5.004 18.719 24.469 1 98.5 31 GLN B C 1
ATOM 2939 O O . GLN B 1 31 ? -4.172 17.906 24.875 1 98.5 31 GLN B O 1
ATOM 2944 N N . LEU B 1 32 ? -5.188 19 23.25 1 98.31 32 LEU B N 1
ATOM 2945 C CA . LEU B 1 32 ? -4.332 18.438 22.219 1 98.31 32 LEU B CA 1
ATOM 2946 C C . LEU B 1 32 ? -2.881 18.859 22.422 1 98.31 32 LEU B C 1
ATOM 2948 O O . LEU B 1 32 ? -1.974 18.016 22.328 1 98.31 32 LEU B O 1
ATOM 2952 N N . VAL B 1 33 ? -2.672 20.141 22.656 1 98.62 33 VAL B N 1
ATOM 2953 C CA . VAL B 1 33 ? -1.333 20.688 22.875 1 98.62 33 VAL B CA 1
ATOM 2954 C C . VAL B 1 33 ? -0.676 19.969 24.047 1 98.62 33 VAL B C 1
ATOM 2956 O O . VAL B 1 33 ? 0.473 19.531 23.953 1 98.62 33 VAL B O 1
ATOM 2959 N N . GLU B 1 34 ? -1.416 19.797 25.109 1 98.44 34 GLU B N 1
ATOM 2960 C CA . GLU B 1 34 ? -0.882 19.125 26.297 1 98.44 34 GLU B CA 1
ATOM 2961 C C . GLU B 1 34 ? -0.521 17.672 26 1 98.44 34 GLU B C 1
ATOM 2963 O O . GLU B 1 34 ? 0.549 17.203 26.391 1 98.44 34 GLU B O 1
ATOM 2968 N N . ALA B 1 35 ? -1.372 16.969 25.312 1 98.62 35 ALA B N 1
ATOM 2969 C CA . ALA B 1 35 ? -1.157 15.555 25.016 1 98.62 35 ALA B CA 1
ATOM 2970 C C . ALA B 1 35 ? 0.087 15.359 24.156 1 98.62 35 ALA B C 1
ATOM 2972 O O . ALA B 1 35 ? 0.91 14.484 24.438 1 98.62 35 ALA B O 1
ATOM 2973 N N . TYR B 1 36 ? 0.203 16.141 23.156 1 98.75 36 TYR B N 1
ATOM 2974 C CA . TYR B 1 36 ? 1.322 15.977 22.234 1 98.75 36 TYR B CA 1
ATOM 2975 C C . TYR B 1 36 ? 2.625 16.453 22.859 1 98.75 36 TYR B C 1
ATOM 2977 O O . TYR B 1 36 ? 3.688 15.883 22.609 1 98.75 36 TYR B O 1
ATOM 2985 N N . ARG B 1 37 ? 2.547 17.547 23.672 1 98.56 37 ARG B N 1
ATOM 2986 C CA . ARG B 1 37 ? 3.727 17.969 24.438 1 98.56 37 ARG B CA 1
ATOM 2987 C C . ARG B 1 37 ? 4.215 16.844 25.344 1 98.56 37 ARG B C 1
ATOM 2989 O O . ARG B 1 37 ? 5.41 16.531 25.359 1 98.56 37 ARG B O 1
ATOM 2996 N N . GLU B 1 38 ? 3.312 16.219 26.031 1 98.31 38 GLU B N 1
ATOM 2997 C CA . GLU B 1 38 ? 3.641 15.133 26.953 1 98.31 38 GLU B CA 1
ATOM 2998 C C . GLU B 1 38 ? 4.219 13.938 26.203 1 98.31 38 GLU B C 1
ATOM 3000 O O . GLU B 1 38 ? 5.059 13.211 26.734 1 98.31 38 GLU B O 1
ATOM 3005 N N . ALA B 1 39 ? 3.785 13.781 24.984 1 98.44 39 ALA B N 1
ATOM 3006 C CA . ALA B 1 39 ? 4.25 12.664 24.172 1 98.44 39 ALA B CA 1
ATOM 3007 C C . ALA B 1 39 ? 5.586 12.984 23.516 1 98.44 39 ALA B C 1
ATOM 3009 O O . ALA B 1 39 ? 6.129 12.172 22.766 1 98.44 39 ALA B O 1
ATOM 3010 N N . GLY B 1 40 ? 6.113 14.172 23.688 1 98.44 40 GLY B N 1
ATOM 3011 C CA . GLY B 1 40 ? 7.469 14.484 23.266 1 98.44 40 GLY B CA 1
ATOM 3012 C C . GLY B 1 40 ? 7.527 15.188 21.922 1 98.44 40 GLY B C 1
ATOM 3013 O O . GLY B 1 40 ? 8.586 15.258 21.297 1 98.44 40 GLY B O 1
ATOM 3014 N N . TYR B 1 41 ? 6.418 15.648 21.453 1 98.88 41 TYR B N 1
ATOM 3015 C CA . TYR B 1 41 ? 6.41 16.406 20.203 1 98.88 41 TYR B CA 1
ATOM 3016 C C . TYR B 1 41 ? 6.875 17.844 20.438 1 98.88 41 TYR B C 1
ATOM 3018 O O . TYR B 1 41 ? 6.641 18.406 21.5 1 98.88 41 TYR B O 1
ATOM 3026 N N . SER B 1 42 ? 7.531 18.406 19.406 1 98.88 42 SER B N 1
ATOM 3027 C CA . SER B 1 42 ? 8.023 19.781 19.484 1 98.88 42 SER B CA 1
ATOM 3028 C C . SER B 1 42 ? 7.203 20.703 18.578 1 98.88 42 SER B C 1
ATOM 3030 O O . SER B 1 42 ? 7.27 21.938 18.719 1 98.88 42 SER B O 1
ATOM 3032 N N . ILE B 1 43 ? 6.516 20.172 17.641 1 98.94 43 ILE B N 1
ATOM 3033 C CA . ILE B 1 43 ? 5.719 20.938 16.703 1 98.94 43 ILE B CA 1
ATOM 3034 C C . ILE B 1 43 ? 4.344 20.297 16.531 1 98.94 43 ILE B C 1
ATOM 3036 O O . ILE B 1 43 ? 4.234 19.078 16.422 1 98.94 43 ILE B O 1
ATOM 3040 N N . LEU B 1 44 ? 3.328 21.047 16.531 1 98.94 44 LEU B N 1
ATOM 3041 C CA . LEU B 1 44 ? 1.966 20.562 16.312 1 98.94 44 LEU B CA 1
ATOM 3042 C C . LEU B 1 44 ? 1.2 21.547 15.414 1 98.94 44 LEU B C 1
ATOM 3044 O O . LEU B 1 44 ? 1.192 22.75 15.672 1 98.94 44 LEU B O 1
ATOM 3048 N N . ALA B 1 45 ? 0.689 21.062 14.328 1 98.81 45 ALA B N 1
ATOM 3049 C CA . ALA B 1 45 ? -0.29 21.828 13.555 1 98.81 45 ALA B CA 1
ATOM 3050 C C . ALA B 1 45 ? -1.71 21.359 13.852 1 98.81 45 ALA B C 1
ATOM 3052 O O . ALA B 1 45 ? -2.014 20.172 13.703 1 98.81 45 ALA B O 1
ATOM 3053 N N . ILE B 1 46 ? -2.516 22.203 14.328 1 98.44 46 ILE B N 1
ATOM 3054 C CA . ILE B 1 46 ? -3.941 21.906 14.445 1 98.44 46 ILE B CA 1
ATOM 3055 C C . ILE B 1 46 ? -4.66 22.344 13.164 1 98.44 46 ILE B C 1
ATOM 3057 O O . ILE B 1 46 ? -4.77 23.531 12.875 1 98.44 46 ILE B O 1
ATOM 3061 N N . THR B 1 47 ? -5.086 21.359 12.406 1 98.69 47 THR B N 1
ATOM 3062 C CA . THR B 1 47 ? -5.598 21.594 11.062 1 98.69 47 THR B CA 1
ATOM 3063 C C . THR B 1 47 ? -7.062 21.172 10.961 1 98.69 47 THR B C 1
ATOM 3065 O O . THR B 1 47 ? -7.445 20.422 10.062 1 98.69 47 THR B O 1
ATOM 3068 N N . ASP B 1 48 ? -7.891 21.75 11.797 1 98.62 48 ASP B N 1
ATOM 3069 C CA . ASP B 1 48 ? -9.32 21.453 11.797 1 98.62 48 ASP B CA 1
ATOM 3070 C C . ASP B 1 48 ? -9.93 21.688 10.422 1 98.62 48 ASP B C 1
ATOM 3072 O O . ASP B 1 48 ? -9.5 22.578 9.688 1 98.62 48 ASP B O 1
ATOM 3076 N N . HIS B 1 49 ? -10.969 20.938 10.141 1 98 49 HIS B N 1
ATOM 3077 C CA . HIS B 1 49 ? -11.602 20.984 8.828 1 98 49 HIS B CA 1
ATOM 3078 C C . HIS B 1 49 ? -12.203 22.359 8.555 1 98 49 HIS B C 1
ATOM 3080 O O . HIS B 1 49 ? -13.078 22.812 9.297 1 98 49 HIS B O 1
ATOM 3086 N N . GLU B 1 50 ? -11.75 23 7.484 1 96.44 50 GLU B N 1
ATOM 3087 C CA . GLU B 1 50 ? -12.352 24.219 6.953 1 96.44 50 GLU B CA 1
ATOM 3088 C C . GLU B 1 50 ? -12.422 25.297 8.023 1 96.44 50 GLU B C 1
ATOM 3090 O O . GLU B 1 50 ? -13.391 26.062 8.07 1 96.44 50 GLU B O 1
ATOM 3095 N N . ALA B 1 51 ? -11.469 25.297 8.867 1 95.5 51 ALA B N 1
ATOM 3096 C CA . ALA B 1 51 ? -11.453 26.219 9.992 1 95.5 51 ALA B CA 1
ATOM 3097 C C . ALA B 1 51 ? -10.031 26.703 10.273 1 95.5 51 ALA B C 1
ATOM 3099 O O . ALA B 1 51 ? -9.375 26.219 11.203 1 95.5 51 ALA B O 1
ATOM 3100 N N . PRO B 1 52 ? -9.617 27.688 9.445 1 96.06 52 PRO B N 1
ATOM 3101 C CA . PRO B 1 52 ? -8.312 28.266 9.773 1 96.06 52 PRO B CA 1
ATOM 3102 C C . PRO B 1 52 ? -8.32 29.062 11.078 1 96.06 52 PRO B C 1
ATOM 3104 O O . PRO B 1 52 ? -9.141 29.969 11.242 1 96.06 52 PRO B O 1
ATOM 3107 N N . TYR B 1 53 ? -7.488 28.672 11.977 1 95.75 53 TYR B N 1
ATOM 3108 C CA . TYR B 1 53 ? -7.355 29.359 13.258 1 95.75 53 TYR B CA 1
ATOM 3109 C C . TYR B 1 53 ? -5.891 29.562 13.617 1 95.75 53 TYR B C 1
ATOM 3111 O O . TYR B 1 53 ? -5.059 28.672 13.398 1 95.75 53 TYR B O 1
ATOM 3119 N N . ASP B 1 54 ? -5.586 30.734 14.055 1 96.75 54 ASP B N 1
ATOM 3120 C CA . ASP B 1 54 ? -4.266 31.031 14.602 1 96.75 54 ASP B CA 1
ATOM 3121 C C . ASP B 1 54 ? -4.105 30.438 16 1 96.75 54 ASP B C 1
ATOM 3123 O O . ASP B 1 54 ? -4.617 30.984 16.984 1 96.75 54 ASP B O 1
ATOM 3127 N N . HIS B 1 55 ? -3.381 29.359 16.125 1 95.56 55 HIS B N 1
ATOM 3128 C CA . HIS B 1 55 ? -3.213 28.688 17.406 1 95.56 55 HIS B CA 1
ATOM 3129 C C . HIS B 1 55 ? -1.877 29.047 18.047 1 95.56 55 HIS B C 1
ATOM 3131 O O . HIS B 1 55 ? -1.476 28.438 19.047 1 95.56 55 HIS B O 1
ATOM 3137 N N . THR B 1 56 ? -1.186 29.984 17.547 1 97.06 56 THR B N 1
ATOM 3138 C CA . THR B 1 56 ? 0.189 30.25 17.953 1 97.06 56 THR B CA 1
ATOM 3139 C C . THR B 1 56 ? 0.245 30.672 19.422 1 97.06 56 THR B C 1
ATOM 3141 O O . THR B 1 56 ? 1.266 30.5 20.094 1 97.06 56 THR B O 1
ATOM 3144 N N . ALA B 1 57 ? -0.831 31.203 19.969 1 97.56 57 ALA B N 1
ATOM 3145 C CA . ALA B 1 57 ? -0.873 31.625 21.359 1 97.56 57 ALA B CA 1
ATOM 3146 C C . ALA B 1 57 ? -0.744 30.422 22.297 1 97.56 57 ALA B C 1
ATOM 3148 O O . ALA B 1 57 ? -0.426 30.578 23.484 1 97.56 57 ALA B O 1
ATOM 3149 N N . LEU B 1 58 ? -0.992 29.219 21.812 1 98.25 58 LEU B N 1
ATOM 3150 C CA . LEU B 1 58 ? -0.934 28.016 22.625 1 98.25 58 LEU B CA 1
ATOM 3151 C C . LEU B 1 58 ? 0.474 27.422 22.625 1 98.25 58 LEU B C 1
ATOM 3153 O O . LEU B 1 58 ? 0.736 26.438 23.312 1 98.25 58 LEU B O 1
ATOM 3157 N N . SER B 1 59 ? 1.392 28.031 21.906 1 98.5 59 SER B N 1
ATOM 3158 C CA . SER B 1 59 ? 2.768 27.547 21.891 1 98.5 59 SER B CA 1
ATOM 3159 C C . SER B 1 59 ? 3.393 27.641 23.281 1 98.5 59 SER B C 1
ATOM 3161 O O . SER B 1 59 ? 3.045 28.516 24.078 1 98.5 59 SER B O 1
ATOM 3163 N N . THR B 1 60 ? 4.246 26.688 23.531 1 97.31 60 THR B N 1
ATOM 3164 C CA . THR B 1 60 ? 5.105 26.688 24.719 1 97.31 60 THR B CA 1
ATOM 3165 C C . THR B 1 60 ? 6.578 26.703 24.312 1 97.31 60 THR B C 1
ATOM 3167 O O . THR B 1 60 ? 6.898 26.625 23.125 1 97.31 60 THR B O 1
ATOM 3170 N N . PRO B 1 61 ? 7.441 26.875 25.281 1 95.25 61 PRO B N 1
ATOM 3171 C CA . PRO B 1 61 ? 8.859 26.891 24.922 1 95.25 61 PRO B CA 1
ATOM 3172 C C . PRO B 1 61 ? 9.297 25.609 24.219 1 95.25 61 PRO B C 1
ATOM 3174 O O . PRO B 1 61 ? 10.227 25.641 23.406 1 95.25 61 PRO B O 1
ATOM 3177 N N . ASP B 1 62 ? 8.586 24.531 24.5 1 97.06 62 ASP B N 1
ATOM 3178 C CA . ASP B 1 62 ? 9.07 23.266 23.953 1 97.06 62 ASP B CA 1
ATOM 3179 C C . ASP B 1 62 ? 8.117 22.719 22.906 1 97.06 62 ASP B C 1
ATOM 3181 O O . ASP B 1 62 ? 8.344 21.641 22.359 1 97.06 62 ASP B O 1
ATOM 3185 N N . LEU B 1 63 ? 7.039 23.391 22.625 1 98.69 63 LEU B N 1
ATOM 3186 C CA . LEU B 1 63 ? 6.109 22.953 21.578 1 98.69 63 LEU B CA 1
ATOM 3187 C C . LEU B 1 63 ? 5.613 24.156 20.766 1 98.69 63 LEU B C 1
ATOM 3189 O O . LEU B 1 63 ? 4.902 25.016 21.297 1 98.69 63 LEU B O 1
ATOM 3193 N N . LEU B 1 64 ? 5.965 24.172 19.531 1 98.88 64 LEU B N 1
ATOM 3194 C CA . LEU B 1 64 ? 5.586 25.234 18.594 1 98.88 64 LEU B CA 1
ATOM 3195 C C . LEU B 1 64 ? 4.301 24.875 17.859 1 98.88 64 LEU B C 1
ATOM 3197 O O . LEU B 1 64 ? 4.172 23.766 17.328 1 98.88 64 LEU B O 1
ATOM 3201 N N . LEU B 1 65 ? 3.346 25.719 17.859 1 98.88 65 LEU B N 1
ATOM 3202 C CA . LEU B 1 65 ? 2.121 25.531 17.094 1 98.88 65 LEU B CA 1
ATOM 3203 C C . LEU B 1 65 ? 2.238 26.172 15.719 1 98.88 65 LEU B C 1
ATOM 3205 O O . LEU B 1 65 ? 2.711 27.297 15.602 1 98.88 65 LEU B O 1
ATOM 3209 N N . LEU B 1 66 ? 1.854 25.438 14.734 1 98.62 66 LEU B N 1
ATOM 3210 C CA . LEU B 1 66 ? 1.717 25.953 13.383 1 98.62 66 LEU B CA 1
ATOM 3211 C C . LEU B 1 66 ? 0.255 26.25 13.047 1 98.62 66 LEU B C 1
ATOM 3213 O O . LEU B 1 66 ? -0.629 25.469 13.414 1 98.62 66 LEU B O 1
ATOM 3217 N N . THR B 1 67 ? 0.08 27.375 12.367 1 98.12 67 THR B N 1
ATOM 3218 C CA . THR B 1 67 ? -1.25 27.734 11.891 1 98.12 67 THR B CA 1
ATOM 3219 C C . THR B 1 67 ? -1.557 27.047 10.562 1 98.12 67 THR B C 1
ATOM 3221 O O . THR B 1 67 ? -0.705 27 9.672 1 98.12 67 THR B O 1
ATOM 3224 N N . GLY B 1 68 ? -2.764 26.5 10.438 1 97.69 68 GLY B N 1
ATOM 3225 C CA . GLY B 1 68 ? -3.217 25.875 9.203 1 97.69 68 GLY B CA 1
ATOM 3226 C C . GLY B 1 68 ? -4.609 25.281 9.312 1 97.69 68 GLY B C 1
ATOM 3227 O O . GLY B 1 68 ? -5.293 25.469 10.32 1 97.69 68 GLY B O 1
ATOM 3228 N N . TYR B 1 69 ? -5.121 24.703 8.352 1 98.44 69 TYR B N 1
ATOM 3229 C CA . TYR B 1 69 ? -6.383 23.984 8.344 1 98.44 69 TYR B CA 1
ATOM 3230 C C . TYR B 1 69 ? -6.414 22.953 7.211 1 98.44 69 TYR B C 1
ATOM 3232 O O . TYR B 1 69 ? -5.555 22.984 6.324 1 98.44 69 TYR B O 1
ATOM 3240 N N . GLU B 1 70 ? -7.281 22.016 7.344 1 98.69 70 GLU B N 1
ATOM 3241 C CA . GLU B 1 70 ? -7.508 21.031 6.281 1 98.69 70 GLU B CA 1
ATOM 3242 C C . GLU B 1 70 ? -8.703 21.438 5.414 1 98.69 70 GLU B C 1
ATOM 3244 O O . GLU B 1 70 ? -9.828 21.516 5.902 1 98.69 70 GLU B O 1
ATOM 3249 N N . ALA B 1 71 ? -8.398 21.688 4.195 1 97.75 71 ALA B N 1
ATOM 3250 C CA . ALA B 1 71 ? -9.445 21.938 3.211 1 97.75 71 ALA B CA 1
ATOM 3251 C C . ALA B 1 71 ? -9.805 20.672 2.443 1 97.75 71 ALA B C 1
ATOM 3253 O O . ALA B 1 71 ? -8.984 19.75 2.328 1 97.75 71 ALA B O 1
ATOM 3254 N N . TYR B 1 72 ? -11.047 20.594 2.055 1 96.44 72 TYR B N 1
ATOM 3255 C CA . TYR B 1 72 ? -11.43 19.469 1.227 1 96.44 72 TYR B CA 1
ATOM 3256 C C . TYR B 1 72 ? -12.367 19.891 0.104 1 96.44 72 TYR B C 1
ATOM 3258 O O . TYR B 1 72 ? -12.969 20.969 0.173 1 96.44 72 TYR B O 1
ATOM 3266 N N . ILE B 1 73 ? -12.32 19.266 -0.971 1 96.44 73 ILE B N 1
ATOM 3267 C CA . ILE B 1 73 ? -13.188 19.422 -2.139 1 96.44 73 ILE B CA 1
ATOM 3268 C C . ILE B 1 73 ? -13.844 18.094 -2.475 1 96.44 73 ILE B C 1
ATOM 3270 O O . ILE B 1 73 ? -13.164 17.062 -2.566 1 96.44 73 ILE B O 1
ATOM 3274 N N . ARG B 1 74 ? -15.125 18.094 -2.578 1 95.62 74 ARG B N 1
ATOM 3275 C CA . ARG B 1 74 ? -15.914 16.891 -2.84 1 95.62 74 ARG B CA 1
ATOM 3276 C C . ARG B 1 74 ? -16.875 17.109 -4.008 1 95.62 74 ARG B C 1
ATOM 3278 O O . ARG B 1 74 ? -17.156 18.25 -4.375 1 95.62 74 ARG B O 1
ATOM 3285 N N . PRO B 1 75 ? -17.359 15.953 -4.602 1 94.5 75 PRO B N 1
ATOM 3286 C CA . PRO B 1 75 ? -18.312 16.062 -5.703 1 94.5 75 PRO B CA 1
ATOM 3287 C C . PRO B 1 75 ? -19.656 16.625 -5.254 1 94.5 75 PRO B C 1
ATOM 3289 O O . PRO B 1 75 ? -20.375 17.234 -6.051 1 94.5 75 PRO B O 1
ATOM 3292 N N . SER B 1 76 ? -20.016 16.5 -4.047 1 93.75 76 SER B N 1
ATOM 3293 C CA . SER B 1 76 ? -21.297 16.953 -3.539 1 93.75 76 SER B CA 1
ATOM 3294 C C . SER B 1 76 ? -21.359 18.469 -3.484 1 93.75 76 SER B C 1
ATOM 3296 O O . SER B 1 76 ? -20.516 19.109 -2.867 1 93.75 76 SER B O 1
ATOM 3298 N N . HIS B 1 77 ? -22.469 19.031 -4.012 1 88.44 77 HIS B N 1
ATOM 3299 C CA . HIS B 1 77 ? -22.672 20.484 -3.99 1 88.44 77 HIS B CA 1
ATOM 3300 C C . HIS B 1 77 ? -23.031 20.969 -2.59 1 88.44 77 HIS B C 1
ATOM 3302 O O . HIS B 1 77 ? -22.875 22.156 -2.283 1 88.44 77 HIS B O 1
ATOM 3308 N N . THR B 1 78 ? -23.5 20.047 -1.771 1 91.06 78 THR B N 1
ATOM 3309 C CA . THR B 1 78 ? -23.844 20.391 -0.399 1 91.06 78 THR B CA 1
ATOM 3310 C C . THR B 1 78 ? -22.734 20 0.564 1 91.06 78 THR B C 1
ATOM 3312 O O . THR B 1 78 ? -22.922 20.031 1.782 1 91.06 78 THR B O 1
ATOM 3315 N N . ALA B 1 79 ? -21.672 19.547 0.011 1 91.44 79 ALA B N 1
ATOM 3316 C CA . ALA B 1 79 ? -20.5 19.125 0.785 1 91.44 79 ALA B CA 1
ATOM 3317 C C . ALA B 1 79 ? -20.828 17.906 1.638 1 91.44 79 ALA B C 1
ATOM 3319 O O . ALA B 1 79 ? -20.234 17.703 2.695 1 91.44 79 ALA B O 1
ATOM 3320 N N . ALA B 1 80 ? -21.797 17.141 1.202 1 93.25 80 ALA B N 1
ATOM 3321 C CA . ALA B 1 80 ? -22.156 15.93 1.925 1 93.25 80 ALA B CA 1
ATOM 3322 C C . ALA B 1 80 ? -21.062 14.883 1.814 1 93.25 80 ALA B C 1
ATOM 3324 O O . ALA B 1 80 ? -20.453 14.711 0.752 1 93.25 80 ALA B O 1
ATOM 3325 N N . PHE B 1 81 ? -20.781 14.258 2.945 1 92.94 81 PHE B N 1
ATOM 3326 C CA . PHE B 1 81 ? -19.812 13.164 2.963 1 92.94 81 PHE B CA 1
ATOM 3327 C C . PHE B 1 81 ? -20.391 11.922 2.305 1 92.94 81 PHE B C 1
ATOM 3329 O O . PHE B 1 81 ? -21.531 11.516 2.605 1 92.94 81 PHE B O 1
ATOM 3336 N N . ASP B 1 82 ? -19.797 11.383 1.339 1 92.62 82 ASP B N 1
ATOM 3337 C CA . ASP B 1 82 ? -20.109 10.125 0.679 1 92.62 82 ASP B CA 1
ATOM 3338 C C . ASP B 1 82 ? -18.938 9.156 0.736 1 92.62 82 ASP B C 1
ATOM 3340 O O . ASP B 1 82 ? -17.938 9.336 0.03 1 92.62 82 ASP B O 1
ATOM 3344 N N . PRO B 1 83 ? -19.062 8.094 1.565 1 91.25 83 PRO B N 1
ATOM 3345 C CA . PRO B 1 83 ? -17.938 7.195 1.769 1 91.25 83 PRO B CA 1
ATOM 3346 C C . PRO B 1 83 ? -17.609 6.367 0.528 1 91.25 83 PRO B C 1
ATOM 3348 O O . PRO B 1 83 ? -16.625 5.617 0.524 1 91.25 83 PRO B O 1
ATOM 3351 N N . PHE B 1 84 ? -18.344 6.5 -0.53 1 89.94 84 PHE B N 1
ATOM 3352 C CA . PHE B 1 84 ? -18.141 5.684 -1.722 1 89.94 84 PHE B CA 1
ATOM 3353 C C . PHE B 1 84 ? -17.734 6.551 -2.908 1 89.94 84 PHE B C 1
ATOM 3355 O O . PHE B 1 84 ? -17.656 6.066 -4.039 1 89.94 84 PHE B O 1
ATOM 3362 N N . ARG B 1 85 ? -17.469 7.832 -2.641 1 92.19 85 ARG B N 1
ATOM 3363 C CA . ARG B 1 85 ? -17.062 8.75 -3.699 1 92.19 85 ARG B CA 1
ATOM 3364 C C . ARG B 1 85 ? -15.711 9.383 -3.367 1 92.19 85 ARG B C 1
ATOM 3366 O O . ARG B 1 85 ? -15.383 9.578 -2.195 1 92.19 85 ARG B O 1
ATOM 3373 N N . PRO B 1 86 ? -14.992 9.68 -4.422 1 94.31 86 PRO B N 1
ATOM 3374 C CA . PRO B 1 86 ? -13.703 10.336 -4.191 1 94.31 86 PRO B CA 1
ATOM 3375 C C . PRO B 1 86 ? -13.852 11.773 -3.691 1 94.31 86 PRO B C 1
ATOM 3377 O O . PRO B 1 86 ? -14.891 12.406 -3.918 1 94.31 86 PRO B O 1
ATOM 3380 N N . GLU B 1 87 ? -12.891 12.258 -3.01 1 96.12 87 GLU B N 1
ATOM 3381 C CA . GLU B 1 87 ? -12.711 13.641 -2.574 1 96.12 87 GLU B CA 1
ATOM 3382 C C . GLU B 1 87 ? -11.227 13.977 -2.408 1 96.12 87 GLU B C 1
ATOM 3384 O O . GLU B 1 87 ? -10.375 13.094 -2.484 1 96.12 87 GLU B O 1
ATOM 3389 N N . ILE B 1 88 ? -10.906 15.203 -2.32 1 96.56 88 ILE B N 1
ATOM 3390 C CA . ILE B 1 88 ? -9.523 15.602 -2.078 1 96.56 88 ILE B CA 1
ATOM 3391 C C . ILE B 1 88 ? -9.43 16.391 -0.776 1 96.56 88 ILE B C 1
ATOM 3393 O O . ILE B 1 88 ? -10.281 17.25 -0.501 1 96.56 88 ILE B O 1
ATOM 3397 N N . HIS B 1 89 ? -8.492 16 0.052 1 97.44 89 HIS B N 1
ATOM 3398 C CA . HIS B 1 89 ? -8.148 16.719 1.272 1 97.44 89 HIS B CA 1
ATOM 3399 C C . HIS B 1 89 ? -6.746 17.328 1.185 1 97.44 89 HIS B C 1
ATOM 3401 O O . HIS B 1 89 ? -5.809 16.656 0.753 1 97.44 89 HIS B O 1
ATOM 3407 N N . LEU B 1 90 ? -6.656 18.562 1.521 1 98.38 90 LEU B N 1
ATOM 3408 C CA . LEU B 1 90 ? -5.402 19.312 1.502 1 98.38 90 LEU B CA 1
ATOM 3409 C C . LEU B 1 90 ? -5.148 19.984 2.848 1 98.38 90 LEU B C 1
ATOM 3411 O O . LEU B 1 90 ? -6.035 20.656 3.389 1 98.38 90 LEU B O 1
ATOM 3415 N N . ASN B 1 91 ? -3.99 19.75 3.354 1 98.81 91 ASN B N 1
ATOM 3416 C CA . ASN B 1 91 ? -3.576 20.609 4.465 1 98.81 91 ASN B CA 1
ATOM 3417 C C . ASN B 1 91 ? -2.932 21.906 3.977 1 98.81 91 ASN B C 1
ATOM 3419 O O . ASN B 1 91 ? -2.035 21.875 3.133 1 98.81 91 ASN B O 1
ATOM 3423 N N . LEU B 1 92 ? -3.414 22.953 4.434 1 98.81 92 LEU B N 1
ATOM 3424 C CA . LEU B 1 92 ? -2.861 24.297 4.199 1 98.81 92 LEU B CA 1
ATOM 3425 C C . LEU B 1 92 ? -2.152 24.812 5.441 1 98.81 92 LEU B C 1
ATOM 3427 O O . LEU B 1 92 ? -2.803 25.188 6.418 1 98.81 92 LEU B O 1
ATOM 3431 N N . LEU B 1 93 ? -0.83 24.844 5.414 1 98.81 93 LEU B N 1
ATOM 3432 C CA . LEU B 1 93 ? -0.021 25.359 6.512 1 98.81 93 LEU B CA 1
ATOM 3433 C C . LEU B 1 93 ? 0.425 26.781 6.23 1 98.81 93 LEU B C 1
ATOM 3435 O O . LEU B 1 93 ? 1.062 27.047 5.211 1 98.81 93 LEU B O 1
ATOM 3439 N N . ALA B 1 94 ? 0.135 27.672 7.117 1 98.81 94 ALA B N 1
ATOM 3440 C CA . ALA B 1 94 ? 0.375 29.094 6.887 1 98.81 94 ALA B CA 1
ATOM 3441 C C . ALA B 1 94 ? 1.855 29.422 7.039 1 98.81 94 ALA B C 1
ATOM 3443 O O . ALA B 1 94 ? 2.482 29.062 8.039 1 98.81 94 ALA B O 1
ATOM 3444 N N . LYS B 1 95 ? 2.352 30.141 6.082 1 98.69 95 LYS B N 1
ATOM 3445 C CA . LYS B 1 95 ? 3.725 30.625 6.191 1 98.69 95 LYS B CA 1
ATOM 3446 C C . LYS B 1 95 ? 3.836 31.734 7.23 1 98.69 95 LYS B C 1
ATOM 3448 O O . LYS B 1 95 ? 4.859 31.859 7.906 1 98.69 95 LYS B O 1
ATOM 3453 N N . ASP B 1 96 ? 2.887 32.562 7.266 1 98.19 96 ASP B N 1
ATOM 3454 C CA . ASP B 1 96 ? 2.695 33.531 8.32 1 98.19 96 ASP B CA 1
ATOM 3455 C C . ASP B 1 96 ? 1.763 33.031 9.406 1 98.19 96 ASP B C 1
ATOM 3457 O O . ASP B 1 96 ? 0.612 32.688 9.133 1 98.19 96 ASP B O 1
ATOM 3461 N N . PRO B 1 97 ? 2.23 32.969 10.648 1 97.62 97 PRO B N 1
ATOM 3462 C CA . PRO B 1 97 ? 1.437 32.344 11.711 1 97.62 97 PRO B CA 1
ATOM 3463 C C . PRO B 1 97 ? 0.069 33 11.883 1 97.62 97 PRO B C 1
ATOM 3465 O O . PRO B 1 97 ? -0.847 32.375 12.445 1 97.62 97 PRO B O 1
ATOM 3468 N N . HIS B 1 98 ? -0.076 34.219 11.375 1 97.62 98 HIS B N 1
ATOM 3469 C CA . HIS B 1 98 ? -1.332 34.938 11.602 1 97.62 98 HIS B CA 1
ATOM 3470 C C . HIS B 1 98 ? -2.225 34.875 10.367 1 97.62 98 HIS B C 1
ATOM 3472 O O . HIS B 1 98 ? -3.305 35.469 10.352 1 97.62 98 HIS B O 1
ATOM 3478 N N . ASN B 1 99 ? -1.755 34.188 9.32 1 97.94 99 ASN B N 1
ATOM 3479 C CA . ASN B 1 99 ? -2.576 34 8.133 1 97.94 99 ASN B CA 1
ATOM 3480 C C . ASN B 1 99 ? -3.721 33.031 8.383 1 97.94 99 ASN B C 1
ATOM 3482 O O . ASN B 1 99 ? -3.488 31.844 8.609 1 97.94 99 ASN B O 1
ATOM 3486 N N . THR B 1 100 ? -4.965 33.531 8.312 1 97.69 100 THR B N 1
ATOM 3487 C CA . THR B 1 100 ? -6.156 32.719 8.508 1 97.69 100 THR B CA 1
ATOM 3488 C C . THR B 1 100 ? -7.129 32.875 7.34 1 97.69 100 THR B C 1
ATOM 3490 O O . THR B 1 100 ? -8.344 32.812 7.523 1 97.69 100 THR B O 1
ATOM 3493 N N . ALA B 1 101 ? -6.586 33.25 6.168 1 97.94 101 ALA B N 1
ATOM 3494 C CA . ALA B 1 101 ? -7.418 33.406 4.98 1 97.94 101 ALA B CA 1
ATOM 3495 C C . ALA B 1 101 ? -8.062 32.094 4.574 1 97.94 101 ALA B C 1
ATOM 3497 O O . ALA B 1 101 ? -7.461 31.031 4.719 1 97.94 101 ALA B O 1
ATOM 3498 N N . ILE B 1 102 ? -9.289 32.188 4.082 1 97.81 102 ILE B N 1
ATOM 3499 C CA . ILE B 1 102 ? -10.016 31.031 3.592 1 97.81 102 ILE B CA 1
ATOM 3500 C C . ILE B 1 102 ? -9.883 30.938 2.074 1 97.81 102 ILE B C 1
ATOM 3502 O O . ILE B 1 102 ? -10.25 31.859 1.354 1 97.81 102 ILE B O 1
ATOM 3506 N N . VAL B 1 103 ? -9.344 29.844 1.619 1 97.81 103 VAL B N 1
ATOM 3507 C CA . VAL B 1 103 ? -9.188 29.625 0.185 1 97.81 103 VAL B CA 1
ATOM 3508 C C . VAL B 1 103 ? -10.453 28.984 -0.38 1 97.81 103 VAL B C 1
ATOM 3510 O O . VAL B 1 103 ? -10.953 28 0.16 1 97.81 103 VAL B O 1
ATOM 3513 N N . GLY B 1 104 ? -10.953 29.547 -1.51 1 96.56 104 GLY B N 1
ATOM 3514 C CA . GLY B 1 104 ? -12.133 29 -2.148 1 96.56 104 GLY B CA 1
ATOM 3515 C C . GLY B 1 104 ? -13.352 28.984 -1.242 1 96.56 104 GLY B C 1
ATOM 3516 O O . GLY B 1 104 ? -14 27.953 -1.079 1 96.56 104 GLY B O 1
ATOM 3517 N N . PHE B 1 105 ? -13.68 30.125 -0.71 1 96.81 105 PHE B N 1
ATOM 3518 C CA . PHE B 1 105 ? -14.766 30.219 0.259 1 96.81 105 PHE B CA 1
ATOM 3519 C C . PHE B 1 105 ? -16.094 29.797 -0.374 1 96.81 105 PHE B C 1
ATOM 3521 O O . PHE B 1 105 ? -16.5 30.359 -1.394 1 96.81 105 PHE B O 1
ATOM 3528 N N . ASP B 1 106 ? -16.703 28.812 0.142 1 96.06 106 ASP B N 1
ATOM 3529 C CA . ASP B 1 106 ? -18.031 28.281 -0.15 1 96.06 106 ASP B CA 1
ATOM 3530 C C . ASP B 1 106 ? -18.812 28 1.137 1 96.06 106 ASP B C 1
ATOM 3532 O O . ASP B 1 106 ? -18.422 27.125 1.916 1 96.06 106 ASP B O 1
ATOM 3536 N N . PRO B 1 107 ? -19.922 28.703 1.343 1 94.69 107 PRO B N 1
ATOM 3537 C CA . PRO B 1 107 ? -20.688 28.531 2.582 1 94.69 107 PRO B CA 1
ATOM 3538 C C . PRO B 1 107 ? -21.094 27.078 2.832 1 94.69 107 PRO B C 1
ATOM 3540 O O . PRO B 1 107 ? -21.266 26.672 3.982 1 94.69 107 PRO B O 1
ATOM 3543 N N . ASN B 1 108 ? -21.266 26.297 1.787 1 93.94 108 ASN B N 1
ATOM 3544 C CA . ASN B 1 108 ? -21.656 24.906 1.947 1 93.94 108 ASN B CA 1
ATOM 3545 C C . ASN B 1 108 ? -20.578 24.078 2.652 1 93.94 108 ASN B C 1
ATOM 3547 O O . ASN B 1 108 ? -20.859 23.016 3.193 1 93.94 108 ASN B O 1
ATOM 3551 N N . PHE B 1 109 ? -19.344 24.578 2.611 1 93.12 109 PHE B N 1
ATOM 3552 C CA . PHE B 1 109 ? -18.219 23.844 3.205 1 93.12 109 PHE B CA 1
ATOM 3553 C C . PHE B 1 109 ? -17.891 24.406 4.586 1 93.12 109 PHE B C 1
ATOM 3555 O O . PHE B 1 109 ? -17.016 23.875 5.281 1 93.12 109 PHE B O 1
ATOM 3562 N N . CYS B 1 110 ? -18.547 25.469 5 1 90.69 110 CYS B N 1
ATOM 3563 C CA . CYS B 1 110 ? -18.344 26.109 6.293 1 90.69 110 CYS B CA 1
ATOM 3564 C C . CYS B 1 110 ? -19.172 25.438 7.379 1 90.69 110 CYS B C 1
ATOM 3566 O O . CYS B 1 110 ? -20.047 26.062 7.977 1 90.69 110 CYS B O 1
ATOM 3568 N N . LYS B 1 111 ? -18.828 24.25 7.734 1 91.5 111 LYS B N 1
ATOM 3569 C CA . LYS B 1 111 ? -19.641 23.469 8.664 1 91.5 111 LYS B CA 1
ATOM 3570 C C . LYS B 1 111 ? -19.125 23.609 10.094 1 91.5 111 LYS B C 1
ATOM 3572 O O . LYS B 1 111 ? -19.891 23.453 11.047 1 91.5 111 LYS B O 1
ATOM 3577 N N . TYR B 1 112 ? -17.875 23.984 10.188 1 93.69 112 TYR B N 1
ATOM 3578 C CA . TYR B 1 112 ? -17.266 23.859 11.5 1 93.69 112 TYR B CA 1
ATOM 3579 C C . TYR B 1 112 ? -16.859 25.219 12.055 1 93.69 112 TYR B C 1
ATOM 3581 O O . TYR B 1 112 ? -16.25 25.297 13.117 1 93.69 112 TYR B O 1
ATOM 3589 N N . MET B 1 113 ? -17.156 26.266 11.312 1 93.5 113 MET B N 1
ATOM 3590 C CA . MET B 1 113 ? -16.984 27.656 11.742 1 93.5 113 MET B CA 1
ATOM 3591 C C . MET B 1 113 ? -18.25 28.469 11.5 1 93.5 113 MET B C 1
ATOM 3593 O O . MET B 1 113 ? -18.906 28.297 10.477 1 93.5 113 MET B O 1
ATOM 3597 N N . PRO B 1 114 ? -18.609 29.375 12.531 1 93.44 114 PRO B N 1
ATOM 3598 C CA . PRO B 1 114 ? -19.766 30.219 12.266 1 93.44 114 PRO B CA 1
ATOM 3599 C C . PRO B 1 114 ? -19.625 31.031 10.977 1 93.44 114 PRO B C 1
ATOM 3601 O O . PRO B 1 114 ? -18.594 31.625 10.727 1 93.44 114 PRO B O 1
ATOM 3604 N N . LEU B 1 115 ? -20.719 30.953 10.258 1 95 115 LEU B N 1
ATOM 3605 C CA . LEU B 1 115 ? -20.703 31.578 8.945 1 95 115 LEU B CA 1
ATOM 3606 C C . LEU B 1 115 ? -20.328 33.062 9.062 1 95 115 LEU B C 1
ATOM 3608 O O . LEU B 1 115 ? -19.594 33.594 8.219 1 95 115 LEU B O 1
ATOM 3612 N N . LYS B 1 116 ? -20.781 33.75 10.109 1 95.38 116 LYS B N 1
ATOM 3613 C CA . LYS B 1 116 ? -20.5 35.156 10.32 1 95.38 116 LYS B CA 1
ATOM 3614 C C . LYS B 1 116 ? -19 35.406 10.469 1 95.38 116 LYS B C 1
ATOM 3616 O O . LYS B 1 116 ? -18.484 36.406 9.969 1 95.38 116 LYS B O 1
ATOM 3621 N N . VAL B 1 117 ? -18.359 34.531 11.117 1 94.62 117 VAL B N 1
ATOM 3622 C CA . VAL B 1 117 ? -16.922 34.625 11.328 1 94.62 117 VAL B CA 1
ATOM 3623 C C . VAL B 1 117 ? -16.188 34.344 10.023 1 94.62 117 VAL B C 1
ATOM 3625 O O . VAL B 1 117 ? -15.281 35.094 9.641 1 94.62 117 VAL B O 1
ATOM 3628 N N . ALA B 1 118 ? -16.594 33.25 9.375 1 95.5 118 ALA B N 1
ATOM 3629 C CA . ALA B 1 118 ? -15.969 32.875 8.109 1 95.5 118 ALA B CA 1
ATOM 3630 C C . ALA B 1 118 ? -16.062 33.969 7.078 1 95.5 118 ALA B C 1
ATOM 3632 O O . ALA B 1 118 ? -15.133 34.219 6.309 1 95.5 118 ALA B O 1
ATOM 3633 N N . GLN B 1 119 ? -17.172 34.656 7.074 1 94.88 119 GLN B N 1
ATOM 3634 C CA . GLN B 1 119 ? -17.422 35.719 6.09 1 94.88 119 GLN B CA 1
ATOM 3635 C C . GLN B 1 119 ? -16.516 36.906 6.32 1 94.88 119 GLN B C 1
ATOM 3637 O O . GLN B 1 119 ? -16.25 37.688 5.395 1 94.88 119 GLN B O 1
ATOM 3642 N N . GLN B 1 120 ? -16.062 37.031 7.527 1 94.5 120 GLN B N 1
ATOM 3643 C CA . GLN B 1 120 ? -15.234 38.188 7.879 1 94.5 120 GLN B CA 1
ATOM 3644 C C . GLN B 1 120 ? -13.758 37.906 7.609 1 94.5 120 GLN B C 1
ATOM 3646 O O . GLN B 1 120 ? -12.938 38.812 7.582 1 94.5 120 GLN B O 1
ATOM 3651 N N . ARG B 1 121 ? -13.43 36.625 7.383 1 95.25 121 ARG B N 1
ATOM 3652 C CA . ARG B 1 121 ? -12.062 36.25 7.043 1 95.25 121 ARG B CA 1
ATOM 3653 C C . ARG B 1 121 ? -11.688 36.75 5.648 1 95.25 121 ARG B C 1
ATOM 3655 O O . ARG B 1 121 ? -12.562 37 4.82 1 95.25 121 ARG B O 1
ATOM 3662 N N . LYS B 1 122 ? -10.352 37 5.5 1 96.88 122 LYS B N 1
ATOM 3663 C CA . LYS B 1 122 ? -9.891 37.219 4.129 1 96.88 122 LYS B CA 1
ATOM 3664 C C . LYS B 1 122 ? -10.148 35.969 3.271 1 96.88 122 LYS B C 1
ATOM 3666 O O . LYS B 1 122 ? -9.891 34.844 3.705 1 96.88 122 LYS B O 1
ATOM 3671 N N . HIS B 1 123 ? -10.719 36.188 2.059 1 97.44 123 HIS B N 1
ATOM 3672 C CA . HIS B 1 123 ? -10.969 35.094 1.119 1 97.44 123 HIS B CA 1
ATOM 3673 C C . HIS B 1 123 ? -9.992 35.156 -0.051 1 97.44 123 HIS B C 1
ATOM 3675 O O . HIS B 1 123 ? -9.68 36.219 -0.565 1 97.44 123 HIS B O 1
ATOM 3681 N N . LEU B 1 124 ? -9.523 34 -0.359 1 97.06 124 LEU B N 1
ATOM 3682 C CA . LEU B 1 124 ? -8.625 33.844 -1.5 1 97.06 124 LEU B CA 1
ATOM 3683 C C . LEU B 1 124 ? -9.266 33.031 -2.6 1 97.06 124 LEU B C 1
ATOM 3685 O O . LEU B 1 124 ? -9.945 32.031 -2.316 1 97.06 124 LEU B O 1
ATOM 3689 N N . GLY B 1 125 ? -9.047 33.406 -3.881 1 94.5 125 GLY B N 1
ATOM 3690 C CA . GLY B 1 125 ? -9.516 32.625 -5.012 1 94.5 125 GLY B CA 1
ATOM 3691 C C . GLY B 1 125 ? -10.992 32.781 -5.293 1 94.5 125 GLY B C 1
ATOM 3692 O O . GLY B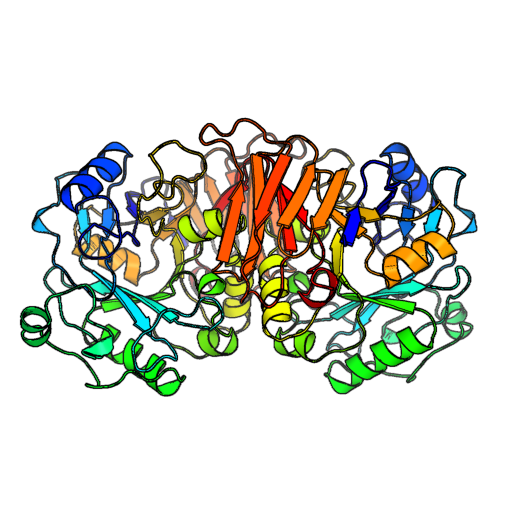 1 125 ? -11.586 33.812 -4.941 1 94.5 125 GLY B O 1
ATOM 3693 N N . ASN B 1 126 ? -11.562 31.797 -6.012 1 91 126 ASN B N 1
ATOM 3694 C CA . ASN B 1 126 ? -12.953 31.844 -6.441 1 91 126 ASN B CA 1
ATOM 3695 C C . ASN B 1 126 ? -13.914 31.672 -5.266 1 91 126 ASN B C 1
ATOM 3697 O O . ASN B 1 126 ? -13.688 30.828 -4.395 1 91 126 ASN B O 1
ATOM 3701 N N . LEU B 1 127 ? -14.922 32.531 -5.371 1 92.31 127 LEU B N 1
ATOM 3702 C CA . LEU B 1 127 ? -15.984 32.406 -4.379 1 92.31 127 LEU B CA 1
ATOM 3703 C C . LEU B 1 127 ? -17.141 31.578 -4.914 1 92.31 127 LEU B C 1
ATOM 3705 O O . LEU B 1 127 ? -17.484 31.672 -6.098 1 92.31 127 LEU B O 1
ATOM 3709 N N . GLY B 1 128 ? -17.781 30.859 -4.184 1 87.94 128 GLY B N 1
ATOM 3710 C CA . GLY B 1 128 ? -18.938 30.062 -4.559 1 87.94 128 GLY B CA 1
ATOM 3711 C C . GLY B 1 128 ? -18.672 28.578 -4.555 1 87.94 128 GLY B C 1
ATOM 3712 O O . GLY B 1 128 ? -17.781 28.094 -3.848 1 87.94 128 GLY B O 1
ATOM 3713 N N . PRO B 1 129 ? -19.594 28.031 -5.426 1 92.81 129 PRO B N 1
ATOM 3714 C CA . PRO B 1 129 ? -19.5 26.594 -5.164 1 92.81 129 PRO B CA 1
ATOM 3715 C C . PRO B 1 129 ? -18.172 25.984 -5.594 1 92.81 129 PRO B C 1
ATOM 3717 O O . PRO B 1 129 ? -17.656 26.328 -6.664 1 92.81 129 PRO B O 1
ATOM 3720 N N . ARG B 1 130 ? -17.656 25.219 -4.789 1 95.19 130 ARG B N 1
ATOM 3721 C CA . ARG B 1 130 ? -16.484 24.422 -5.148 1 95.19 130 ARG B CA 1
ATOM 3722 C C . ARG B 1 130 ? -16.844 23.344 -6.176 1 95.19 130 ARG B C 1
ATOM 3724 O O . ARG B 1 130 ? -17.969 22.844 -6.184 1 95.19 130 ARG B O 1
ATOM 3731 N N . ARG B 1 131 ? -16.016 23.203 -7.086 1 94.31 131 ARG B N 1
ATOM 3732 C CA . ARG B 1 131 ? -16.219 22.234 -8.164 1 94.31 131 ARG B CA 1
ATOM 3733 C C . ARG B 1 131 ? -15.148 21.156 -8.141 1 94.31 131 ARG B C 1
ATOM 3735 O O . ARG B 1 131 ? -13.953 21.453 -8.141 1 94.31 131 ARG B O 1
ATOM 3742 N N . TYR B 1 132 ? -15.609 19.875 -8.141 1 95.75 132 TYR B N 1
ATOM 3743 C CA . TYR B 1 132 ? -14.703 18.734 -8.102 1 95.75 132 TYR B CA 1
ATOM 3744 C C . TYR B 1 132 ? -14.281 18.328 -9.508 1 95.75 132 TYR B C 1
ATOM 3746 O O . TYR B 1 132 ? -14.703 17.297 -10.023 1 95.75 132 TYR B O 1
ATOM 3754 N N . TYR B 1 133 ? -13.5 19.031 -10.094 1 94.62 133 TYR B N 1
ATOM 3755 C CA . TYR B 1 133 ? -12.828 18.703 -11.344 1 94.62 133 TYR B CA 1
ATOM 3756 C C . TYR B 1 133 ? -11.414 19.281 -11.367 1 94.62 133 TYR B C 1
ATOM 3758 O O . TYR B 1 133 ? -11.094 20.188 -10.602 1 94.62 133 TYR B O 1
ATOM 3766 N N . ARG B 1 134 ? -10.562 18.938 -12.227 1 95.38 134 ARG B N 1
ATOM 3767 C CA . ARG B 1 134 ? -9.117 19.125 -12.195 1 95.38 134 ARG B CA 1
ATOM 3768 C C . ARG B 1 134 ? -8.75 20.609 -12.219 1 95.38 134 ARG B C 1
ATOM 3770 O O . ARG B 1 134 ? -7.941 21.062 -11.406 1 95.38 134 ARG B O 1
ATOM 3777 N N . ALA B 1 135 ? -9.289 21.312 -13.078 1 96.44 135 ALA B N 1
ATOM 3778 C CA . ALA B 1 135 ? -8.93 22.719 -13.242 1 96.44 135 ALA B CA 1
ATOM 3779 C C . ALA B 1 135 ? -9.242 23.516 -11.977 1 96.44 135 ALA B C 1
ATOM 3781 O O . ALA B 1 135 ? -8.461 24.375 -11.57 1 96.44 135 ALA B O 1
ATOM 3782 N N . TYR B 1 136 ? -10.352 23.266 -11.43 1 96.88 136 TYR B N 1
ATOM 3783 C CA . TYR B 1 136 ? -10.703 23.984 -10.211 1 96.88 136 TYR B CA 1
ATOM 3784 C C . TYR B 1 136 ? -9.75 23.641 -9.078 1 96.88 136 TYR B C 1
ATOM 3786 O O . TYR B 1 136 ? -9.305 24.531 -8.344 1 96.88 136 TYR B O 1
ATOM 3794 N N . VAL B 1 137 ? -9.516 22.359 -8.875 1 97.31 137 VAL B N 1
ATOM 3795 C CA . VAL B 1 137 ? -8.641 21.922 -7.801 1 97.31 137 VAL B CA 1
ATOM 3796 C C . VAL B 1 137 ? -7.258 22.547 -7.957 1 97.31 137 VAL B C 1
ATOM 3798 O O . VAL B 1 137 ? -6.668 23.016 -6.98 1 97.31 137 VAL B O 1
ATOM 3801 N N . GLN B 1 138 ? -6.762 22.594 -9.195 1 97.94 138 GLN B N 1
ATOM 3802 C CA . GLN B 1 138 ? -5.48 23.234 -9.461 1 97.94 138 GLN B CA 1
ATOM 3803 C C . GLN B 1 138 ? -5.523 24.719 -9.086 1 97.94 138 GLN B C 1
ATOM 3805 O O . GLN B 1 138 ? -4.598 25.234 -8.461 1 97.94 138 GLN B O 1
ATOM 3810 N N . GLU B 1 139 ? -6.582 25.359 -9.516 1 97.81 139 GLU B N 1
ATOM 3811 C CA . GLU B 1 139 ? -6.738 26.766 -9.188 1 97.81 139 GLU B CA 1
ATOM 3812 C C . GLU B 1 139 ? -6.773 26.984 -7.676 1 97.81 139 GLU B C 1
ATOM 3814 O O . GLU B 1 139 ? -6.172 27.922 -7.16 1 97.81 139 GLU B O 1
ATOM 3819 N N . PHE B 1 140 ? -7.512 26.125 -7.023 1 97.94 140 PHE B N 1
ATOM 3820 C CA . PHE B 1 140 ? -7.586 26.172 -5.566 1 97.94 140 PHE B CA 1
ATOM 3821 C C . PHE B 1 140 ? -6.195 26.094 -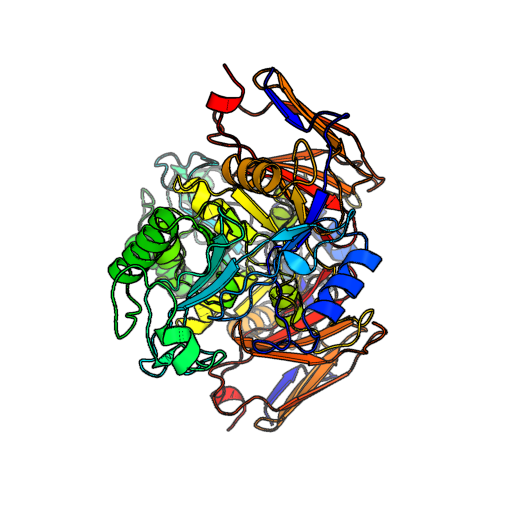4.949 1 97.94 140 PHE B C 1
ATOM 3823 O O . PHE B 1 140 ? -5.848 26.906 -4.086 1 97.94 140 PHE B O 1
ATOM 3830 N N . MET B 1 141 ? -5.41 25.188 -5.355 1 98.12 141 MET B N 1
ATOM 3831 C CA . MET B 1 141 ? -4.055 24.984 -4.852 1 98.12 141 MET B CA 1
ATOM 3832 C C . MET B 1 141 ? -3.18 26.203 -5.16 1 98.12 141 MET B C 1
ATOM 3834 O O . MET B 1 141 ? -2.377 26.625 -4.328 1 98.12 141 MET B O 1
ATOM 3838 N N . ASP B 1 142 ? -3.318 26.75 -6.371 1 98.5 142 ASP B N 1
ATOM 3839 C CA . ASP B 1 142 ? -2.561 27.922 -6.762 1 98.5 142 ASP B CA 1
ATOM 3840 C C . ASP B 1 142 ? -2.896 29.109 -5.859 1 98.5 142 ASP B C 1
ATOM 3842 O O . ASP B 1 142 ? -2.002 29.844 -5.418 1 98.5 142 ASP B O 1
ATOM 3846 N N . GLU B 1 143 ? -4.16 29.281 -5.648 1 98.38 143 GLU B N 1
ATOM 3847 C CA . GLU B 1 143 ? -4.605 30.391 -4.805 1 98.38 143 GLU B CA 1
ATOM 3848 C C . GLU B 1 143 ? -4.094 30.234 -3.375 1 98.38 143 GLU B C 1
ATOM 3850 O O . GLU B 1 143 ? -3.729 31.219 -2.727 1 98.38 143 GLU B O 1
ATOM 3855 N N . ALA B 1 144 ? -4.156 29 -2.863 1 98.56 144 ALA B N 1
ATOM 3856 C CA . ALA B 1 144 ? -3.619 28.734 -1.533 1 98.56 144 ALA B CA 1
ATOM 3857 C C . ALA B 1 144 ? -2.141 29.094 -1.452 1 98.56 144 ALA B C 1
ATOM 3859 O O . ALA B 1 144 ? -1.716 29.797 -0.525 1 98.56 144 ALA B O 1
ATOM 3860 N N . ARG B 1 145 ? -1.384 28.703 -2.414 1 98.56 145 ARG B N 1
ATOM 3861 C CA . ARG B 1 145 ? 0.049 28.969 -2.439 1 98.56 145 ARG B CA 1
ATOM 3862 C C . ARG B 1 145 ? 0.319 30.469 -2.527 1 98.56 145 ARG B C 1
ATOM 3864 O O . ARG B 1 145 ? 1.159 31 -1.796 1 98.56 145 ARG B O 1
ATOM 3871 N N . HIS B 1 146 ? -0.367 31.094 -3.447 1 98 146 HIS B N 1
ATOM 3872 C CA . HIS B 1 146 ? -0.21 32.531 -3.605 1 98 146 HIS B CA 1
ATOM 3873 C C . HIS B 1 146 ? -0.606 33.281 -2.334 1 98 146 HIS B C 1
ATOM 3875 O O . HIS B 1 146 ? -0.056 34.344 -2.031 1 98 146 HIS B O 1
ATOM 3881 N N . GLY B 1 147 ? -1.528 32.656 -1.696 1 98.12 147 GLY B N 1
ATOM 3882 C CA . GLY B 1 147 ? -2.025 33.281 -0.471 1 98.12 147 GLY B CA 1
ATOM 3883 C C . GLY B 1 147 ? -1.126 33.031 0.725 1 98.12 147 GLY B C 1
ATOM 3884 O O . GLY B 1 147 ? -1.423 33.469 1.835 1 98.12 147 GLY B O 1
ATOM 3885 N N . GLY B 1 148 ? -0.054 32.312 0.561 1 98.44 148 GLY B N 1
ATOM 3886 C CA . GLY B 1 148 ? 0.93 32.188 1.623 1 98.44 148 GLY B CA 1
ATOM 3887 C C . GLY B 1 148 ? 0.832 30.859 2.361 1 98.44 148 GLY B C 1
ATOM 3888 O O . GLY B 1 148 ? 1.343 30.719 3.475 1 98.44 148 GLY B O 1
ATOM 3889 N N . TYR B 1 149 ? 0.188 29.875 1.786 1 98.81 149 TYR B N 1
ATOM 3890 C CA . TYR B 1 149 ? 0.088 28.562 2.41 1 98.81 149 TYR B CA 1
ATOM 3891 C C . TYR B 1 149 ? 1.031 27.562 1.743 1 98.81 149 TYR B C 1
ATOM 3893 O O . TYR B 1 149 ? 1.266 27.641 0.535 1 98.81 149 TYR B O 1
ATOM 3901 N N . LEU B 1 150 ? 1.659 26.719 2.574 1 98.81 150 LEU B N 1
ATOM 3902 C CA . LEU B 1 150 ? 2.152 25.438 2.051 1 98.81 150 LEU B CA 1
ATOM 3903 C C . LEU B 1 150 ? 1.013 24.438 1.889 1 98.81 150 LEU B C 1
ATOM 3905 O O . LEU B 1 150 ? 0.162 24.312 2.771 1 98.81 150 LEU B O 1
ATOM 3909 N N . VAL B 1 151 ? 0.965 23.797 0.734 1 98.75 151 VAL B N 1
ATOM 3910 C CA . VAL B 1 151 ? -0.14 22.891 0.434 1 98.75 151 VAL B CA 1
ATOM 3911 C C . VAL B 1 151 ? 0.361 21.438 0.423 1 98.75 151 VAL B C 1
ATOM 3913 O O . VAL B 1 151 ? 1.334 21.125 -0.263 1 98.75 151 VAL B O 1
ATOM 3916 N N . ALA B 1 152 ? -0.249 20.578 1.208 1 98.25 152 ALA B N 1
ATOM 3917 C CA . ALA B 1 152 ? 0.132 19.172 1.257 1 98.25 152 ALA B CA 1
ATOM 3918 C C . ALA B 1 152 ? -1.04 18.266 0.873 1 98.25 152 ALA B C 1
ATOM 3920 O O . ALA B 1 152 ? -2.191 18.562 1.205 1 98.25 152 ALA B O 1
ATOM 3921 N N . TYR B 1 153 ? -0.772 17.141 0.172 1 96.62 153 TYR B N 1
ATOM 3922 C CA . TYR B 1 153 ? -1.771 16.109 -0.091 1 96.62 153 TYR B CA 1
ATOM 3923 C C . TYR B 1 153 ? -2.021 15.266 1.151 1 96.62 153 TYR B C 1
ATOM 3925 O O . TYR B 1 153 ? -1.112 14.594 1.649 1 96.62 153 TYR B O 1
ATOM 3933 N N . ASN B 1 154 ? -3.252 15.289 1.522 1 97 154 ASN B N 1
ATOM 3934 C CA . ASN B 1 154 ? -3.607 14.469 2.676 1 97 154 ASN B CA 1
ATOM 3935 C C . ASN B 1 154 ? -4.16 13.109 2.25 1 97 154 ASN B C 1
ATOM 3937 O O . ASN B 1 154 ? -5.027 13.039 1.38 1 97 154 ASN B O 1
ATOM 3941 N N . HIS B 1 155 ? -3.775 12.055 2.807 1 94.19 155 HIS B N 1
ATOM 3942 C CA . HIS B 1 155 ? -4.258 10.68 2.734 1 94.19 155 HIS B CA 1
ATOM 3943 C C . HIS B 1 155 ? -5 10.422 1.427 1 94.19 155 HIS B C 1
ATOM 3945 O O . HIS B 1 155 ? -6.18 10.07 1.438 1 94.19 155 HIS B O 1
ATOM 3951 N N . PRO B 1 156 ? -4.266 10.484 0.301 1 92.38 156 PRO B N 1
ATOM 3952 C CA . PRO B 1 156 ? -4.922 10.375 -1.004 1 92.38 156 PRO B CA 1
ATOM 3953 C C . PRO B 1 156 ? -5.609 9.023 -1.207 1 92.38 156 PRO B C 1
ATOM 3955 O O . PRO B 1 156 ? -6.648 8.953 -1.866 1 92.38 156 PRO B O 1
ATOM 3958 N N . CYS B 1 157 ? -5.062 7.953 -0.634 1 89.44 157 CYS B N 1
ATOM 3959 C CA . CYS B 1 157 ? -5.664 6.641 -0.829 1 89.44 157 CYS B CA 1
ATOM 3960 C C . CYS B 1 157 ? -6.996 6.531 -0.095 1 89.44 157 CYS B C 1
ATOM 3962 O O . CYS B 1 157 ? -7.984 6.066 -0.661 1 89.44 157 CYS B O 1
ATOM 3964 N N . TRP B 1 158 ? -7.02 6.969 1.096 1 92.25 158 TRP B N 1
ATOM 3965 C CA . TRP B 1 158 ? -8.281 7.012 1.831 1 92.25 158 TRP B CA 1
ATOM 3966 C C . TRP B 1 158 ? -9.305 7.879 1.109 1 92.25 158 TRP B C 1
ATOM 3968 O O . TRP B 1 158 ? -10.484 7.531 1.037 1 92.25 158 TRP B O 1
ATOM 3978 N N . SER B 1 159 ? -8.828 8.961 0.503 1 93.81 159 SER B N 1
ATOM 3979 C CA . SER B 1 159 ? -9.695 9.922 -0.179 1 93.81 159 SER B CA 1
ATOM 3980 C C . SER B 1 159 ? -10.164 9.383 -1.526 1 93.81 159 SER B C 1
ATOM 3982 O O . SER B 1 159 ? -11.008 9.992 -2.186 1 93.81 159 SER B O 1
ATOM 3984 N N . MET B 1 160 ? -9.594 8.289 -1.904 1 91.56 160 MET B N 1
ATOM 3985 C CA . MET B 1 160 ? -9.953 7.625 -3.154 1 91.56 160 MET B CA 1
ATOM 3986 C C . MET B 1 160 ? -9.68 8.531 -4.352 1 91.56 160 MET B C 1
ATOM 3988 O O . MET B 1 160 ? -10.453 8.547 -5.312 1 91.56 160 MET B O 1
ATOM 3992 N N . GLU B 1 161 ? -8.648 9.328 -4.23 1 90.56 161 GLU B N 1
ATOM 3993 C CA . GLU B 1 161 ? -8.289 10.195 -5.352 1 90.56 161 GLU B CA 1
ATOM 3994 C C . GLU B 1 161 ? -7.801 9.375 -6.543 1 90.56 161 GLU B C 1
ATOM 3996 O O . GLU B 1 161 ? -7.109 8.375 -6.371 1 90.56 161 GLU B O 1
ATOM 4001 N N . ALA B 1 162 ? -8.203 9.922 -7.707 1 86.69 162 ALA B N 1
ATOM 4002 C CA . ALA B 1 162 ? -7.652 9.289 -8.898 1 86.69 162 ALA B CA 1
ATOM 4003 C C . ALA B 1 162 ? -6.168 9.609 -9.062 1 86.69 162 ALA B C 1
ATOM 4005 O O . ALA B 1 162 ? -5.762 10.766 -8.906 1 86.69 162 ALA B O 1
ATOM 4006 N N . GLU B 1 163 ? -5.457 8.602 -9.336 1 85.31 163 GLU B N 1
ATOM 4007 C CA . GLU B 1 163 ? -4.016 8.781 -9.484 1 85.31 163 GLU B CA 1
ATOM 4008 C C . GLU B 1 163 ? -3.699 9.836 -10.547 1 85.31 163 GLU B C 1
ATOM 4010 O O . GLU B 1 163 ? -2.779 10.633 -10.375 1 85.31 163 GLU B O 1
ATOM 4015 N N . GLU B 1 164 ? -4.395 9.734 -11.625 1 86.94 164 GLU B N 1
ATOM 4016 C CA . GLU B 1 164 ? -4.16 10.688 -12.711 1 86.94 164 GLU B CA 1
ATOM 4017 C C . GLU B 1 164 ? -4.406 12.117 -12.258 1 86.94 164 GLU B C 1
ATOM 4019 O O . GLU B 1 164 ? -3.742 13.047 -12.719 1 86.94 164 GLU B O 1
ATOM 4024 N N . ASP B 1 165 ? -5.371 12.273 -11.367 1 90.75 165 ASP B N 1
ATOM 4025 C CA . ASP B 1 165 ? -5.633 13.609 -10.836 1 90.75 165 ASP B CA 1
ATOM 4026 C C . ASP B 1 165 ? -4.48 14.086 -9.953 1 90.75 165 ASP B C 1
ATOM 4028 O O . ASP B 1 165 ? -3.93 15.164 -10.172 1 90.75 165 ASP B O 1
ATOM 4032 N N . VAL B 1 166 ? -4.051 13.25 -9.109 1 90.62 166 VAL B N 1
ATOM 4033 C CA . VAL B 1 166 ? -2.957 13.594 -8.211 1 90.62 166 VAL B CA 1
ATOM 4034 C C . VAL B 1 166 ? -1.7 13.906 -9.016 1 90.62 166 VAL B C 1
ATOM 4036 O O . VAL B 1 166 ? -0.953 14.828 -8.688 1 90.62 166 VAL B O 1
ATOM 4039 N N . LEU B 1 167 ? -1.525 13.195 -10.07 1 90.75 167 LEU B N 1
ATOM 4040 C CA . LEU B 1 167 ? -0.371 13.375 -10.945 1 90.75 167 LEU B CA 1
ATOM 4041 C C . LEU B 1 167 ? -0.44 14.719 -11.664 1 90.75 167 LEU B C 1
ATOM 4043 O O . LEU B 1 167 ? 0.594 15.32 -11.961 1 90.75 167 LEU B O 1
ATOM 4047 N N . SER B 1 168 ? -1.585 15.133 -11.938 1 93.56 168 SER B N 1
ATOM 4048 C CA . SER B 1 168 ? -1.753 16.328 -12.758 1 93.56 168 SER B CA 1
ATOM 4049 C C . SER B 1 168 ? -1.597 17.594 -11.922 1 93.56 168 SER B C 1
ATOM 4051 O O . SER B 1 168 ? -1.25 18.656 -12.453 1 93.56 168 SER B O 1
ATOM 4053 N N . TYR B 1 169 ? -1.89 17.531 -10.664 1 96.19 169 TYR B N 1
ATOM 4054 C CA . TYR B 1 169 ? -1.863 18.719 -9.82 1 96.19 169 TYR B CA 1
ATOM 4055 C C . TYR B 1 169 ? -0.432 19.188 -9.578 1 96.19 169 TYR B C 1
ATOM 4057 O O . TYR B 1 169 ? 0.491 18.375 -9.516 1 96.19 169 TYR B O 1
ATOM 4065 N N . GLN B 1 170 ? -0.308 20.469 -9.492 1 95.88 170 GLN B N 1
ATOM 4066 C CA . GLN B 1 170 ? 0.978 21.094 -9.188 1 95.88 170 GLN B CA 1
ATOM 4067 C C . GLN B 1 170 ? 0.882 21.969 -7.941 1 95.88 170 GLN B C 1
ATOM 4069 O O . GLN B 1 170 ? -0.191 22.484 -7.617 1 95.88 170 GLN B O 1
ATOM 4074 N N . GLY B 1 171 ? 2.027 22.031 -7.297 1 96.38 171 GLY B N 1
ATOM 4075 C CA . GLY B 1 171 ? 2.105 23.047 -6.254 1 96.38 171 GLY B CA 1
ATOM 4076 C C . GLY B 1 171 ? 2.119 22.453 -4.855 1 96.38 171 GLY B C 1
ATOM 4077 O O . GLY B 1 171 ? 2.512 23.125 -3.898 1 96.38 171 GLY B O 1
ATOM 4078 N N . CYS B 1 172 ? 1.712 21.203 -4.648 1 97.12 172 CYS B N 1
ATOM 4079 C CA . CYS B 1 172 ? 1.863 20.578 -3.342 1 97.12 172 CYS B CA 1
ATOM 4080 C C . CYS B 1 172 ? 3.332 20.312 -3.025 1 97.12 172 CYS B C 1
ATOM 4082 O O . CYS B 1 172 ? 4.098 19.906 -3.898 1 97.12 172 CYS B O 1
ATOM 4084 N N . PHE B 1 173 ? 3.688 20.609 -1.788 1 97.81 173 PHE B N 1
ATOM 4085 C CA . PHE B 1 173 ? 5.098 20.422 -1.465 1 97.81 173 PHE B CA 1
ATOM 4086 C C . PHE B 1 173 ? 5.352 19 -0.947 1 97.81 173 PHE B C 1
ATOM 4088 O O . PHE B 1 173 ? 6.484 18.516 -0.983 1 97.81 173 PHE B O 1
ATOM 4095 N N . SER B 1 174 ? 4.273 18.375 -0.474 1 98.19 174 SER B N 1
ATOM 4096 C CA . SER B 1 174 ? 4.516 17.109 0.224 1 98.19 174 SER B CA 1
ATOM 4097 C C . SER B 1 174 ? 3.312 16.188 0.12 1 98.19 174 SER B C 1
ATOM 4099 O O . SER B 1 174 ? 2.174 16.641 0.02 1 98.19 174 SER B O 1
ATOM 4101 N N . LEU B 1 175 ? 3.592 14.922 0.052 1 97 175 LEU B N 1
ATOM 4102 C CA . LEU B 1 175 ? 2.607 13.852 0.152 1 97 175 LEU B CA 1
ATOM 4103 C C . LEU B 1 175 ? 2.611 13.234 1.549 1 97 175 LEU B C 1
ATOM 4105 O O . LEU B 1 175 ? 3.674 12.945 2.104 1 97 175 LEU B O 1
ATOM 4109 N N . GLU B 1 176 ? 1.412 13.125 2.111 1 97.12 176 GLU B N 1
ATOM 4110 C CA . GLU B 1 176 ? 1.311 12.414 3.385 1 97.12 176 GLU B CA 1
ATOM 4111 C C . GLU B 1 176 ? 1.593 10.93 3.217 1 97.12 176 GLU B C 1
ATOM 4113 O O . GLU B 1 176 ? 0.707 10.164 2.83 1 97.12 176 GLU B O 1
ATOM 4118 N N . MET B 1 177 ? 2.805 10.523 3.611 1 95.75 177 MET B N 1
ATOM 4119 C CA . MET B 1 177 ? 3.311 9.164 3.439 1 95.75 177 MET B CA 1
ATOM 4120 C C . MET B 1 177 ? 2.688 8.219 4.461 1 95.75 177 MET B C 1
ATOM 4122 O O . MET B 1 177 ? 2.305 7.098 4.121 1 95.75 177 MET B O 1
ATOM 4126 N N . PHE B 1 178 ? 2.686 8.688 5.641 1 96.12 178 PHE B N 1
ATOM 4127 C CA . PHE B 1 178 ? 2.086 7.938 6.738 1 96.12 178 PHE B CA 1
ATOM 4128 C C . PHE B 1 178 ? 0.938 8.719 7.363 1 96.12 178 PHE B C 1
ATOM 4130 O O . PHE B 1 178 ? 1.079 9.906 7.664 1 96.12 178 PHE B O 1
ATOM 4137 N N . ASN B 1 179 ? -0.158 8.18 7.469 1 96.56 179 ASN B N 1
ATOM 4138 C CA . ASN B 1 179 ? -1.332 8.695 8.164 1 96.56 179 ASN B CA 1
ATOM 4139 C C . ASN B 1 179 ? -1.885 7.691 9.164 1 96.56 179 ASN B C 1
ATOM 4141 O O . ASN B 1 179 ? -2.414 6.648 8.773 1 96.56 179 ASN B O 1
ATOM 4145 N N . THR B 1 180 ? -1.815 8 10.414 1 96.12 180 THR B N 1
ATOM 4146 C CA . THR B 1 180 ? -2.203 7.059 11.453 1 96.12 180 THR B CA 1
ATOM 4147 C C . THR B 1 180 ? -3.686 6.715 11.352 1 96.12 180 THR B C 1
ATOM 4149 O O . THR B 1 180 ? -4.066 5.543 11.422 1 96.12 180 THR B O 1
ATOM 4152 N N . GLY B 1 181 ? -4.496 7.699 11.18 1 93.44 181 GLY B N 1
ATOM 4153 C CA . GLY B 1 181 ? -5.93 7.477 11.07 1 93.44 181 GLY B CA 1
ATOM 4154 C C . GLY B 1 181 ? -6.301 6.508 9.961 1 93.44 181 GLY B C 1
ATOM 4155 O O . GLY B 1 181 ? -7.062 5.562 10.188 1 93.44 181 GLY B O 1
ATOM 4156 N N . SER B 1 182 ? -5.727 6.758 8.789 1 91.75 182 SER B N 1
ATOM 4157 C CA . SER B 1 182 ? -6 5.891 7.648 1 91.75 182 SER B CA 1
ATOM 4158 C C . SER B 1 182 ? -5.488 4.477 7.895 1 91.75 182 SER B C 1
ATOM 4160 O O . SER B 1 182 ? -6.145 3.5 7.523 1 91.75 182 SER B O 1
ATOM 4162 N N . GLN B 1 183 ? -4.312 4.352 8.477 1 90.31 183 GLN B N 1
ATOM 4163 C CA . GLN B 1 183 ? -3.732 3.053 8.797 1 90.31 183 GLN B CA 1
ATOM 4164 C C . GLN B 1 183 ? -4.633 2.266 9.742 1 90.31 183 GLN B C 1
ATOM 4166 O O . GLN B 1 183 ? -4.801 1.054 9.586 1 90.31 183 GLN B O 1
ATOM 4171 N N . LEU B 1 184 ? -5.184 2.912 10.688 1 90.81 184 LEU B N 1
ATOM 4172 C CA . LEU B 1 184 ? -6.012 2.248 11.688 1 90.81 184 LEU B CA 1
ATOM 4173 C C . LEU B 1 184 ? -7.367 1.863 11.102 1 90.81 184 LEU B C 1
ATOM 4175 O O . LEU B 1 184 ? -7.973 0.875 11.523 1 90.81 184 LEU B O 1
ATOM 4179 N N . THR B 1 185 ? -7.797 2.613 10.117 1 87.75 185 THR B N 1
ATOM 4180 C CA . THR B 1 185 ? -9.07 2.309 9.469 1 87.75 185 THR B CA 1
ATOM 4181 C C . THR B 1 185 ? -8.953 1.05 8.617 1 87.75 185 THR B C 1
ATOM 4183 O O . THR B 1 185 ? -9.711 0.095 8.797 1 87.75 185 THR B O 1
ATOM 4186 N N . SER B 1 186 ? -7.957 0.991 7.777 1 83.06 186 SER B N 1
ATOM 4187 C CA . SER B 1 186 ? -7.93 -0.053 6.762 1 83.06 186 SER B CA 1
ATOM 4188 C C . SER B 1 186 ? -6.926 -1.146 7.113 1 83.06 186 SER B C 1
ATOM 4190 O O . SER B 1 186 ? -6.926 -2.219 6.508 1 83.06 186 SER B O 1
ATOM 4192 N N . GLY B 1 187 ? -6.066 -0.9 8.109 1 80.06 187 GLY B N 1
ATOM 4193 C CA . GLY B 1 187 ? -5.074 -1.892 8.492 1 80.06 187 GLY B CA 1
ATOM 4194 C C . GLY B 1 187 ? -3.842 -1.875 7.613 1 80.06 187 GLY B C 1
ATOM 4195 O O . GLY B 1 187 ? -2.947 -2.709 7.773 1 80.06 187 GLY B O 1
ATOM 4196 N N . GLY B 1 188 ? -3.705 -0.949 6.676 1 75.12 188 GLY B N 1
ATOM 4197 C CA . GLY B 1 188 ? -2.545 -0.898 5.801 1 75.12 188 GLY B CA 1
ATOM 4198 C C . GLY B 1 188 ? -2.336 0.463 5.168 1 75.12 188 GLY B C 1
ATOM 4199 O O . GLY B 1 188 ? -3.295 1.2 4.934 1 75.12 188 GLY B O 1
ATOM 4200 N N . GLU B 1 189 ? -0.962 0.718 5.18 1 70.62 189 GLU B N 1
ATOM 4201 C CA . GLU B 1 189 ? -0.633 2.012 4.586 1 70.62 189 GLU B CA 1
ATOM 4202 C C . GLU B 1 189 ? -0.441 1.896 3.078 1 70.62 189 GLU B C 1
ATOM 4204 O O . GLU B 1 189 ? 0.237 0.983 2.602 1 70.62 189 GLU B O 1
ATOM 4209 N N . SER B 1 190 ? -0.949 2.645 2.258 1 70.19 190 SER B N 1
ATOM 4210 C CA . SER B 1 190 ? -1.1 2.568 0.809 1 70.19 190 SER B CA 1
ATOM 4211 C C . SER B 1 190 ? -0.315 3.676 0.113 1 70.19 190 SER B C 1
ATOM 4213 O O . SER B 1 190 ? -0.166 3.664 -1.11 1 70.19 190 SER B O 1
ATOM 4215 N N . ASN B 1 191 ? 0.505 4.477 0.721 1 84.94 191 ASN B N 1
ATOM 4216 C CA . ASN B 1 191 ? 0.937 5.695 0.045 1 84.94 191 ASN B CA 1
ATOM 4217 C C . ASN B 1 191 ? 2.334 5.539 -0.55 1 84.94 191 ASN B C 1
ATOM 4219 O O . ASN B 1 191 ? 2.736 6.328 -1.41 1 84.94 191 ASN B O 1
ATOM 4223 N N . LEU B 1 192 ? 2.984 4.422 -0.304 1 87.5 192 LEU B N 1
ATOM 4224 C CA . LEU B 1 192 ? 4.301 4.191 -0.885 1 87.5 192 LEU B CA 1
ATOM 4225 C C . LEU B 1 192 ? 4.195 3.928 -2.383 1 87.5 192 LEU B C 1
ATOM 4227 O O . LEU B 1 192 ? 4.973 4.473 -3.17 1 87.5 192 LEU B O 1
ATOM 4231 N N . ALA B 1 193 ? 3.25 3.111 -2.768 1 86.88 193 ALA B N 1
ATOM 4232 C CA . ALA B 1 193 ? 3.07 2.82 -4.188 1 86.88 193 ALA B CA 1
ATOM 4233 C C . ALA B 1 193 ? 2.701 4.078 -4.965 1 86.88 193 ALA B C 1
ATOM 4235 O O . ALA B 1 193 ? 3.168 4.281 -6.086 1 86.88 193 ALA B O 1
ATOM 4236 N N . LEU B 1 194 ? 1.868 4.844 -4.383 1 88.69 194 LEU B N 1
ATOM 4237 C CA . LEU B 1 194 ? 1.501 6.105 -5.016 1 88.69 194 LEU B CA 1
ATOM 4238 C C . LEU B 1 194 ? 2.715 7.02 -5.152 1 88.69 194 LEU B C 1
ATOM 4240 O O . LEU B 1 194 ? 2.922 7.629 -6.207 1 88.69 194 LEU B O 1
ATOM 4244 N N . PHE B 1 195 ? 3.504 7.082 -4.105 1 92.94 195 PHE B N 1
ATOM 4245 C CA . PHE B 1 195 ? 4.711 7.898 -4.117 1 92.94 195 PHE B CA 1
ATOM 4246 C C . PHE B 1 195 ? 5.645 7.477 -5.242 1 92.94 195 PHE B C 1
ATOM 4248 O O . PHE B 1 195 ? 6.129 8.312 -6.004 1 92.94 195 PHE B O 1
ATOM 4255 N N . ASP B 1 196 ? 5.82 6.227 -5.391 1 89.44 196 ASP B N 1
ATOM 4256 C CA . ASP B 1 196 ? 6.676 5.703 -6.453 1 89.44 196 ASP B CA 1
ATOM 4257 C C . ASP B 1 196 ? 6.129 6.074 -7.828 1 89.44 196 ASP B C 1
ATOM 4259 O O . ASP B 1 196 ? 6.895 6.422 -8.734 1 89.44 196 ASP B O 1
ATOM 4263 N N . LYS B 1 197 ? 4.926 5.898 -7.914 1 89.06 197 LYS B N 1
ATOM 4264 C CA . LYS B 1 197 ? 4.293 6.242 -9.188 1 89.06 197 LYS B CA 1
ATOM 4265 C C . LYS B 1 197 ? 4.512 7.715 -9.531 1 89.06 197 LYS B C 1
ATOM 4267 O O . LYS B 1 197 ? 4.805 8.055 -10.68 1 89.06 197 LYS B O 1
ATOM 4272 N N . LEU B 1 198 ? 4.309 8.539 -8.555 1 92.5 198 LEU B N 1
ATOM 4273 C CA . LEU B 1 198 ? 4.527 9.969 -8.773 1 92.5 198 LEU B CA 1
ATOM 4274 C C . LEU B 1 198 ? 5.969 10.234 -9.195 1 92.5 198 LEU B C 1
ATOM 4276 O O . LEU B 1 198 ? 6.207 10.961 -10.164 1 92.5 198 LEU B O 1
ATOM 4280 N N . LEU B 1 199 ? 6.906 9.625 -8.547 1 93.31 199 LEU B N 1
ATOM 4281 C CA . LEU B 1 199 ? 8.32 9.812 -8.852 1 93.31 199 LEU B CA 1
ATOM 4282 C C . LEU B 1 199 ? 8.633 9.352 -10.273 1 93.31 199 LEU B C 1
ATOM 4284 O O . LEU B 1 199 ? 9.336 10.039 -11.016 1 93.31 199 LEU B O 1
ATOM 4288 N N . ARG B 1 200 ? 8.078 8.242 -10.625 1 89.44 200 ARG B N 1
ATOM 4289 C CA . ARG B 1 200 ? 8.352 7.68 -11.945 1 89.44 200 ARG B CA 1
ATOM 4290 C C . ARG B 1 200 ? 7.781 8.57 -13.047 1 89.44 200 ARG B C 1
ATOM 4292 O O . ARG B 1 200 ? 8.258 8.539 -14.18 1 89.44 200 ARG B O 1
ATOM 4299 N N . ARG B 1 201 ? 6.82 9.312 -12.664 1 90.38 201 ARG B N 1
ATOM 4300 C CA . ARG B 1 201 ? 6.188 10.211 -13.625 1 90.38 201 ARG B CA 1
ATOM 4301 C C . ARG B 1 201 ? 6.773 11.617 -13.539 1 90.38 201 ARG B C 1
ATOM 4303 O O . ARG B 1 201 ? 6.246 12.555 -14.141 1 90.38 201 ARG B O 1
ATOM 4310 N N . GLY B 1 202 ? 7.781 11.781 -12.742 1 90.19 202 GLY B N 1
ATOM 4311 C CA . GLY B 1 202 ? 8.531 13.023 -12.68 1 90.19 202 GLY B CA 1
ATOM 4312 C C . GLY B 1 202 ? 8 13.992 -11.648 1 90.19 202 GLY B C 1
ATOM 4313 O O . GLY B 1 202 ? 8.422 15.148 -11.602 1 90.19 202 GLY B O 1
ATOM 4314 N N . LYS B 1 203 ? 7.051 13.57 -10.859 1 93.62 203 LYS B N 1
ATOM 4315 C CA . LYS B 1 203 ? 6.52 14.422 -9.797 1 93.62 203 LYS B CA 1
ATOM 4316 C C . LYS B 1 203 ? 7.234 14.156 -8.477 1 93.62 203 LYS B C 1
ATOM 4318 O O . LYS B 1 203 ? 7.023 13.125 -7.84 1 93.62 203 LYS B O 1
ATOM 4323 N N . PHE B 1 204 ? 8.008 15.125 -8.117 1 93.75 204 PHE B N 1
ATOM 4324 C CA . PHE B 1 204 ? 8.797 14.992 -6.902 1 93.75 204 PHE B CA 1
ATOM 4325 C C . PHE B 1 204 ? 8.148 15.75 -5.75 1 93.75 204 PHE B C 1
ATOM 4327 O O . PHE B 1 204 ? 8.219 16.984 -5.699 1 93.75 204 PHE B O 1
ATOM 4334 N N . LEU B 1 205 ? 7.504 15.078 -4.941 1 95.5 205 LEU B N 1
ATOM 4335 C CA . LEU B 1 205 ? 6.969 15.594 -3.689 1 95.5 205 LEU B CA 1
ATOM 4336 C C . LEU B 1 205 ? 7.84 15.18 -2.51 1 95.5 205 LEU B C 1
ATOM 4338 O O . LEU B 1 205 ? 8.484 14.125 -2.551 1 95.5 205 LEU B O 1
ATOM 4342 N N . PHE B 1 206 ? 7.934 16.047 -1.565 1 98.12 206 PHE B N 1
ATOM 4343 C CA . PHE B 1 206 ? 8.445 15.555 -0.291 1 98.12 206 PHE B CA 1
ATOM 4344 C C . PHE B 1 206 ? 7.449 14.617 0.377 1 98.12 206 PHE B C 1
ATOM 4346 O O . PHE B 1 206 ? 6.398 14.312 -0.195 1 98.12 206 PHE B O 1
ATOM 4353 N N . VAL B 1 207 ? 7.844 14.016 1.498 1 98.06 207 VAL B N 1
ATOM 4354 C CA . VAL B 1 207 ? 6.934 13.102 2.186 1 98.06 207 VAL B CA 1
ATOM 4355 C C . VAL B 1 207 ? 6.922 13.406 3.68 1 98.06 207 VAL B C 1
ATOM 4357 O O . VAL B 1 207 ? 7.977 13.648 4.277 1 98.06 207 VAL B O 1
ATOM 4360 N N . HIS B 1 208 ? 5.73 13.445 4.211 1 98.69 208 HIS B N 1
ATOM 4361 C CA . HIS B 1 208 ? 5.598 13.68 5.645 1 98.69 208 HIS B CA 1
ATOM 4362 C C . HIS B 1 208 ? 4.703 12.633 6.293 1 98.69 208 HIS B C 1
ATOM 4364 O O . HIS B 1 208 ? 4.035 11.859 5.598 1 98.69 208 HIS B O 1
ATOM 4370 N N . GLY B 1 209 ? 4.844 12.414 7.566 1 98.31 209 GLY B N 1
ATOM 4371 C CA . GLY B 1 209 ? 3.947 11.602 8.367 1 98.31 209 GLY B CA 1
ATOM 4372 C C . GLY B 1 209 ? 3.088 12.414 9.32 1 98.31 209 GLY B C 1
ATOM 4373 O O . GLY B 1 209 ? 3.523 13.453 9.82 1 98.31 209 GLY B O 1
ATOM 4374 N N . ALA B 1 210 ? 1.915 11.969 9.539 1 98.38 210 ALA B N 1
ATOM 4375 C CA . ALA B 1 210 ? 1.016 12.664 10.461 1 98.38 210 ALA B CA 1
ATOM 4376 C C . ALA B 1 210 ? -0.015 11.703 11.047 1 98.38 210 ALA B C 1
ATOM 4378 O O . ALA B 1 210 ? -0.141 10.562 10.594 1 98.38 210 ALA B O 1
ATOM 4379 N N . ASP B 1 211 ? -0.715 12.133 12.016 1 98.38 211 ASP B N 1
ATOM 4380 C CA . ASP B 1 211 ? -1.666 11.258 12.703 1 98.38 211 ASP B CA 1
ATOM 4381 C C . ASP B 1 211 ? -3.059 11.375 12.086 1 98.38 211 ASP B C 1
ATOM 4383 O O . ASP B 1 211 ? -3.76 10.375 11.922 1 98.38 211 ASP B O 1
ATOM 4387 N N . ASP B 1 212 ? -3.4 12.68 11.75 1 98.31 212 ASP B N 1
ATOM 4388 C CA . ASP B 1 212 ? -4.797 12.906 11.398 1 98.31 212 ASP B CA 1
ATOM 4389 C C . ASP B 1 212 ? -5.727 12.461 12.531 1 98.31 212 ASP B C 1
ATOM 4391 O O . ASP B 1 212 ? -6.688 11.734 12.297 1 98.31 212 ASP B O 1
ATOM 4395 N N . ASN B 1 213 ? -5.359 12.805 13.711 1 98.44 213 ASN B N 1
ATOM 4396 C CA . ASN B 1 213 ? -6.074 12.289 14.875 1 98.44 213 ASN B CA 1
ATOM 4397 C C . ASN B 1 213 ? -7.387 13.031 15.102 1 98.44 213 ASN B C 1
ATOM 4399 O O . ASN B 1 213 ? -7.477 14.234 14.844 1 98.44 213 ASN B O 1
ATOM 4403 N N . HIS B 1 214 ? -8.336 12.328 15.617 1 98.31 214 HIS B N 1
ATOM 4404 C CA . HIS B 1 214 ? -9.625 12.844 16.062 1 98.31 214 HIS B CA 1
ATOM 4405 C C . HIS B 1 214 ? -9.898 12.469 17.516 1 98.31 214 HIS B C 1
ATOM 4407 O O . HIS B 1 214 ? -10.836 12.984 18.125 1 98.31 214 HIS B O 1
ATOM 4413 N N . ASN B 1 215 ? -9.086 11.531 17.984 1 97.62 215 ASN B N 1
ATOM 4414 C CA . ASN B 1 215 ? -9.086 11.102 19.375 1 97.62 215 ASN B CA 1
ATOM 4415 C C . ASN B 1 215 ? -10.422 10.484 19.781 1 97.62 215 ASN B C 1
ATOM 4417 O O . ASN B 1 215 ? -10.945 10.781 20.844 1 97.62 215 ASN B O 1
ATOM 4421 N N . LYS B 1 216 ? -10.977 9.688 18.891 1 94.75 216 LYS B N 1
ATOM 4422 C CA . LYS B 1 216 ? -12.227 9 19.188 1 94.75 216 LYS B CA 1
ATOM 4423 C C . LYS B 1 216 ? -12.008 7.805 20.109 1 94.75 216 LYS B C 1
ATOM 4425 O O . LYS B 1 216 ? -12.945 7.312 20.734 1 94.75 216 LYS B O 1
ATOM 4430 N N . GLU B 1 217 ? -10.836 7.281 20.156 1 95.31 217 GLU B N 1
ATOM 4431 C CA . GLU B 1 217 ? -10.43 6.195 21.047 1 95.31 217 GLU B CA 1
ATOM 4432 C C . GLU B 1 217 ? -9.414 6.672 22.078 1 95.31 217 GLU B C 1
ATOM 4434 O O . GLU B 1 217 ? -8.602 7.562 21.797 1 95.31 217 GLU B O 1
ATOM 4439 N N . PRO B 1 218 ? -9.414 6.082 23.281 1 95.5 218 PRO B N 1
ATOM 4440 C CA . PRO B 1 218 ? -8.469 6.516 24.312 1 95.5 218 PRO B CA 1
ATOM 4441 C C . PRO B 1 218 ? -7.012 6.289 23.922 1 95.5 218 PRO B C 1
ATOM 4443 O O . PRO B 1 218 ? -6.707 5.332 23.203 1 95.5 218 PRO B O 1
ATOM 4446 N N . PHE B 1 219 ? -6.203 7.191 24.438 1 96.56 219 PHE B N 1
ATOM 4447 C CA . PHE B 1 219 ? -4.77 7.004 24.25 1 96.56 219 PHE B CA 1
ATOM 4448 C C . PHE B 1 219 ? -4.336 5.621 24.719 1 96.56 219 PHE B C 1
ATOM 4450 O O . PHE B 1 219 ? -4.863 5.105 25.703 1 96.56 219 PHE B O 1
ATOM 4457 N N . GLY B 1 220 ? -3.449 5.004 24.016 1 93.44 220 GLY B N 1
ATOM 4458 C CA . GLY B 1 220 ? -2.867 3.744 24.453 1 93.44 220 GLY B CA 1
ATOM 4459 C C . GLY B 1 220 ? -3.648 2.531 23.984 1 93.44 220 GLY B C 1
ATOM 4460 O O . GLY B 1 220 ? -3.166 1.401 24.078 1 93.44 220 GLY B O 1
ATOM 4461 N N . THR B 1 221 ? -4.844 2.75 23.469 1 95.25 221 THR B N 1
ATOM 4462 C CA . THR B 1 221 ? -5.605 1.635 22.922 1 95.25 221 THR B CA 1
ATOM 4463 C C . THR B 1 221 ? -5.156 1.32 21.5 1 95.25 221 THR B C 1
ATOM 4465 O O . THR B 1 221 ? -4.465 2.123 20.875 1 95.25 221 THR B O 1
ATOM 4468 N N . LEU B 1 222 ? -5.504 0.185 21.047 1 92.81 222 LEU B N 1
ATOM 4469 C CA . LEU B 1 222 ? -5.062 -0.313 19.75 1 92.81 222 LEU B CA 1
ATOM 4470 C C . LEU B 1 222 ? -5.488 0.63 18.641 1 92.81 222 LEU B C 1
ATOM 4472 O O . LEU B 1 222 ? -4.758 0.816 17.656 1 92.81 222 LEU B O 1
ATOM 4476 N N . LEU B 1 223 ? -6.645 1.239 18.781 1 94.62 223 LEU B N 1
ATOM 4477 C CA . LEU B 1 223 ? -7.172 2.066 17.703 1 94.62 223 LEU B CA 1
ATOM 4478 C C . LEU B 1 223 ? -6.98 3.547 18 1 94.62 223 LEU B C 1
ATOM 4480 O O . LEU B 1 223 ? -7.66 4.398 17.422 1 94.62 223 LEU B O 1
ATOM 4484 N N . CYS B 1 224 ? -6.066 3.818 18.953 1 96.44 224 CYS B N 1
ATOM 4485 C CA . CYS B 1 224 ? -5.676 5.203 19.203 1 96.44 224 CYS B CA 1
ATOM 4486 C C . CYS B 1 224 ? -5.062 5.824 17.953 1 96.44 224 CYS B C 1
ATOM 4488 O O . CYS B 1 224 ? -4.109 5.277 17.391 1 96.44 224 CYS B O 1
ATOM 4490 N N . ASP B 1 225 ? -5.566 6.961 17.531 1 97.31 225 ASP B N 1
ATOM 4491 C CA . ASP B 1 225 ? -5.125 7.551 16.281 1 97.31 225 ASP B CA 1
ATOM 4492 C C . ASP B 1 225 ? -4.105 8.656 16.516 1 97.31 225 ASP B C 1
ATOM 4494 O O . ASP B 1 225 ? -3.865 9.492 15.641 1 97.31 225 ASP B O 1
ATOM 4498 N N . SER B 1 226 ? -3.545 8.727 17.734 1 98.31 226 SER B N 1
ATOM 4499 C CA . SER B 1 226 ? -2.516 9.703 18.062 1 98.31 226 SER B CA 1
ATOM 4500 C C . SER B 1 226 ? -1.157 9.039 18.25 1 98.31 226 SER B C 1
ATOM 4502 O O . SER B 1 226 ? -1.081 7.855 18.594 1 98.31 226 SER B O 1
ATOM 4504 N N . PHE B 1 227 ? -0.123 9.742 17.938 1 98.25 227 PHE B N 1
ATOM 4505 C CA . PHE B 1 227 ? 1.265 9.414 18.234 1 98.25 227 PHE B CA 1
ATOM 4506 C C . PHE B 1 227 ? 1.742 8.234 17.391 1 98.25 227 PHE B C 1
ATOM 4508 O O . PHE B 1 227 ? 2.611 7.473 17.828 1 98.25 227 PHE B O 1
ATOM 4515 N N . GLY B 1 228 ? 1.124 7.988 16.266 1 96.31 228 GLY B N 1
ATOM 4516 C CA . GLY B 1 228 ? 1.469 6.828 15.453 1 96.31 228 GLY B CA 1
ATOM 4517 C C . GLY B 1 228 ? 2.441 7.145 14.336 1 96.31 228 GLY B C 1
ATOM 4518 O O . GLY B 1 228 ? 3.205 6.281 13.906 1 96.31 228 GLY B O 1
ATOM 4519 N N . ALA B 1 229 ? 2.359 8.305 13.781 1 97.44 229 ALA B N 1
ATOM 4520 C CA . ALA B 1 229 ? 3.242 8.789 12.727 1 97.44 229 ALA B CA 1
ATOM 4521 C C . ALA B 1 229 ? 3.57 10.266 12.914 1 97.44 229 ALA B C 1
ATOM 4523 O O . ALA B 1 229 ? 2.777 11.016 13.492 1 97.44 229 ALA B O 1
ATOM 4524 N N . TRP B 1 230 ? 4.727 10.641 12.523 1 98.62 230 TRP B N 1
ATOM 4525 C CA . TRP B 1 230 ? 5.125 12.031 12.656 1 98.62 230 TRP B CA 1
ATOM 4526 C C . TRP B 1 230 ? 6.199 12.398 11.633 1 98.62 230 TRP B C 1
ATOM 4528 O O . TRP B 1 230 ? 6.629 11.547 10.852 1 98.62 230 TRP B O 1
ATOM 4538 N N . THR B 1 231 ? 6.398 13.617 11.5 1 98.88 231 THR B N 1
ATOM 4539 C CA . THR B 1 231 ? 7.438 14.203 10.656 1 98.88 231 THR B CA 1
ATOM 4540 C C . THR B 1 231 ? 8.617 14.664 11.5 1 98.88 231 THR B C 1
ATOM 4542 O O . THR B 1 231 ? 8.445 15.422 12.461 1 98.88 231 THR B O 1
ATOM 4545 N N . GLN B 1 232 ? 9.766 14.156 11.18 1 98.88 232 GLN B N 1
ATOM 4546 C CA . GLN B 1 232 ? 10.977 14.711 11.773 1 98.88 232 GLN B CA 1
ATOM 4547 C C . GLN B 1 232 ? 11.469 15.922 10.977 1 98.88 232 GLN B C 1
ATOM 4549 O O . GLN B 1 232 ? 11.938 15.781 9.852 1 98.88 232 GLN B O 1
ATOM 4554 N N . VAL B 1 233 ? 11.367 17.078 11.57 1 98.94 233 VAL B N 1
ATOM 4555 C CA . VAL B 1 233 ? 11.734 18.312 10.898 1 98.94 233 VAL B CA 1
ATOM 4556 C C . VAL B 1 233 ? 13.164 18.688 11.258 1 98.94 233 VAL B C 1
ATOM 4558 O O . VAL B 1 233 ? 13.539 18.703 12.43 1 98.94 233 VAL B O 1
ATOM 4561 N N . LEU B 1 234 ? 13.906 18.969 10.227 1 98.62 234 LEU B N 1
ATOM 4562 C CA . LEU B 1 234 ? 15.297 19.375 10.375 1 98.62 234 LEU B CA 1
ATOM 4563 C C . LEU B 1 234 ? 15.422 20.891 10.312 1 98.62 234 LEU B C 1
ATOM 4565 O O . LEU B 1 234 ? 15.969 21.453 9.352 1 98.62 234 LEU B O 1
ATOM 4569 N N . ALA B 1 235 ? 15.031 21.547 11.391 1 98.25 235 ALA B N 1
ATOM 4570 C CA . ALA B 1 235 ? 15.07 23 11.453 1 98.25 235 ALA B CA 1
ATOM 4571 C C . ALA B 1 235 ? 16.219 23.484 12.32 1 98.25 235 ALA B C 1
ATOM 4573 O O . ALA B 1 235 ? 16.656 22.797 13.242 1 98.25 235 ALA B O 1
ATOM 4574 N N . LYS B 1 236 ? 16.75 24.734 12.055 1 97 236 LYS B N 1
ATOM 4575 C CA . LYS B 1 236 ? 17.859 25.312 12.797 1 97 236 LYS B CA 1
ATOM 4576 C C . LYS B 1 236 ? 17.469 25.578 14.25 1 97 236 LYS B C 1
ATOM 4578 O O . LYS B 1 236 ? 18.297 25.438 15.156 1 97 236 LYS B O 1
ATOM 4583 N N . ASP B 1 237 ? 16.297 25.969 14.477 1 97.88 237 ASP B N 1
ATOM 4584 C CA . ASP B 1 237 ? 15.719 26.188 15.805 1 97.88 237 ASP B CA 1
ATOM 4585 C C . ASP B 1 237 ? 14.203 26.016 15.789 1 97.88 237 ASP B C 1
ATOM 4587 O O . ASP B 1 237 ? 13.609 25.781 14.734 1 97.88 237 ASP B O 1
ATOM 4591 N N . LEU B 1 238 ? 13.625 26 16.969 1 98.38 238 LEU B N 1
ATOM 4592 C CA . LEU B 1 238 ? 12.188 25.797 17.125 1 98.38 238 LEU B CA 1
ATOM 4593 C C . LEU B 1 238 ? 11.445 27.109 17.047 1 98.38 238 LEU B C 1
ATOM 4595 O O . LEU B 1 238 ? 10.797 27.531 18.016 1 98.38 238 LEU B O 1
ATOM 4599 N N . GLU B 1 239 ? 11.578 27.781 15.93 1 98.25 239 GLU B N 1
ATOM 4600 C CA . GLU B 1 239 ? 10.867 29.016 15.602 1 98.25 239 GLU B CA 1
ATOM 4601 C C . GLU B 1 239 ? 9.992 28.828 14.367 1 98.25 239 GLU B C 1
ATOM 4603 O O . GLU B 1 239 ? 10.336 28.078 13.453 1 98.25 239 GLU B O 1
ATOM 4608 N N . TYR B 1 240 ? 8.898 29.594 14.352 1 98.5 240 TYR B N 1
ATOM 4609 C CA . TYR B 1 240 ? 7.887 29.438 13.312 1 98.5 240 TYR B CA 1
ATOM 4610 C C . TYR B 1 240 ? 8.508 29.516 11.922 1 98.5 240 TYR B C 1
ATOM 4612 O O . TYR B 1 240 ? 8.352 28.609 11.109 1 98.5 240 TYR B O 1
ATOM 4620 N N . GLN B 1 241 ? 9.305 30.531 11.68 1 98.38 241 GLN B N 1
ATOM 4621 C CA . GLN B 1 241 ? 9.859 30.75 10.344 1 98.38 241 GLN B CA 1
ATOM 4622 C C . GLN B 1 241 ? 10.898 29.703 10 1 98.38 241 GLN B C 1
ATOM 4624 O O . GLN B 1 241 ? 11.016 29.297 8.836 1 98.38 241 GLN B O 1
ATOM 4629 N N . SER B 1 242 ? 11.695 29.266 10.977 1 98.69 242 SER B N 1
ATOM 4630 C CA . SER B 1 242 ? 12.68 28.219 10.742 1 98.69 242 SER B CA 1
ATOM 4631 C C . SER B 1 242 ? 12.016 26.906 10.336 1 98.69 242 SER B C 1
ATOM 4633 O O . SER B 1 242 ? 12.508 26.203 9.453 1 98.69 242 SER B O 1
ATOM 4635 N N . VAL B 1 243 ? 10.93 26.609 10.992 1 98.81 243 VAL B N 1
ATOM 4636 C CA . VAL B 1 243 ? 10.203 25.375 10.711 1 98.81 243 VAL B CA 1
ATOM 4637 C C . VAL B 1 243 ? 9.57 25.453 9.328 1 98.81 243 VAL B C 1
ATOM 4639 O O . VAL B 1 243 ? 9.672 24.516 8.531 1 98.81 243 VAL B O 1
ATOM 4642 N N . ILE B 1 244 ? 8.969 26.594 9.008 1 98.81 244 ILE B N 1
ATOM 4643 C CA . ILE B 1 244 ? 8.352 26.766 7.699 1 98.81 244 ILE B CA 1
ATOM 4644 C C . ILE B 1 244 ? 9.414 26.656 6.609 1 98.81 244 ILE B C 1
ATOM 4646 O O . ILE B 1 244 ? 9.195 26.016 5.582 1 98.81 244 ILE B O 1
ATOM 4650 N N . GLU B 1 245 ? 10.539 27.266 6.824 1 98.62 245 GLU B N 1
ATOM 4651 C CA . GLU B 1 245 ? 11.633 27.188 5.859 1 98.62 245 GLU B CA 1
ATOM 4652 C C . GLU B 1 245 ? 12.086 25.75 5.648 1 98.62 245 GLU B C 1
ATOM 4654 O O . GLU B 1 245 ? 12.352 25.344 4.52 1 98.62 245 GLU B O 1
ATOM 4659 N N . ALA B 1 246 ? 12.203 25 6.723 1 98.81 246 ALA B N 1
ATOM 4660 C CA . ALA B 1 246 ? 12.586 23.594 6.629 1 98.81 246 ALA B CA 1
ATOM 4661 C C . ALA B 1 246 ? 11.586 22.797 5.793 1 98.81 246 ALA B C 1
ATOM 4663 O O . ALA B 1 246 ? 11.969 21.984 4.953 1 98.81 246 ALA B O 1
ATOM 4664 N N . LEU B 1 247 ? 10.312 23.062 6.031 1 98.81 247 LEU B N 1
ATOM 4665 C CA . LEU B 1 247 ? 9.266 22.391 5.277 1 98.81 247 LEU B CA 1
ATOM 4666 C C . LEU B 1 247 ? 9.328 22.766 3.801 1 98.81 247 LEU B C 1
ATOM 4668 O O . LEU B 1 247 ? 9.234 21.891 2.932 1 98.81 247 LEU B O 1
ATOM 4672 N N . GLU B 1 248 ? 9.57 24.016 3.523 1 98.25 248 GLU B N 1
ATOM 4673 C CA . GLU B 1 248 ? 9.641 24.5 2.146 1 98.25 248 GLU B CA 1
ATOM 4674 C C . GLU B 1 248 ? 10.82 23.875 1.406 1 98.25 248 GLU B C 1
ATOM 4676 O O . GLU B 1 248 ? 10.742 23.625 0.202 1 98.25 248 GLU B O 1
ATOM 4681 N N . LYS B 1 249 ? 11.852 23.609 2.123 1 97.62 249 LYS B N 1
ATOM 4682 C CA . LYS B 1 249 ? 13.086 23.156 1.499 1 97.62 249 LYS B CA 1
ATOM 4683 C C . LYS B 1 249 ? 13.125 21.625 1.433 1 97.62 249 LYS B C 1
ATOM 4685 O O . LYS B 1 249 ? 13.992 21.047 0.766 1 97.62 249 LYS B O 1
ATOM 4690 N N . GLY B 1 250 ? 12.18 21 2.09 1 98.19 250 GLY B N 1
ATOM 4691 C CA . GLY B 1 250 ? 12.172 19.547 2.111 1 98.19 250 GLY B CA 1
ATOM 4692 C C . GLY B 1 250 ? 13.094 18.953 3.162 1 98.19 250 GLY B C 1
ATOM 4693 O O . GLY B 1 250 ? 13.531 17.797 3.041 1 98.19 250 GLY B O 1
ATOM 4694 N N . ASP B 1 251 ? 13.445 19.75 4.176 1 98.56 251 ASP B N 1
ATOM 4695 C CA . ASP B 1 251 ? 14.328 19.312 5.254 1 98.56 251 ASP B CA 1
ATOM 4696 C C . ASP B 1 251 ? 13.547 18.594 6.352 1 98.56 251 ASP B C 1
ATOM 4698 O O . ASP B 1 251 ? 13.469 19.078 7.484 1 98.56 251 ASP B O 1
ATOM 4702 N N . PHE B 1 252 ? 13.039 17.5 6.035 1 98.88 252 PHE B N 1
ATOM 4703 C CA . PHE B 1 252 ? 12.273 16.641 6.934 1 98.88 252 PHE B CA 1
ATOM 4704 C C . PHE B 1 252 ? 12.094 15.25 6.336 1 98.88 252 PHE B C 1
ATOM 4706 O O . PHE B 1 252 ? 12.406 15.023 5.168 1 98.88 252 PHE B O 1
ATOM 4713 N N . TYR B 1 253 ? 11.68 14.305 7.102 1 98.81 253 TYR B N 1
ATOM 4714 C CA . TYR B 1 253 ? 11.305 12.969 6.637 1 98.81 253 TYR B CA 1
ATOM 4715 C C . TYR B 1 253 ? 10.172 12.398 7.484 1 98.81 253 TYR B C 1
ATOM 4717 O O . TYR B 1 253 ? 9.906 12.883 8.586 1 98.81 253 TYR B O 1
ATOM 4725 N N . ALA B 1 254 ? 9.469 11.484 6.934 1 98.56 254 ALA B N 1
ATOM 4726 C CA . ALA B 1 254 ? 8.336 10.852 7.602 1 98.56 254 ALA B CA 1
ATOM 4727 C C . ALA B 1 254 ? 8.789 9.641 8.414 1 98.56 254 ALA B C 1
ATOM 4729 O O . ALA B 1 254 ? 9.656 8.875 7.977 1 98.56 254 ALA B O 1
ATOM 4730 N N . THR B 1 255 ? 8.156 9.43 9.586 1 98.44 255 THR B N 1
ATOM 4731 C CA . THR B 1 255 ? 8.547 8.266 10.367 1 98.44 255 THR B CA 1
ATOM 4732 C C . THR B 1 255 ? 7.41 7.816 11.273 1 98.44 255 THR B C 1
ATOM 4734 O O . THR B 1 255 ? 6.508 8.602 11.578 1 98.44 255 THR B O 1
ATOM 4737 N N . THR B 1 256 ? 7.418 6.539 11.562 1 96.38 256 THR B N 1
ATOM 4738 C CA . THR B 1 256 ? 6.527 5.953 12.555 1 96.38 256 THR B CA 1
ATOM 4739 C C . THR B 1 256 ? 7.32 5.363 13.719 1 96.38 256 THR B C 1
ATOM 4741 O O . THR B 1 256 ? 6.762 4.668 14.57 1 96.38 256 THR B O 1
ATOM 4744 N N . GLY B 1 257 ? 8.633 5.637 13.711 1 96.75 257 GLY B N 1
ATOM 4745 C CA . GLY B 1 257 ? 9.398 5.055 14.805 1 96.75 257 GLY B CA 1
ATOM 4746 C C . GLY B 1 257 ? 10.891 5.34 14.703 1 96.75 257 GLY B C 1
ATOM 4747 O O . GLY B 1 257 ? 11.461 5.988 15.586 1 96.75 257 GLY B O 1
ATOM 4748 N N . PRO B 1 258 ? 11.523 4.867 13.617 1 97.94 258 PRO B N 1
ATOM 4749 C CA . PRO B 1 258 ? 12.977 5.02 13.523 1 97.94 258 PRO B CA 1
ATOM 4750 C C . PRO B 1 258 ? 13.406 6.465 13.281 1 97.94 258 PRO B C 1
ATOM 4752 O O . PRO B 1 258 ? 12.625 7.262 12.758 1 97.94 258 PRO B O 1
ATOM 4755 N N . THR B 1 259 ? 14.586 6.727 13.703 1 98.38 259 THR B N 1
ATOM 4756 C CA . THR B 1 259 ? 15.195 8.031 13.492 1 98.38 259 THR B CA 1
ATOM 4757 C C . THR B 1 259 ? 16.469 7.906 12.648 1 98.38 259 THR B C 1
ATOM 4759 O O . THR B 1 259 ? 17.281 7.023 12.883 1 98.38 259 THR B O 1
ATOM 4762 N N . ILE B 1 260 ? 16.547 8.711 11.656 1 98.88 260 ILE B N 1
ATOM 4763 C CA . ILE B 1 260 ? 17.766 8.82 10.852 1 98.88 260 ILE B CA 1
ATOM 4764 C C . ILE B 1 260 ? 18.688 9.898 11.438 1 98.88 260 ILE B C 1
ATOM 4766 O O . ILE B 1 260 ? 18.281 11.055 11.578 1 98.88 260 ILE B O 1
ATOM 4770 N N . THR B 1 261 ? 19.922 9.523 11.758 1 98.69 261 THR B N 1
ATOM 4771 C CA . THR B 1 261 ? 20.797 10.438 12.484 1 98.69 261 THR B CA 1
ATOM 4772 C C . THR B 1 261 ? 21.875 10.992 11.555 1 98.69 261 THR B C 1
ATOM 4774 O O . THR B 1 261 ? 22.547 11.961 11.898 1 98.69 261 THR B O 1
ATOM 4777 N N . ASN B 1 262 ? 22.062 10.398 10.492 1 98.69 262 ASN B N 1
ATOM 4778 C CA . ASN B 1 262 ? 22.984 10.836 9.453 1 98.69 262 ASN B CA 1
ATOM 4779 C C . ASN B 1 262 ? 22.531 10.391 8.07 1 98.69 262 ASN B C 1
ATOM 4781 O O . ASN B 1 262 ? 22.094 9.25 7.891 1 98.69 262 ASN B O 1
ATOM 4785 N N . LEU B 1 263 ? 22.547 11.203 7.121 1 98.75 263 LEU B N 1
ATOM 4786 C CA . LEU B 1 263 ? 22.344 10.93 5.703 1 98.75 263 LEU B CA 1
ATOM 4787 C C . LEU B 1 263 ? 23.156 11.883 4.84 1 98.75 263 LEU B C 1
ATOM 4789 O O . LEU B 1 263 ? 22.734 13.016 4.598 1 98.75 263 LEU B O 1
ATOM 4793 N N . THR B 1 264 ? 24.281 11.391 4.391 1 98.19 264 THR B N 1
ATOM 4794 C CA . THR B 1 264 ? 25.219 12.211 3.633 1 98.19 264 THR B CA 1
ATOM 4795 C C . THR B 1 264 ? 25.609 11.523 2.328 1 98.19 264 THR B C 1
ATOM 4797 O O . THR B 1 264 ? 25.594 10.297 2.238 1 98.19 264 THR B O 1
ATOM 4800 N N . PHE B 1 265 ? 25.844 12.312 1.354 1 97.31 265 PHE B N 1
ATOM 4801 C CA . PHE B 1 265 ? 26.219 11.852 0.021 1 97.31 265 PHE B CA 1
ATOM 4802 C C . PHE B 1 265 ? 27.594 12.367 -0.357 1 97.31 265 PHE B C 1
ATOM 4804 O O . PHE B 1 265 ? 27.891 13.555 -0.211 1 97.31 265 PHE B O 1
ATOM 4811 N N . ASP B 1 266 ? 28.5 11.531 -0.676 1 96 266 ASP B N 1
ATOM 4812 C CA . ASP B 1 266 ? 29.719 11.836 -1.428 1 96 266 ASP B CA 1
ATOM 4813 C C . ASP B 1 266 ? 29.609 11.344 -2.867 1 96 266 ASP B C 1
ATOM 4815 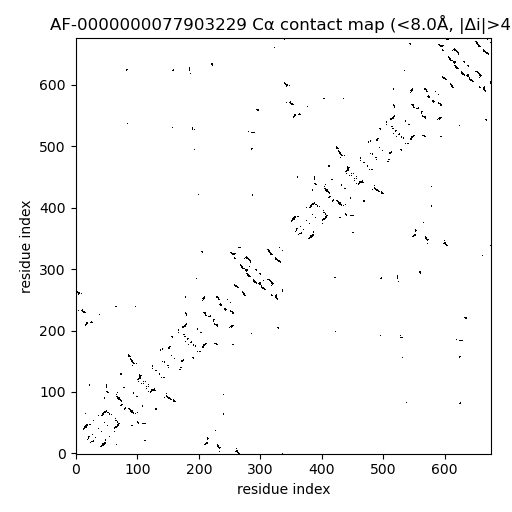O O . ASP B 1 266 ? 30.047 10.234 -3.182 1 96 266 ASP B O 1
ATOM 4819 N N . ARG B 1 267 ? 29.141 12.266 -3.756 1 92.75 267 ARG B N 1
ATOM 4820 C CA . ARG B 1 267 ? 28.734 11.867 -5.098 1 92.75 267 ARG B CA 1
ATOM 4821 C C . ARG B 1 267 ? 27.75 10.711 -5.039 1 92.75 267 ARG B C 1
ATOM 4823 O O . ARG B 1 267 ? 26.688 10.812 -4.41 1 92.75 267 ARG B O 1
ATOM 4830 N N . ASN B 1 268 ? 28.156 9.594 -5.539 1 93.12 268 ASN B N 1
ATOM 4831 C CA . ASN B 1 268 ? 27.234 8.469 -5.586 1 93.12 268 ASN B CA 1
ATOM 4832 C C . ASN B 1 268 ? 27.359 7.594 -4.34 1 93.12 268 ASN B C 1
ATOM 4834 O O . ASN B 1 268 ? 26.578 6.652 -4.16 1 93.12 268 ASN B O 1
ATOM 4838 N N . HIS B 1 269 ? 28.219 7.934 -3.459 1 96 269 HIS B N 1
ATOM 4839 C CA . HIS B 1 269 ? 28.406 7.156 -2.236 1 96 269 HIS B CA 1
ATOM 4840 C C . HIS B 1 269 ? 27.594 7.75 -1.086 1 96 269 HIS B C 1
ATOM 4842 O O . HIS B 1 269 ? 27.75 8.93 -0.756 1 96 269 HIS B O 1
ATOM 4848 N N . VAL B 1 270 ? 26.703 6.977 -0.51 1 97.5 270 VAL B N 1
ATOM 4849 C CA . VAL B 1 270 ? 25.797 7.434 0.536 1 97.5 270 VAL B CA 1
ATOM 4850 C C . VAL B 1 270 ? 26.172 6.793 1.868 1 97.5 270 VAL B C 1
ATOM 4852 O O . VAL B 1 270 ? 26.5 5.605 1.919 1 97.5 270 VAL B O 1
ATOM 4855 N N . THR B 1 271 ? 26.172 7.574 2.877 1 98.38 271 THR B N 1
ATOM 4856 C CA . THR B 1 271 ? 26.281 7.102 4.25 1 98.38 271 THR B CA 1
ATOM 4857 C C . THR B 1 271 ? 25.016 7.41 5.035 1 98.38 271 THR B C 1
ATOM 4859 O O . THR B 1 271 ? 24.562 8.555 5.074 1 98.38 271 THR B O 1
ATOM 4862 N N . LEU B 1 272 ? 24.391 6.398 5.645 1 98.75 272 LEU B N 1
ATOM 4863 C CA . LEU B 1 272 ? 23.172 6.547 6.43 1 98.75 272 LEU B CA 1
ATOM 4864 C C . LEU B 1 272 ? 23.328 5.906 7.805 1 98.75 272 LEU B C 1
ATOM 4866 O O . LEU B 1 272 ? 23.719 4.742 7.914 1 98.75 272 LEU B O 1
ATOM 4870 N N . ASP B 1 273 ? 23.125 6.684 8.867 1 98.88 273 ASP B N 1
ATOM 4871 C CA . ASP B 1 273 ? 23.047 6.191 10.242 1 98.88 273 ASP B CA 1
ATOM 4872 C C . ASP B 1 273 ? 21.625 6.371 10.797 1 98.88 273 ASP B C 1
ATOM 4874 O O . ASP B 1 273 ? 20.938 7.324 10.445 1 98.88 273 ASP B O 1
ATOM 4878 N N . CYS B 1 274 ? 21.25 5.441 11.586 1 98.75 274 CYS B N 1
ATOM 4879 C CA . CYS B 1 274 ? 19.906 5.48 12.148 1 98.75 274 CYS B CA 1
ATOM 4880 C C . CYS B 1 274 ? 19.859 4.742 13.484 1 98.75 274 CYS B C 1
ATOM 4882 O O . CYS B 1 274 ? 20.844 4.156 13.914 1 98.75 274 CYS B O 1
ATOM 4884 N N . THR B 1 275 ? 18.734 4.922 14.211 1 98.31 275 THR B N 1
ATOM 4885 C CA . THR B 1 275 ? 18.453 4.043 15.344 1 98.31 275 THR B CA 1
ATOM 4886 C C . THR B 1 275 ? 18.359 2.588 14.891 1 98.31 275 THR B C 1
ATOM 4888 O O . THR B 1 275 ? 18.219 2.312 13.695 1 98.31 275 THR B O 1
ATOM 4891 N N . PRO B 1 276 ? 18.547 1.617 15.828 1 98.06 276 PRO B N 1
ATOM 4892 C CA . PRO B 1 276 ? 18.531 0.206 15.43 1 98.06 276 PRO B CA 1
ATOM 4893 C C . PRO B 1 276 ? 17.359 -0.147 14.523 1 98.06 276 PRO B C 1
ATOM 4895 O O . PRO B 1 276 ? 16.219 0.159 14.852 1 98.06 276 PRO B O 1
ATOM 4898 N N . ALA B 1 277 ? 17.688 -0.734 13.43 1 97.75 277 ALA B N 1
ATOM 4899 C CA . ALA B 1 277 ? 16.703 -1.092 12.406 1 97.75 277 ALA B CA 1
ATOM 4900 C C . ALA B 1 277 ? 16.922 -2.523 11.922 1 97.75 277 ALA B C 1
ATOM 4902 O O . ALA B 1 277 ? 18.016 -3.078 12.062 1 97.75 277 ALA B O 1
ATOM 4903 N N . GLN B 1 278 ? 15.836 -3.07 11.453 1 96 278 GLN B N 1
ATOM 4904 C CA . GLN B 1 278 ? 15.938 -4.391 10.844 1 96 278 GLN B CA 1
ATOM 4905 C C . GLN B 1 278 ? 16.578 -4.305 9.461 1 96 278 GLN B C 1
ATOM 4907 O O . GLN B 1 278 ? 17.391 -5.156 9.094 1 96 278 GLN B O 1
ATOM 4912 N N . ARG B 1 279 ? 16.203 -3.318 8.711 1 96.5 279 ARG B N 1
ATOM 4913 C CA . ARG B 1 279 ? 16.672 -3.119 7.348 1 96.5 279 ARG B CA 1
ATOM 4914 C C . ARG B 1 279 ? 16.812 -1.636 7.023 1 96.5 279 ARG B C 1
ATOM 4916 O O . ARG B 1 279 ? 15.969 -0.83 7.422 1 96.5 279 ARG B O 1
ATOM 4923 N N . ILE B 1 280 ? 17.812 -1.315 6.312 1 98.06 280 ILE B N 1
ATOM 4924 C CA . ILE B 1 280 ? 17.969 -0.042 5.621 1 98.06 280 ILE B CA 1
ATOM 4925 C C . ILE B 1 280 ? 17.891 -0.264 4.109 1 98.06 280 ILE B C 1
ATOM 4927 O O . ILE B 1 280 ? 18.625 -1.091 3.562 1 98.06 280 ILE B O 1
ATOM 4931 N N . ILE B 1 281 ? 16.984 0.469 3.459 1 96.12 281 ILE B N 1
ATOM 4932 C CA . ILE B 1 281 ? 16.734 0.217 2.045 1 96.12 281 ILE B CA 1
ATOM 4933 C C . ILE B 1 281 ? 16.969 1.494 1.243 1 96.12 281 ILE B C 1
ATOM 4935 O O . ILE B 1 281 ? 16.453 2.559 1.592 1 96.12 281 ILE B O 1
ATOM 4939 N N . ALA B 1 282 ? 17.75 1.424 0.189 1 96.12 282 ALA B N 1
ATOM 4940 C CA . ALA B 1 282 ? 17.812 2.455 -0.842 1 96.12 282 ALA B CA 1
ATOM 4941 C C . ALA B 1 282 ? 16.938 2.102 -2.039 1 96.12 282 ALA B C 1
ATOM 4943 O O . ALA B 1 282 ? 17.125 1.055 -2.666 1 96.12 282 ALA B O 1
ATOM 4944 N N . HIS B 1 283 ? 16 3.018 -2.26 1 93.94 283 HIS B N 1
ATOM 4945 C CA . HIS B 1 283 ? 15.055 2.795 -3.354 1 93.94 283 HIS B CA 1
ATOM 4946 C C . HIS B 1 283 ? 15.453 3.592 -4.59 1 93.94 283 HIS B C 1
ATOM 4948 O O . HIS B 1 283 ? 15.75 4.785 -4.496 1 93.94 283 HIS B O 1
ATOM 4954 N N . GLY B 1 284 ? 15.445 2.93 -5.762 1 89.69 284 GLY B N 1
ATOM 4955 C CA . GLY B 1 284 ? 15.625 3.625 -7.027 1 89.69 284 GLY B CA 1
ATOM 4956 C C . GLY B 1 284 ? 14.422 3.506 -7.949 1 89.69 284 GLY B C 1
ATOM 4957 O O . GLY B 1 284 ? 14.25 4.324 -8.852 1 89.69 284 GLY B O 1
ATOM 4958 N N . SER B 1 285 ? 13.719 2.469 -7.809 1 87.69 285 SER B N 1
ATOM 4959 C CA . SER B 1 285 ? 12.43 2.119 -8.406 1 87.69 285 SER B CA 1
ATOM 4960 C C . SER B 1 285 ? 11.781 0.955 -7.668 1 87.69 285 SER B C 1
ATOM 4962 O O . SER B 1 285 ? 12.391 0.35 -6.785 1 87.69 285 SER B O 1
ATOM 4964 N N . PRO B 1 286 ? 10.539 0.664 -7.941 1 87.44 286 PRO B N 1
ATOM 4965 C CA . PRO B 1 286 ? 9.953 -0.524 -7.32 1 87.44 286 PRO B CA 1
ATOM 4966 C C . PRO B 1 286 ? 10.742 -1.798 -7.613 1 87.44 286 PRO B C 1
ATOM 4968 O O . PRO B 1 286 ? 10.609 -2.789 -6.891 1 87.44 286 PRO B O 1
ATOM 4971 N N . LYS B 1 287 ? 11.609 -1.757 -8.656 1 89.5 287 LYS B N 1
ATOM 4972 C CA . LYS B 1 287 ? 12.336 -2.947 -9.086 1 89.5 287 LYS B CA 1
ATOM 4973 C C . LYS B 1 287 ? 13.781 -2.918 -8.602 1 89.5 287 LYS B C 1
ATOM 4975 O O . LYS B 1 287 ? 14.484 -3.934 -8.648 1 89.5 287 LYS B O 1
ATOM 4980 N N . VAL B 1 288 ? 14.195 -1.733 -8.172 1 86.25 288 VAL B N 1
ATOM 4981 C CA . VAL B 1 288 ? 15.594 -1.54 -7.785 1 86.25 288 VAL B CA 1
ATOM 4982 C C . VAL B 1 288 ? 15.664 -1.088 -6.328 1 86.25 288 VAL B C 1
ATOM 4984 O O . VAL B 1 288 ? 15.273 0.036 -6 1 86.25 288 VAL B O 1
ATOM 4987 N N . ALA B 1 289 ? 16.078 -1.924 -5.539 1 89.69 289 ALA B N 1
ATOM 4988 C CA . ALA B 1 289 ? 16.266 -1.6 -4.129 1 89.69 289 ALA B CA 1
ATOM 4989 C C . ALA B 1 289 ? 17.516 -2.271 -3.578 1 89.69 289 ALA B C 1
ATOM 4991 O O . ALA B 1 289 ? 17.828 -3.414 -3.934 1 89.69 289 ALA B O 1
ATOM 4992 N N . ARG B 1 290 ? 18.297 -1.519 -2.885 1 93.38 290 ARG B N 1
ATOM 4993 C CA . ARG B 1 290 ? 19.438 -2.061 -2.141 1 93.38 290 ARG B CA 1
ATOM 4994 C C . ARG B 1 290 ? 19.094 -2.205 -0.661 1 93.38 290 ARG B C 1
ATOM 4996 O O . ARG B 1 290 ? 18.797 -1.218 0.011 1 93.38 290 ARG B O 1
ATOM 5003 N N . ASN B 1 291 ? 19.172 -3.455 -0.2 1 95.19 291 ASN B N 1
ATOM 5004 C CA . ASN B 1 291 ? 18.875 -3.752 1.196 1 95.19 291 ASN B CA 1
ATOM 5005 C C . ASN B 1 291 ? 20.141 -3.975 2.01 1 95.19 291 ASN B C 1
ATOM 5007 O O . ASN B 1 291 ? 21 -4.773 1.624 1 95.19 291 ASN B O 1
ATOM 5011 N N . ILE B 1 292 ? 20.297 -3.242 3.061 1 96.62 292 ILE B N 1
ATOM 5012 C CA . ILE B 1 292 ? 21.328 -3.475 4.051 1 96.62 292 ILE B CA 1
ATOM 5013 C C . ILE B 1 292 ? 20.719 -4.027 5.336 1 96.62 292 ILE B C 1
ATOM 5015 O O . ILE B 1 292 ? 19.922 -3.342 5.996 1 96.62 292 ILE B O 1
ATOM 5019 N N . CYS B 1 293 ? 21.016 -5.242 5.664 1 96.06 293 CYS B N 1
ATOM 5020 C CA . CYS B 1 293 ? 20.484 -5.91 6.848 1 96.06 293 CYS B CA 1
ATOM 5021 C C . CYS B 1 293 ? 21.391 -7.066 7.27 1 96.06 293 CYS B C 1
ATOM 5023 O O . CYS B 1 293 ? 22.25 -7.504 6.504 1 96.06 293 CYS B O 1
ATOM 5025 N N . ASN B 1 294 ? 21.297 -7.438 8.484 1 96.06 294 ASN B N 1
ATOM 5026 C CA . ASN B 1 294 ? 21.891 -8.695 8.938 1 96.06 294 ASN B CA 1
ATOM 5027 C C . ASN B 1 294 ? 21 -9.883 8.617 1 96.06 294 ASN B C 1
ATOM 5029 O O . ASN B 1 294 ? 19.812 -9.875 8.922 1 96.06 294 ASN B O 1
ATOM 5033 N N . PRO B 1 295 ? 21.594 -10.891 8.031 1 94.12 295 PRO B N 1
ATOM 5034 C CA . PRO B 1 295 ? 20.781 -12.039 7.625 1 94.12 295 PRO B CA 1
ATOM 5035 C C . PRO B 1 295 ? 19.969 -12.625 8.781 1 94.12 295 PRO B C 1
ATOM 5037 O O . PRO B 1 295 ? 18.891 -13.164 8.57 1 94.12 295 PRO B O 1
ATOM 5040 N N . ASP B 1 296 ? 20.484 -12.461 10.016 1 93.88 296 ASP B N 1
ATOM 5041 C CA . ASP B 1 296 ? 19.812 -13.07 11.164 1 93.88 296 ASP B CA 1
ATOM 5042 C C . ASP B 1 296 ? 18.75 -12.133 11.75 1 93.88 296 ASP B C 1
ATOM 5044 O O . ASP B 1 296 ? 18.094 -12.461 12.734 1 93.88 296 ASP B O 1
ATOM 5048 N N . GLY B 1 297 ? 18.609 -10.977 11.148 1 92.38 297 GLY B N 1
ATOM 5049 C CA . GLY B 1 297 ? 17.578 -10.055 11.586 1 92.38 297 GLY B CA 1
ATOM 5050 C C . GLY B 1 297 ? 18.016 -9.148 12.719 1 92.38 297 GLY B C 1
ATOM 5051 O O . GLY B 1 297 ? 17.234 -8.336 13.211 1 92.38 297 GLY B O 1
ATOM 5052 N N . SER B 1 298 ? 19.297 -9.344 13.195 1 95.94 298 SER B N 1
ATOM 5053 C CA . SER B 1 298 ? 19.797 -8.43 14.219 1 95.94 298 SER B CA 1
ATOM 5054 C C . SER B 1 298 ? 19.859 -7 13.695 1 95.94 298 SER B C 1
ATOM 5056 O O . SER B 1 298 ? 19.938 -6.781 12.484 1 95.94 298 SER B O 1
ATOM 5058 N N . PRO B 1 299 ? 19.797 -6.094 14.57 1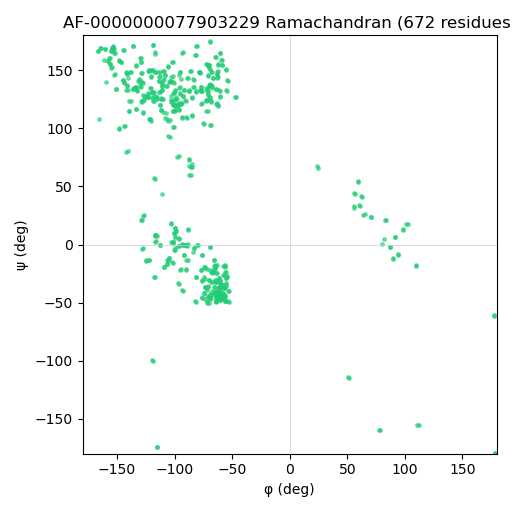 97 299 PRO B N 1
ATOM 5059 C CA . PRO B 1 299 ? 19.656 -4.703 14.141 1 97 299 PRO B CA 1
ATOM 5060 C C . PRO B 1 299 ? 20.891 -4.172 13.438 1 97 299 PRO B C 1
ATOM 5062 O O . PRO B 1 299 ? 22.016 -4.613 13.727 1 97 299 PRO B O 1
ATOM 5065 N N . VAL B 1 300 ? 20.688 -3.301 12.531 1 97.81 300 VAL B N 1
ATOM 5066 C CA . VAL B 1 300 ? 21.734 -2.496 11.891 1 97.81 300 VAL B CA 1
ATOM 5067 C C . VAL B 1 300 ? 21.5 -1.019 12.195 1 97.81 300 VAL B C 1
ATOM 5069 O O . VAL B 1 300 ? 20.359 -0.585 12.391 1 97.81 300 VAL B O 1
ATOM 5072 N N . THR B 1 301 ? 22.578 -0.254 12.281 1 98.5 301 THR B N 1
ATOM 5073 C CA . THR B 1 301 ? 22.469 1.168 12.594 1 98.5 301 THR B CA 1
ATOM 5074 C C . THR B 1 301 ? 23.219 2.004 11.57 1 98.5 301 THR B C 1
ATOM 5076 O O . THR B 1 301 ? 23.25 3.232 11.656 1 98.5 301 THR B O 1
ATOM 5079 N N . HIS B 1 302 ? 23.891 1.278 10.648 1 98.44 302 HIS B N 1
ATOM 5080 C CA . HIS B 1 302 ? 24.766 1.93 9.688 1 98.44 302 HIS B CA 1
ATOM 5081 C C . HIS B 1 302 ? 24.672 1.271 8.312 1 98.44 302 HIS B C 1
ATOM 5083 O O . HIS B 1 302 ? 24.562 0.046 8.219 1 98.44 302 HIS B O 1
ATOM 5089 N N . ALA B 1 303 ? 24.609 2.055 7.289 1 98.12 303 ALA B N 1
ATOM 5090 C CA . ALA B 1 303 ? 24.641 1.552 5.918 1 98.12 303 ALA B CA 1
ATOM 5091 C C . ALA B 1 303 ? 25.469 2.451 5.02 1 98.12 303 ALA B C 1
ATOM 5093 O O . ALA B 1 303 ? 25.469 3.676 5.18 1 98.12 303 ALA B O 1
ATOM 5094 N N . GLU B 1 304 ? 26.188 1.865 4.09 1 96.81 304 GLU B N 1
ATOM 5095 C CA . GLU B 1 304 ? 26.875 2.535 2.994 1 96.81 304 GLU B CA 1
ATOM 5096 C C . GLU B 1 304 ? 26.562 1.874 1.654 1 96.81 304 GLU B C 1
ATOM 5098 O O . GLU B 1 304 ? 26.469 0.648 1.568 1 96.81 304 GLU B O 1
ATOM 5103 N N . PHE B 1 305 ? 26.328 2.637 0.733 1 90.94 305 PHE B N 1
ATOM 5104 C CA . PHE B 1 305 ? 26.078 2.039 -0.573 1 90.94 305 PHE B CA 1
ATOM 5105 C C . PHE B 1 305 ? 26.25 3.068 -1.683 1 90.94 305 PHE B C 1
ATOM 5107 O O . PHE B 1 305 ? 26.25 4.273 -1.426 1 90.94 305 PHE B O 1
ATOM 5114 N N . ASP B 1 306 ? 26.484 2.545 -2.873 1 92.5 306 ASP B N 1
ATOM 5115 C CA . ASP B 1 306 ? 26.578 3.381 -4.062 1 92.5 306 ASP B CA 1
ATOM 5116 C C . ASP B 1 306 ? 25.266 3.404 -4.84 1 92.5 306 ASP B C 1
ATOM 5118 O O . ASP B 1 306 ? 24.688 2.354 -5.125 1 92.5 306 ASP B O 1
ATOM 5122 N N . ILE B 1 307 ? 24.797 4.605 -5.059 1 90.81 307 ILE B N 1
ATOM 5123 C CA . ILE B 1 307 ? 23.641 4.766 -5.926 1 90.81 307 ILE B CA 1
ATOM 5124 C C . ILE B 1 307 ? 24.031 4.496 -7.375 1 90.81 307 ILE B C 1
ATOM 5126 O O . ILE B 1 307 ? 25.031 5.035 -7.859 1 90.81 307 ILE B O 1
ATOM 5130 N N . PRO B 1 308 ? 23.25 3.643 -7.988 1 84.81 308 PRO B N 1
ATOM 5131 C CA . PRO B 1 308 ? 23.562 3.402 -9.398 1 84.81 308 PRO B CA 1
ATOM 5132 C C . PRO B 1 308 ? 23.516 4.672 -10.242 1 84.81 308 PRO B C 1
ATOM 5134 O O . PRO B 1 308 ? 22.656 5.527 -10.016 1 84.81 308 PRO B O 1
ATOM 5137 N N . ASP B 1 309 ? 24.281 4.629 -11.344 1 83.56 309 ASP B N 1
ATOM 5138 C CA . ASP B 1 309 ? 24.406 5.809 -12.195 1 83.56 309 ASP B CA 1
ATOM 5139 C C . ASP B 1 309 ? 23.109 6.09 -12.938 1 83.56 309 ASP B C 1
ATOM 5141 O O . ASP B 1 309 ? 22.766 7.25 -13.195 1 83.56 309 ASP B O 1
ATOM 5145 N N . LYS B 1 310 ? 22.406 5.172 -13.234 1 84.25 310 LYS B N 1
ATOM 5146 C CA . LYS B 1 310 ? 21.25 5.34 -14.109 1 84.25 310 LYS B CA 1
ATOM 5147 C C . LYS B 1 310 ? 19.984 5.586 -13.297 1 84.25 310 LYS B C 1
ATOM 5149 O O . LYS B 1 310 ? 18.906 5.848 -13.859 1 84.25 310 LYS B O 1
ATOM 5154 N N . ALA B 1 311 ? 20.078 5.629 -12 1 87 311 ALA B N 1
ATOM 5155 C CA . ALA B 1 311 ? 18.891 5.844 -11.18 1 87 311 ALA B CA 1
ATOM 5156 C C . ALA B 1 311 ? 18.406 7.289 -11.273 1 87 311 ALA B C 1
ATOM 5158 O O . ALA B 1 311 ? 19.188 8.227 -11.047 1 87 311 ALA B O 1
ATOM 5159 N N . PRO B 1 312 ? 17.125 7.5 -11.648 1 91.38 312 PRO B N 1
ATOM 5160 C CA . PRO B 1 312 ? 16.625 8.875 -11.773 1 91.38 312 PRO B CA 1
ATOM 5161 C C . PRO B 1 312 ? 16.438 9.555 -10.43 1 91.38 312 PRO B C 1
ATOM 5163 O O . PRO B 1 312 ? 16.344 10.789 -10.367 1 91.38 312 PRO B O 1
ATOM 5166 N N . TYR B 1 313 ? 16.328 8.852 -9.422 1 94.31 313 TYR B N 1
ATOM 5167 C CA . TYR B 1 313 ? 16.188 9.328 -8.047 1 94.31 313 TYR B CA 1
ATOM 5168 C C . TYR B 1 313 ? 16.562 8.242 -7.047 1 94.31 313 TYR B C 1
ATOM 5170 O O . TYR B 1 313 ? 16.781 7.09 -7.426 1 94.31 313 TYR B O 1
ATOM 5178 N N . VAL B 1 314 ? 16.703 8.648 -5.816 1 95.5 314 VAL B N 1
ATOM 5179 C CA . VAL B 1 314 ? 16.875 7.691 -4.723 1 95.5 314 VAL B CA 1
ATOM 5180 C C . VAL B 1 314 ? 16.156 8.203 -3.477 1 95.5 314 VAL B C 1
ATOM 5182 O O . VAL B 1 314 ? 16.109 9.406 -3.227 1 95.5 314 VAL B O 1
ATOM 5185 N N . TYR B 1 315 ? 15.539 7.402 -2.809 1 96.5 315 TYR B N 1
ATOM 5186 C CA . TYR B 1 315 ? 15.062 7.695 -1.461 1 96.5 315 TYR B CA 1
ATOM 5187 C C . TYR B 1 315 ? 15.328 6.527 -0.52 1 96.5 315 TYR B C 1
ATOM 5189 O O . TYR B 1 315 ? 15.773 5.461 -0.956 1 96.5 315 TYR B O 1
ATOM 5197 N N . PHE B 1 316 ? 15.125 6.723 0.775 1 97.44 316 PHE B N 1
ATOM 5198 C CA . PHE B 1 316 ? 15.586 5.738 1.742 1 97.44 316 PHE B CA 1
ATOM 5199 C C . PHE B 1 316 ? 14.477 5.371 2.719 1 97.44 316 PHE B C 1
ATOM 5201 O O . PHE B 1 316 ? 13.672 6.227 3.102 1 97.44 316 PHE B O 1
ATOM 5208 N N . SER B 1 317 ? 14.469 4.09 3.041 1 96.56 317 SER B N 1
ATOM 5209 C CA . SER B 1 317 ? 13.609 3.578 4.102 1 96.56 317 SER B CA 1
ATOM 5210 C C . SER B 1 317 ? 14.43 2.926 5.211 1 96.56 317 SER B C 1
ATOM 5212 O O . SER B 1 317 ? 15.422 2.254 4.941 1 96.56 317 SER B O 1
ATOM 5214 N N . VAL B 1 318 ? 14.094 3.229 6.402 1 97.88 318 VAL B N 1
ATOM 5215 C CA . VAL B 1 318 ? 14.586 2.523 7.582 1 97.88 318 VAL B CA 1
ATOM 5216 C C . VAL B 1 318 ? 13.438 1.753 8.234 1 97.88 318 VAL B C 1
ATOM 5218 O O . VAL B 1 318 ? 12.5 2.354 8.758 1 97.88 318 VAL B O 1
ATOM 5221 N N . LEU B 1 319 ? 13.578 0.414 8.227 1 95.25 319 LEU B N 1
ATOM 5222 C CA . LEU B 1 319 ? 12.492 -0.435 8.703 1 95.25 319 LEU B CA 1
ATOM 5223 C C . LEU B 1 319 ? 12.867 -1.12 10.008 1 95.25 319 LEU B C 1
ATOM 5225 O O . LEU B 1 319 ? 14 -1.601 10.156 1 95.25 319 LEU B O 1
ATOM 5229 N N . ILE B 1 320 ? 11.914 -1.168 10.906 1 92.56 320 ILE B N 1
ATOM 5230 C CA . ILE B 1 320 ? 12.125 -1.957 12.109 1 92.56 320 ILE B CA 1
ATOM 5231 C C . ILE B 1 320 ? 11.109 -3.096 12.172 1 92.56 320 ILE B C 1
ATOM 5233 O O . ILE B 1 320 ? 10.18 -3.152 11.352 1 92.56 320 ILE B O 1
ATOM 5237 N N . ALA B 1 321 ? 11.25 -4.137 13.023 1 78.81 321 ALA B N 1
ATOM 5238 C CA . ALA B 1 321 ? 10.609 -5.449 12.977 1 78.81 321 ALA B CA 1
ATOM 5239 C C . ALA B 1 321 ? 9.102 -5.332 13.164 1 78.81 321 ALA B C 1
ATOM 5241 O O . ALA B 1 321 ? 8.344 -6.18 12.688 1 78.81 321 ALA B O 1
ATOM 5242 N N . ASP B 1 322 ? 8.562 -4.258 13.672 1 79.12 322 ASP B N 1
ATOM 5243 C CA . ASP B 1 322 ? 7.129 -4.199 13.938 1 79.12 322 ASP B CA 1
ATOM 5244 C C . ASP B 1 322 ? 6.395 -3.475 12.812 1 79.12 322 ASP B C 1
ATOM 5246 O O . ASP B 1 322 ? 5.223 -3.121 12.953 1 79.12 322 ASP B O 1
ATOM 5250 N N . GLY B 1 323 ? 7.117 -3.275 11.75 1 79.69 323 GLY B N 1
ATOM 5251 C CA . GLY B 1 323 ? 6.477 -2.699 10.578 1 79.69 323 GLY B CA 1
ATOM 5252 C C . GLY B 1 323 ? 6.609 -1.19 10.508 1 79.69 323 GLY B C 1
ATOM 5253 O O . GLY B 1 323 ? 6.25 -0.577 9.5 1 79.69 323 GLY B O 1
ATOM 5254 N N . LYS B 1 324 ? 7.098 -0.622 11.555 1 91.5 324 LYS B N 1
ATOM 5255 C CA . LYS B 1 324 ? 7.324 0.82 11.547 1 91.5 324 LYS B CA 1
ATOM 5256 C C . LYS B 1 324 ? 8.508 1.183 10.648 1 91.5 324 LYS B C 1
ATOM 5258 O O . LYS B 1 324 ? 9.359 0.34 10.367 1 91.5 324 LYS B O 1
ATOM 5263 N N . ALA B 1 325 ? 8.492 2.449 10.156 1 95.06 325 ALA B N 1
ATOM 5264 C CA . ALA B 1 325 ? 9.508 2.83 9.188 1 95.06 325 ALA B CA 1
ATOM 5265 C C . ALA B 1 325 ? 9.734 4.34 9.188 1 95.06 325 ALA B C 1
ATOM 5267 O O . ALA B 1 325 ? 8.883 5.098 9.656 1 95.06 325 ALA B O 1
ATOM 5268 N N . ALA B 1 326 ? 10.875 4.727 8.773 1 97.88 326 ALA B N 1
ATOM 5269 C CA . ALA B 1 326 ? 11.156 6.086 8.328 1 97.88 326 ALA B CA 1
ATOM 5270 C C . ALA B 1 326 ? 11.383 6.133 6.82 1 97.88 326 ALA B C 1
ATOM 5272 O O . ALA B 1 326 ? 11.984 5.219 6.25 1 97.88 326 ALA B O 1
ATOM 5273 N N . ARG B 1 327 ? 10.906 7.164 6.191 1 97.06 327 ARG B N 1
ATOM 5274 C CA . ARG B 1 327 ? 11.094 7.348 4.754 1 97.06 327 ARG B CA 1
ATOM 5275 C C . ARG B 1 327 ? 11.477 8.789 4.43 1 97.06 327 ARG B C 1
ATOM 5277 O O . ARG B 1 327 ? 10.852 9.727 4.93 1 97.06 327 ARG B O 1
ATOM 5284 N N . THR B 1 328 ? 12.445 8.914 3.623 1 98.25 328 THR B N 1
ATOM 5285 C CA . THR B 1 328 ? 12.922 10.234 3.236 1 98.25 328 THR B CA 1
ATOM 5286 C C . THR B 1 328 ? 12.234 10.695 1.95 1 98.25 328 THR B C 1
ATOM 5288 O O . THR B 1 328 ? 11.555 9.914 1.285 1 98.25 328 THR B O 1
ATOM 5291 N N . ARG B 1 329 ? 12.391 12.008 1.716 1 97.75 329 ARG B N 1
ATOM 5292 C CA . ARG B 1 329 ? 12.102 12.492 0.369 1 97.75 329 ARG B CA 1
ATOM 5293 C C . ARG B 1 329 ? 13.008 11.828 -0.659 1 97.75 329 ARG B C 1
ATOM 5295 O O . ARG B 1 329 ? 13.977 11.156 -0.298 1 97.75 329 ARG B O 1
ATOM 5302 N N . ALA B 1 330 ? 12.609 11.969 -1.924 1 97.19 330 ALA B N 1
ATOM 5303 C CA . ALA B 1 330 ? 13.477 11.5 -3.008 1 97.19 330 ALA B CA 1
ATOM 5304 C C . ALA B 1 330 ? 14.523 12.547 -3.359 1 97.19 330 ALA B C 1
ATOM 5306 O O . ALA B 1 330 ? 14.258 13.75 -3.295 1 97.19 330 ALA B O 1
ATOM 5307 N N . PHE B 1 331 ? 15.688 12.055 -3.65 1 96.81 331 PHE B N 1
ATOM 5308 C CA . PHE B 1 331 ? 16.797 12.914 -4.062 1 96.81 331 PHE B CA 1
ATOM 5309 C C . PHE B 1 331 ? 17.141 12.688 -5.527 1 96.81 331 PHE B C 1
ATOM 5311 O O . PHE B 1 331 ? 17.266 11.547 -5.969 1 96.81 331 PHE B O 1
ATOM 5318 N N . ARG B 1 332 ? 17.297 13.734 -6.262 1 95 332 ARG B N 1
ATOM 5319 C CA . ARG B 1 332 ? 17.75 13.664 -7.652 1 95 332 ARG B CA 1
ATOM 5320 C C . ARG B 1 332 ? 19.266 13.648 -7.738 1 95 332 ARG B C 1
ATOM 5322 O O . ARG B 1 332 ? 19.953 14.273 -6.922 1 95 332 ARG B O 1
ATOM 5329 N N . PRO B 1 333 ? 19.734 12.977 -8.781 1 93.06 333 PRO B N 1
ATOM 5330 C CA . PRO B 1 333 ? 21.188 12.898 -8.914 1 93.06 333 PRO B CA 1
ATOM 5331 C C . PRO B 1 333 ? 21.859 14.266 -8.922 1 93.06 333 PRO B C 1
ATOM 5333 O O . PRO B 1 333 ? 22.969 14.422 -8.414 1 93.06 333 PRO B O 1
ATOM 5336 N N . GLU B 1 334 ? 21.25 15.273 -9.461 1 92.69 334 GLU B N 1
ATOM 5337 C CA . GLU B 1 334 ? 21.828 16.609 -9.57 1 92.69 334 GLU B CA 1
ATOM 5338 C C . GLU B 1 334 ? 22.047 17.234 -8.188 1 92.69 334 GLU B C 1
ATOM 5340 O O . GLU B 1 334 ? 22.828 18.172 -8.047 1 92.69 334 GLU B O 1
ATOM 5345 N N . GLU B 1 335 ? 21.375 16.719 -7.234 1 93.31 335 GLU B N 1
ATOM 5346 C CA . GLU B 1 335 ? 21.484 17.281 -5.895 1 93.31 335 GLU B CA 1
ATOM 5347 C C . GLU B 1 335 ? 22.797 16.859 -5.227 1 93.31 335 GLU B C 1
ATOM 5349 O O . GLU B 1 335 ? 23.359 17.594 -4.418 1 93.31 335 GLU B O 1
ATOM 5354 N N . PHE B 1 336 ? 23.266 15.656 -5.594 1 91.81 336 PHE B N 1
ATOM 5355 C CA . PHE B 1 336 ? 24.406 15.164 -4.82 1 91.81 336 PHE B CA 1
ATOM 5356 C C . PHE B 1 336 ? 25.594 14.883 -5.73 1 91.81 336 PHE B C 1
ATOM 5358 O O . PHE B 1 336 ? 26.703 14.602 -5.25 1 91.81 336 PHE B O 1
ATOM 5365 N N . ARG B 1 337 ? 25.5 14.82 -7.004 1 85.12 337 ARG B N 1
ATOM 5366 C CA . ARG B 1 337 ? 26.641 14.602 -7.902 1 85.12 337 ARG B CA 1
ATOM 5367 C C . ARG B 1 337 ? 27.281 15.922 -8.289 1 85.12 337 ARG B C 1
ATOM 5369 O O . ARG B 1 337 ? 28.203 15.945 -9.109 1 85.12 337 ARG B O 1
ATOM 5376 N N . ARG B 1 338 ? 27.031 17.047 -7.707 1 71.19 338 ARG B N 1
ATOM 5377 C CA . ARG B 1 338 ? 27.672 18.312 -8.07 1 71.19 338 ARG B CA 1
ATOM 5378 C C . ARG B 1 338 ? 29.109 18.359 -7.559 1 71.19 338 ARG B C 1
ATOM 5380 O O . ARG B 1 338 ? 29.422 17.75 -6.535 1 71.19 338 ARG B O 1
#

Radius of gyration: 25.55 Å; Cα contacts (8 Å, |Δi|>4): 1777; chains: 2; bounding box: 60×76×60 Å

Secondary structure (DSSP, 8-state):
-EEEE-TT---EEEE--B--TTTT-SS-HHHHHHHHHHTT-SEEEE--BT--B--GGG-BTTBEEEEEEEEEE-S-TT----TTS--EEEEEEESSTT--PEET--GGG--SS-HHHHHHS-EES--S----SHHHHHHHHHHHHHTTEEEEE--TTTTT--HHHHHH-----EEEEEEHHHHHHHS---HHHHHHHHHHTT---EEEEE--B---S-TTSTT--SSS-EEEE--SSSSHHHHHHHHHHT-EEEESS--EEEEEEETTEEEEEEEEESEEEEEEETTEEEEEE-TT---EEEEEEEPPTT-S-BEEEEE-TTS-EEEEPPB-HHHH--/-EEEE-TT---EEEE--B--TTTT-SS-HHHHHHHHHHTT-SEEEE--BT--B--GGG-BTTBEEEEEEEEEE-S-TT----TTS--EEEEEEESSTT--PEET--GGG--SS-HHHHHHS-EES--S----SHHHHHHHHHHHHHTTEEEEEE-TTTTT--HHHHHH-----EEEEEEHHHHHHHSS--HHHHHHHHHHTT---EEEEE--B---S-TTSTT--SSS-EEEE--SSS-HHHHHHHHHHT-EEEESS--EEEEEEETTEEEEEEEEESEEEEEEETTEEEEEE-TT---EEEEEEEPPTT-S-BEEEEE-TTS-EEEEPPB-HHHH--

Foldseek 3Di:
DFWLFALPFDWFWEAAAEEDLLAQFDHHPLRVQVVVVVVPGQEYEHAHEQFWDLPQVSHDPRHGYWTWHKYKFFQDQLPDDDQVGAIWIKIWTALDSHQREGEADEVSRCPSDPPVVNVPHHYWFDYYTQHPDQVRVQRSLVRSVVSGTAIETDLRVSNVDDLVSVLPHDRHQEYAQAELLVCLVPVDRDVVVSQQVSVVSPHFHWYWHHQNARQPDPPPDPSHSPLQKTKIFRFPDSDSNRRSVSSNVQSIWIWRDKDWSTWGADQQKIKTFIDWAQWKWKDLHPVDIDIDHDPVSGTDGIDMDGHDPPRQWIKMWGHHPVGIIMITGIDGSVSRND/DFWLFALPFDWFWEAAAEEDPLAQFDHHPLRVQVVVVVVPGQEYEHAHEQFWDLPQVSHDPRHGYWTWHKYKFFQDQLPDDDQVGAIWIKIWTALDSHQREGFADEVSRCPSDPPVVNVPHHYWDDYYTQHPDQVRVQRSLVRSVVSGTAIETDLRVSNVDDLVSVLPHDRHQEYAQAELLVCLVPVDGDCVVSQQVSVVSPHFHWYWHHQNARQPDPPPDPSHSPLQKTKIFRFPDSDSNRRVVSSNVQSIWIWRDKDWSTWGADQQKIKTFIDWAQWKWKDLHPVDIDIDHDPVSGTDGIDIDGDDPPRQWIKMWGHHPVGIIMITGIDGSVSRND

Organism: NCBI:txid853

Solvent-accessible surface area (backbone atoms only — not comparable to full-atom values): 33919 Å² total; per-residue (Å²): 113,32,70,79,36,48,79,81,55,50,69,38,39,24,33,69,33,25,34,21,48,67,36,82,15,65,36,46,65,68,53,44,52,52,53,40,46,74,71,62,31,30,31,40,24,54,23,18,50,51,36,54,45,65,47,51,85,73,40,49,100,66,27,40,42,42,12,18,17,24,43,72,48,38,73,42,83,65,54,59,89,52,70,87,54,51,34,47,41,33,38,36,37,32,64,46,56,78,54,43,58,38,62,45,47,27,78,59,59,40,80,42,38,59,61,74,58,60,70,69,38,54,73,33,70,60,74,37,85,71,56,68,47,68,69,51,52,37,49,48,45,48,34,34,43,76,70,41,26,48,37,28,43,37,49,48,70,53,28,48,48,55,63,71,55,64,66,67,52,60,77,54,55,27,36,41,52,36,41,26,34,55,26,66,53,59,72,61,70,43,40,62,51,53,49,50,52,32,45,76,71,70,45,81,45,30,33,31,10,14,11,55,21,33,54,88,40,59,84,88,30,65,70,30,22,61,90,49,20,21,20,40,33,48,25,93,46,96,40,72,62,39,43,49,51,18,61,76,71,53,36,42,24,15,21,43,70,50,47,77,42,26,34,33,22,56,45,50,37,35,42,38,30,34,49,76,15,33,34,40,34,42,38,50,39,70,64,37,52,48,77,46,57,39,56,84,47,47,66,38,41,69,48,74,46,72,58,62,86,81,42,75,34,37,29,42,37,37,31,36,82,67,67,35,31,20,36,46,36,67,43,47,54,78,71,27,60,106,112,31,70,80,36,47,78,80,56,50,72,37,38,24,32,69,31,26,34,21,47,68,37,80,16,66,36,45,65,69,52,45,52,51,53,41,46,74,70,65,31,30,31,38,23,54,23,17,50,50,36,54,46,66,47,51,86,73,38,49,100,65,26,40,40,42,12,17,16,24,40,72,49,39,74,42,84,65,53,60,89,49,70,90,54,50,32,47,42,31,37,34,38,30,63,46,56,79,55,44,60,38,61,44,46,28,78,59,59,40,78,42,38,60,61,73,59,61,68,70,37,56,72,34,69,60,72,38,84,72,56,69,48,69,69,49,50,37,48,49,46,48,34,34,44,75,70,42,27,47,38,28,44,38,50,49,66,54,28,50,48,54,63,71,55,64,64,66,51,61,77,53,55,27,36,42,50,37,43,26,36,55,26,66,52,66,72,53,72,45,36,62,56,54,50,50,51,33,46,75,71,70,46,82,46,30,33,32,10,14,11,54,21,34,54,87,38,59,83,86,29,66,68,30,23,61,90,47,19,22,19,41,32,48,25,92,49,97,41,73,63,40,43,48,50,18,62,75,70,54,34,41,25,16,21,45,68,49,47,79,45,27,35,34,22,55,45,51,38,35,43,38,29,36,51,76,16,32,34,39,35,42,35,50,38,69,64,35,51,48,78,46,58,38,56,84,49,47,67,37,42,68,46,73,49,69,58,63,87,82,42,74,33,38,29,41,37,38,30,36,81,68,66,36,31,21,36,45,35,66,42,47,54,78,70,27,58,107

Sequence (676 aa):
MFAYITPQAKQYRANLHSHSTLSDGRLTPEQLVEAYREAGYSILAITDHEAPYDHTALSTPDLLLLTGYEAYIRPSHTAAFDPFRPEIHLNLLAKDPHNTAIVGFDPNFCKYMPLKVAQQRKHLGNLGPRRYYRAYVQEFMDEARHGGYLVAYNHPCWSMEAEEDVLSYQGCFSLEMFNTGSQLTSGGESNLALFDKLLRRGKFLFVHGADDNHNKEPFGTLLCDSFGAWTQVLAKDLEYQSVIEALEKGDFYATTGPTITNLTFDRNHVTLDCTPAQRIIAHGSPKVARNICNPDGSPVTHAEFDIPDKAPYVYFSVLIADGKAARTRAFRPEEFRRMFAYITPQAKQYRANLHSHSTLSDGRLTPEQLVEAYREAGYSILAITDHEAPYDHTALSTPDLLLLTGYEAYIRPSHTAAFDPFRPEIHLNLLAKDPHNTAIVGFDPNFCKYMPLKVAQQRKHLGNLGPRRYYRAYVQEFMDEARHGGYLVAYNHPCWSMEAEEDVLSYQGCFSLEMFNTGSQLTSGGESNLALFDKLLRRGKFLFVHGADDNHNKEPFGTLLCDSFGAWTQVLAKDLEYQSVIEALEKGDFYATTGPTITNLTFDRNHVTLDCTPAQRIIAHGSPKVARNICNPDGSPVTHAEFDIPDKAPYVYFSVLIADGKAARTRAFRPEEFRR